Protein AF-0000000066936831 (afdb_homodimer)

Sequence (720 aa):
MPSNGDLEQNYGTGEETRLLATSKDREVDTLSDSGGYATAFAVFGLAWTIMGVQAFIRWFASDDFRPAPLIAGDDELATWRLVYLRLVEALSLAVLIGFFWFCVFSPLRVARLGPDGTRTRRLTLDGKFVIGGMVAWVADGFLNCQQYIFSWNAHNVNLGVWTRFLPFHREGGPHNYAESLLWGPPMYVYFCAGVALVACAAIRPLKRRWPSISNMTLVVVIWLGEFVFDFVVENIIIRTTHGYGYPKTYAPLTLWAGQTEQFPIYESILVASLGSLYTQMRLLALKDPNGLSPVEKGYERWPPALQDAVRTFAVIGFCAFATVAVYHLPLNWLGVIGTSKGHLPSYMIPGSGLDSMYPCMPSNGDLEQNYGTGEETRLLATSKDREVDTLSDSGGYATAFAVFGLAWTIMGVQAFIRWFASDDFRPAPLIAGDDELATWRLVYLRLVEALSLAVLIGFFWFCVFSPLRVARLGPDGTRTRRLTLDGKFVIGGMVAWVADGFLNCQQYIFSWNAHNVNLGVWTRFLPFHREGGPHNYAESLLWGPPMYVYFCAGVALVACAAIRPLKRRWPSISNMTLVVVIWLGEFVFDFVVENIIIRTTHGYGYPKTYAPLTLWAGQTEQFPIYESILVASLGSLYTQMRLLALKDPNGLSPVEKGYERWPPALQDAVRTFAVIGFCAFATVAVYHLPLNWLGVIGTSKGHLPSYMIPGSGLDSMYPC

Solvent-accessible surface area (backbone atoms only — not comparable to full-atom values): 35852 Å² total; per-residue (Å²): 136,83,84,80,80,81,79,78,76,85,66,72,78,62,57,68,60,47,58,60,54,61,50,49,66,61,56,47,67,69,63,62,77,79,72,37,49,8,61,64,25,17,52,48,17,47,53,50,48,52,53,42,51,51,16,47,53,52,28,66,73,36,91,45,53,34,59,27,53,70,45,91,54,88,59,73,78,52,65,69,26,52,52,48,37,52,50,51,30,52,50,33,39,49,50,40,52,47,48,44,43,65,31,38,49,43,35,49,69,42,60,39,70,38,95,84,64,46,64,44,58,47,78,44,70,64,19,36,37,42,54,10,16,53,60,30,41,58,53,60,34,58,45,24,14,54,32,42,27,58,32,30,16,41,82,40,62,36,46,8,51,42,25,71,55,40,88,78,38,37,90,70,24,33,33,28,26,15,43,33,66,42,42,51,44,31,48,39,22,47,52,23,46,42,39,18,54,52,52,61,62,44,45,57,62,50,38,69,75,37,70,82,60,48,71,59,56,48,53,48,50,51,36,49,50,42,24,52,49,46,46,51,52,48,54,52,46,30,69,54,33,47,52,41,41,35,38,24,28,38,43,96,48,30,46,62,62,46,31,52,72,20,41,49,55,62,54,28,53,26,48,21,50,44,15,45,52,42,28,50,43,50,51,48,9,66,63,30,92,83,55,47,30,71,48,34,31,40,31,78,79,43,60,77,88,45,27,63,57,38,33,46,26,4,41,24,14,47,39,34,48,45,45,40,67,51,35,46,46,57,50,34,43,42,23,70,72,27,76,23,55,26,48,69,54,28,43,40,47,39,44,56,37,78,76,11,30,51,83,132,137,86,83,80,78,82,79,78,77,87,69,72,78,65,56,68,61,46,58,62,53,61,49,50,66,63,56,46,66,69,65,62,79,80,70,39,49,8,62,61,26,16,52,49,17,48,52,51,47,53,53,42,51,51,16,48,53,52,27,68,73,35,92,47,53,34,58,26,52,71,46,92,55,86,57,72,79,53,66,69,28,50,53,49,37,52,50,51,30,50,50,32,38,50,51,40,52,48,47,46,43,64,33,39,49,43,35,49,70,43,60,38,70,40,97,82,65,46,63,43,61,48,76,45,71,64,19,37,37,42,55,10,15,52,60,30,42,58,55,60,35,58,46,24,14,55,33,43,27,59,30,31,17,41,84,41,61,37,45,9,50,43,24,72,55,40,88,77,38,37,89,69,24,35,34,27,26,14,42,34,66,42,43,48,46,32,48,38,24,47,52,23,43,43,39,18,52,52,51,60,61,44,45,57,61,48,39,69,75,38,71,81,60,48,70,60,57,48,52,49,51,50,36,48,48,41,25,51,49,46,45,52,52,48,53,51,46,30,70,52,32,48,51,42,40,35,37,23,29,39,45,96,49,31,46,62,62,46,31,52,72,20,41,50,55,62,55,28,52,25,48,20,51,44,16,43,51,44,28,50,42,50,52,48,9,66,62,31,94,83,56,48,31,71,48,34,30,38,32,78,80,44,58,76,90,48,25,63,59,38,33,46,24,4,43,25,13,47,38,33,47,46,43,40,66,49,34,46,48,56,51,35,42,42,24,70,72,28,76,22,56,26,49,70,55,28,44,40,46,40,44,56,39,78,76,12,30,52,82,132

pLDDT: mean 87.48, std 18.37, range [26.66, 98.69]

Foldseek 3Di:
DDDPPDPPPPDDPVPVVVVVVVCVVVVVVPVDDLDAQLQVLLVLLVVLLVLLVQLVVVCVVDPLQAQFDQFDDDDDDDPQLLVLLVVLLVVLLVVLVVLCVPQPVVLQVWFDQFPVRGRDNAHALLNLQSVLLQSLLSCVLVLFQAFAFKWFFSSAPARWHSNPSHPSRDDLAFTSGGDHPSHSSSCSNCLASVLLVVLVVVQVVVCVVPVPDDPVNSLVVSLVVQLVVCVVVLLVSCVRRVRMATQFFAPVQWDPFAASHIGRSVQSNLSSVLNSVSNVQQVCLVVDPRSAGRLLRSLVVDPPVCSSVSSSSSSSSVSNCSCCVRHRVVRSVRRLVTDGGYDDGSSGAGSSDDCNRHDD/DDDPDPPPPPDDPVPVVVVVVVCVVVVVVPVDDLDAQLQVLLVLLVVLLVLLVQLVVVCVVDPLQAQFDQFDDDDDDDPQLLVLLVVLLVVLLVVLVVLCVPQPVVLQVWFDQFPVRGRDNAHALLNLQSVLLQSLLSCVLVLFQAFAFKWFFSSAPARWHSNCSHPSRDDLAFTSGGDHPSNSSSCSNCLASVLLVVLVVVQVVVCVVPVPDDPVNSLVVSLVVQLVVCVVVLLVSCVRRVRMATQFFAPVQWDPFQASHIGRSVQSNLSSVLNSVSNVQQVCLVVDPRSAGRQLRSLVVDPPVCSSVSSSSSSSSVSNCSCCVRHRVVRSVRRLVTDGGYDDGSSGAGSSDDCNRHDD

Secondary structure (DSSP, 8-state):
-----------THHHHHHHHHHHHHHHHHTS-S----HHHHHHHHHHHHHHHHHHHHHHHHSTT-SPPP--S-SPPPPHHHHHHHHHHHHHHHHHHHHHIIIIIIHHHHSPEE-TTS-EE----HHHHHHHHHHHHGGGGGGGGSSS---EE-TTSSB----GGGSTTPPTT-S-S---BTTTHHHHHHIIIIIHHHHHHHHHHHHHHH-TT--HHHHHHHHHHHHHHHHHHHHHHHHHHH--EE-SEE-GGGEETTTSTT-EEHHHHHHHHHHHHHHHHHHHHHHHSTT---GGGTTGGGS-HHHHHHHHHHHHHHHHHHHIIIIIIHHHHHHHHT--EE----GGGS-TT-GGGTS--/-----------THHHHHHHHHHHHHHHHHTS-S----HHHHHHHHHHHHHHHHHHHHHHHHSTT-SPPP--S-SPPPPHHHHHHHHHHHHHHHHHHHHHIIIIIIHHHHS-EE-TTS-EE----HHHHHHHHHHHHGGGGGGGGSSS---EE-TTSSB----GGGSTTPPTT---S---BTTTHHHHHHIIIIIHHHHHHHHHHHHHHH-TT--HHHHHHHHHHHHHHHHHHHHHHHHHHH--EE-SEE-GGGEETTTSTT-EEHHHHHHHHHHHHHHHHHHHHHHHSTT---GGGTTGGGS-HHHHHHHHHHHHHHHHHHHIIIIIIHHHHHHHHT--EE----GGGS-TT-GGGTS--

Radius of gyration: 28.47 Å; Cα contacts (8 Å, |Δi|>4): 1253; chains: 2; bounding box: 133×75×56 Å

Nearest PDB structures (foldseek):
  5a1s-assembly2_B  TM=1.481E-01  e=7.865E+00  Salmonella enterica
  7lub-assembly1_A-2  TM=1.779E-01  e=7.658E+00  Homo sapiens
  5a1s-assembly2_B  TM=1.455E-01  e=6.261E+00  Salmonella enterica

Structure (mmCIF, N/CA/C/O backbone):
data_AF-0000000066936831-model_v1
#
loop_
_entity.id
_entity.type
_entity.pdbx_description
1 polymer 'EXPERA domain-containing protein'
#
loop_
_atom_site.group_PDB
_atom_site.id
_atom_site.type_symbol
_atom_site.label_atom_id
_atom_site.label_alt_id
_atom_site.label_comp_id
_atom_site.label_asym_id
_atom_site.label_entity_id
_atom_site.label_seq_id
_atom_site.pdbx_PDB_ins_code
_atom_site.Cartn_x
_atom_site.Cartn_y
_atom_site.Cartn_z
_atom_site.occupancy
_atom_site.B_iso_or_equiv
_atom_site.auth_seq_id
_atom_site.auth_comp_id
_atom_site.auth_asym_id
_atom_site.auth_atom_id
_atom_site.pdbx_PDB_model_num
ATOM 1 N N . MET A 1 1 ? -68.812 34.781 19.812 1 27.08 1 MET A N 1
ATOM 2 C CA . MET A 1 1 ? -68.188 33.469 19.625 1 27.08 1 MET A CA 1
ATOM 3 C C . MET A 1 1 ? -66.688 33.656 19.297 1 27.08 1 MET A C 1
ATOM 5 O O . MET A 1 1 ? -66.312 34.281 18.281 1 27.08 1 MET A O 1
ATOM 9 N N . PRO A 1 2 ? -65.688 33.812 20.234 1 33.69 2 PRO A N 1
ATOM 10 C CA . PRO A 1 2 ? -64.312 34.219 20.156 1 33.69 2 PRO A CA 1
ATOM 11 C C . PRO A 1 2 ? -63.406 33.188 19.438 1 33.69 2 PRO A C 1
ATOM 13 O O . PRO A 1 2 ? -63.656 31.984 19.562 1 33.69 2 PRO A O 1
ATOM 16 N N . SER A 1 3 ? -62.969 33.469 18.172 1 30.86 3 SER A N 1
ATOM 17 C CA . SER A 1 3 ? -62.094 32.719 17.266 1 30.86 3 SER A CA 1
ATOM 18 C C . SER A 1 3 ? -60.75 32.375 17.906 1 30.86 3 SER A C 1
ATOM 20 O O . SER A 1 3 ? -60.031 33.25 18.375 1 30.86 3 SER A O 1
ATOM 22 N N . ASN A 1 4 ? -60.594 31.188 18.562 1 30.66 4 ASN A N 1
ATOM 23 C CA . ASN A 1 4 ? -59.469 30.562 19.219 1 30.66 4 ASN A CA 1
ATOM 24 C C . ASN A 1 4 ? -58.281 30.344 18.25 1 30.66 4 ASN A C 1
ATOM 26 O O . ASN A 1 4 ? -58.406 29.562 17.297 1 30.66 4 ASN A O 1
ATOM 30 N N . GLY A 1 5 ? -57.469 31.312 17.875 1 29.48 5 GLY A N 1
ATOM 31 C CA . GLY A 1 5 ? -56.25 31.297 17.094 1 29.48 5 GLY A CA 1
ATOM 32 C C . GLY A 1 5 ? -55.25 30.25 17.547 1 29.48 5 GLY A C 1
ATOM 33 O O . GLY A 1 5 ? -54.875 30.203 18.719 1 29.48 5 GLY A O 1
ATOM 34 N N . ASP A 1 6 ? -55.156 29.016 16.906 1 27.91 6 ASP A N 1
ATOM 35 C CA . ASP A 1 6 ? -54.344 27.828 17.078 1 27.91 6 ASP A CA 1
ATOM 36 C C . ASP A 1 6 ? -52.844 28.188 17 1 27.91 6 ASP A C 1
ATOM 38 O O . ASP A 1 6 ? -52.375 28.688 15.984 1 27.91 6 ASP A O 1
ATOM 42 N N . LEU A 1 7 ? -52.094 28.469 18.094 1 30.73 7 LEU A N 1
ATOM 43 C CA . LEU A 1 7 ? -50.656 28.594 18.328 1 30.73 7 LEU A CA 1
ATOM 44 C C . LEU A 1 7 ? -49.938 27.312 17.922 1 30.73 7 LEU A C 1
ATOM 46 O O . LEU A 1 7 ? -50 26.297 18.625 1 30.73 7 LEU A O 1
ATOM 50 N N . GLU A 1 8 ? -49.906 26.922 16.625 1 27.41 8 GLU A N 1
ATOM 51 C CA . GLU A 1 8 ? -49.094 25.797 16.219 1 27.41 8 GLU A CA 1
ATOM 52 C C . GLU A 1 8 ? -47.625 26 16.641 1 27.41 8 GLU A C 1
ATOM 54 O O . GLU A 1 8 ? -47 26.953 16.219 1 27.41 8 GLU A O 1
ATOM 59 N N . GLN A 1 9 ? -47.188 25.516 17.844 1 27.05 9 GLN A N 1
ATOM 60 C CA . GLN A 1 9 ? -45.844 25.422 18.422 1 27.05 9 GLN A CA 1
ATOM 61 C C . GLN A 1 9 ? -44.906 24.656 17.5 1 27.05 9 GLN A C 1
ATOM 63 O O . GLN A 1 9 ? -45.125 23.484 17.188 1 27.05 9 GLN A O 1
ATOM 68 N N . ASN A 1 10 ? -44.281 25.359 16.562 1 28.44 10 ASN A N 1
ATOM 69 C CA . ASN A 1 10 ? -43.125 24.922 15.781 1 28.44 10 ASN A CA 1
ATOM 70 C C . ASN A 1 10 ? -42.031 24.312 16.672 1 28.44 10 ASN A C 1
ATOM 72 O O . ASN A 1 10 ? -41.188 25.031 17.203 1 28.44 10 ASN A O 1
ATOM 76 N N . TYR A 1 11 ? -42.344 23.266 17.516 1 28.45 11 TYR A N 1
ATOM 77 C CA . TYR A 1 11 ? -41.406 22.688 18.469 1 28.45 11 TYR A CA 1
ATOM 78 C C . TYR A 1 11 ? -40.125 22.234 17.766 1 28.45 11 TYR A C 1
ATOM 80 O O . TYR A 1 11 ? -39.031 22.562 18.188 1 28.45 11 TYR A O 1
ATOM 88 N N . GLY A 1 12 ? -40.125 20.906 17.266 1 28.34 12 GLY A N 1
ATOM 89 C CA . GLY A 1 12 ? -39.188 19.828 17.578 1 28.34 12 GLY A CA 1
ATOM 90 C C . GLY A 1 12 ? -37.938 19.844 16.719 1 28.34 12 GLY A C 1
ATOM 91 O O . GLY A 1 12 ? -37.062 19 16.891 1 28.34 12 GLY A O 1
ATOM 92 N N . THR A 1 13 ? -38.031 20.344 15.492 1 34.47 13 THR A N 1
ATOM 93 C CA . THR A 1 13 ? -36.969 19.859 14.609 1 34.47 13 THR A CA 1
ATOM 94 C C . THR A 1 13 ? -35.656 20.562 14.898 1 34.47 13 THR A C 1
ATOM 96 O O . THR A 1 13 ? -34.625 20.234 14.312 1 34.47 13 THR A O 1
ATOM 99 N N . GLY A 1 14 ? -35.656 21.625 15.766 1 32.97 14 GLY A N 1
ATOM 100 C CA . GLY A 1 14 ? -34.469 22.406 16.062 1 32.97 14 GLY A CA 1
ATOM 101 C C . GLY A 1 14 ? -33.438 21.641 16.891 1 32.97 14 GLY A C 1
ATOM 102 O O . GLY A 1 14 ? -32.312 22.094 17.047 1 32.97 14 GLY A O 1
ATOM 103 N N . GLU A 1 15 ? -33.938 20.719 17.75 1 32.19 15 GLU A N 1
ATOM 104 C CA . GLU A 1 15 ? -33.062 20.156 18.781 1 32.19 15 GLU A CA 1
ATOM 105 C C . GLU A 1 15 ? -32.031 19.219 18.188 1 32.19 15 GLU A C 1
ATOM 107 O O . GLU A 1 15 ? -30.891 19.156 18.656 1 32.19 15 GLU A O 1
ATOM 112 N N . GLU A 1 16 ? -32.438 18.453 17.172 1 34.41 16 GLU A N 1
ATOM 113 C CA . GLU A 1 16 ? -31.516 17.406 16.734 1 34.41 16 GLU A CA 1
ATOM 114 C C . GLU A 1 16 ? -30.312 18.016 16.031 1 34.41 16 GLU A C 1
ATOM 116 O O . GLU A 1 16 ? -29.188 17.516 16.156 1 34.41 16 GLU A O 1
ATOM 121 N N . THR A 1 17 ? -30.438 19.156 15.328 1 35.44 17 THR A N 1
ATOM 122 C CA . THR A 1 17 ? -29.344 19.812 14.641 1 35.44 17 THR A CA 1
ATOM 123 C C . THR A 1 17 ? -28.406 20.484 15.633 1 35.44 17 THR A C 1
ATOM 125 O O . THR A 1 17 ? -27.188 20.578 15.391 1 35.44 17 THR A O 1
ATOM 128 N N . ARG A 1 18 ? -28.844 21.016 16.781 1 38.53 18 ARG A N 1
ATOM 129 C CA . ARG A 1 18 ? -28.047 21.641 17.828 1 38.53 18 ARG A CA 1
ATOM 130 C C . ARG A 1 18 ? -27.156 20.609 18.531 1 38.53 18 ARG A C 1
ATOM 132 O O . ARG A 1 18 ? -26.094 20.953 19.047 1 38.53 18 ARG A O 1
ATOM 139 N N . LEU A 1 19 ? -27.641 19.391 18.75 1 35.91 19 LEU A N 1
ATOM 140 C CA . LEU A 1 19 ? -26.844 18.391 19.453 1 35.91 19 LEU A CA 1
ATOM 141 C C . LEU A 1 19 ? -25.594 18.047 18.656 1 35.91 19 LEU A C 1
ATOM 143 O O . LEU A 1 19 ? -24.516 17.859 19.219 1 35.91 19 LEU A O 1
ATOM 147 N N . LEU A 1 20 ? -25.672 18.016 17.312 1 39.28 20 LEU A N 1
ATOM 148 C CA . LEU A 1 20 ? -24.5 17.734 16.516 1 39.28 20 LEU A CA 1
ATOM 149 C C . LEU A 1 20 ? -23.609 18.969 16.406 1 39.28 20 LEU A C 1
ATOM 151 O O . LEU A 1 20 ? -22.375 18.859 16.359 1 39.28 20 LEU A O 1
ATOM 155 N N . ALA A 1 21 ? -24.094 20.203 16.422 1 41.03 21 ALA A N 1
ATOM 156 C CA . ALA A 1 21 ? -23.328 21.453 16.359 1 41.03 21 ALA A CA 1
ATOM 157 C C . ALA A 1 21 ? -22.594 21.703 17.672 1 41.03 21 ALA A C 1
ATOM 159 O O . ALA A 1 21 ? -21.422 22.109 17.656 1 41.03 21 ALA A O 1
ATOM 160 N N . THR A 1 22 ? -23.25 21.719 18.797 1 41.66 22 THR A N 1
ATOM 161 C CA . THR A 1 22 ? -22.625 21.938 20.109 1 41.66 22 THR A CA 1
ATOM 162 C C . THR A 1 22 ? -21.578 20.875 20.391 1 41.66 22 THR A C 1
ATOM 164 O O . THR A 1 22 ? -20.594 21.141 21.109 1 41.66 22 THR A O 1
ATOM 167 N N . SER A 1 23 ? -21.75 19.641 19.891 1 41.12 23 SER A N 1
ATOM 168 C CA . SER A 1 23 ? -20.781 18.594 20.188 1 41.12 23 SER A CA 1
ATOM 169 C C . SER A 1 23 ? -19.531 18.734 19.328 1 41.12 23 SER A C 1
ATOM 171 O O . SER A 1 23 ? -18.484 18.141 19.641 1 41.12 23 SER A O 1
ATOM 173 N N . LYS A 1 24 ? -19.578 19.422 18.266 1 46.22 24 LYS A N 1
ATOM 174 C CA . LYS A 1 24 ? -18.422 19.75 17.438 1 46.22 24 LYS A CA 1
ATOM 175 C C . LYS A 1 24 ? -17.453 20.641 18.188 1 46.22 24 LYS A C 1
ATOM 177 O O . LYS A 1 24 ? -16.234 20.422 18.141 1 46.22 24 LYS A O 1
ATOM 182 N N . ASP A 1 25 ? -17.969 21.828 18.672 1 42.72 25 ASP A N 1
ATOM 183 C CA . ASP A 1 25 ? -17.109 22.797 19.359 1 42.72 25 ASP A CA 1
ATOM 184 C C . ASP A 1 25 ? -16.312 22.125 20.469 1 42.72 25 ASP A C 1
ATOM 186 O O . ASP A 1 25 ? -15.133 22.438 20.672 1 42.72 25 ASP A O 1
ATOM 190 N N . ARG A 1 26 ? -16.891 21.359 21.328 1 46.62 26 ARG A N 1
ATOM 191 C CA . ARG A 1 26 ? -16.328 20.75 22.516 1 46.62 26 ARG A CA 1
ATOM 192 C C . ARG A 1 26 ? -15.43 19.562 22.156 1 46.62 26 ARG A C 1
ATOM 194 O O . ARG A 1 26 ? -14.523 19.203 22.906 1 46.62 26 ARG A O 1
ATOM 201 N N . GLU A 1 27 ? -15.656 18.922 21.156 1 45.97 27 GLU A N 1
ATOM 202 C CA . GLU A 1 27 ? -14.922 17.703 20.781 1 45.97 27 GLU A CA 1
ATOM 203 C C . GLU A 1 27 ? -13.5 18.031 20.344 1 45.97 27 GLU A C 1
ATOM 205 O O . GLU A 1 27 ? -12.562 17.312 20.672 1 45.97 27 GLU A O 1
ATOM 210 N N . VAL A 1 28 ? -13.336 19.109 19.594 1 45.38 28 VAL A N 1
ATOM 211 C CA . VAL A 1 28 ? -12.062 19.547 19.031 1 45.38 28 VAL A CA 1
ATOM 212 C C . VAL A 1 28 ? -11.164 20.094 20.125 1 45.38 28 VAL A C 1
ATOM 214 O O . VAL A 1 28 ? -9.945 19.953 20.078 1 45.38 28 VAL A O 1
ATOM 217 N N . ASP A 1 29 ? -11.727 20.828 21.062 1 44.19 29 ASP A N 1
ATOM 218 C CA . ASP A 1 29 ? -10.875 21.5 22.047 1 44.19 29 ASP A CA 1
ATOM 219 C C . ASP A 1 29 ? -9.969 20.5 22.75 1 44.19 29 ASP A C 1
ATOM 221 O O . ASP A 1 29 ? -8.875 20.844 23.203 1 44.19 29 ASP A O 1
ATOM 225 N N . THR A 1 30 ? -10.398 19.297 23.062 1 45.41 30 THR A N 1
ATOM 226 C CA . THR A 1 30 ? -9.656 18.422 23.969 1 45.41 30 THR A CA 1
ATOM 227 C C . THR A 1 30 ? -8.562 17.672 23.203 1 45.41 30 THR A C 1
ATOM 229 O O . THR A 1 30 ? -7.789 16.938 23.812 1 45.41 30 THR A O 1
ATOM 232 N N . LEU A 1 31 ? -8.648 17.5 22 1 48.03 31 LEU A N 1
ATOM 233 C CA . LEU A 1 31 ? -7.52 16.812 21.375 1 48.03 31 LEU A CA 1
ATOM 234 C C . LEU A 1 31 ? -6.309 17.734 21.266 1 48.03 31 LEU A C 1
ATOM 236 O O . LEU A 1 31 ? -6.27 18.609 20.406 1 48.03 31 LEU A O 1
ATOM 240 N N . SER A 1 32 ? -5.84 18.234 22.391 1 43.44 32 SER A N 1
ATOM 241 C CA . SER A 1 32 ? -4.609 19.016 22.438 1 43.44 32 SER A CA 1
ATOM 242 C C . SER A 1 32 ? -3.619 18.547 21.375 1 43.44 32 SER A C 1
ATOM 244 O O . SER A 1 32 ? -3.656 17.391 20.953 1 43.44 32 SER A O 1
ATOM 246 N N . ASP A 1 33 ? -2.803 19.484 20.797 1 47.94 33 ASP A N 1
ATOM 247 C CA . ASP A 1 33 ? -1.857 19.719 19.719 1 47.94 33 ASP A CA 1
ATOM 248 C C . ASP A 1 33 ? -0.8 18.609 19.672 1 47.94 33 ASP A C 1
ATOM 250 O O . ASP A 1 33 ? 0.099 18.641 18.828 1 47.94 33 ASP A O 1
ATOM 254 N N . SER A 1 34 ? -0.457 18.062 20.828 1 49.84 34 SER A N 1
ATOM 255 C CA . SER A 1 34 ? 0.767 17.266 20.703 1 49.84 34 SER A CA 1
ATOM 256 C C . SER A 1 34 ? 0.574 16.078 19.766 1 49.84 34 SER A C 1
ATOM 258 O O . SER A 1 34 ? 0.643 14.93 20.203 1 49.84 34 SER A O 1
ATOM 260 N N . GLY A 1 35 ? -0.159 16.156 18.688 1 60.19 35 GLY A N 1
ATOM 261 C CA . GLY A 1 35 ? -0.673 15.32 17.609 1 60.19 35 GLY A CA 1
ATOM 262 C C . GLY A 1 35 ? 0.403 14.859 16.641 1 60.19 35 GLY A C 1
ATOM 263 O O . GLY A 1 35 ? 1.246 15.656 16.234 1 60.19 35 GLY A O 1
ATOM 264 N N . GLY A 1 36 ? 1.229 13.609 17.109 1 73.81 36 GLY A N 1
ATOM 265 C CA . GLY A 1 36 ? 2.184 13.055 16.156 1 73.81 36 GLY A CA 1
ATOM 266 C C . GLY A 1 36 ? 2.232 11.539 16.188 1 73.81 36 GLY A C 1
ATOM 267 O O . GLY A 1 36 ? 1.72 10.914 17.125 1 73.81 36 GLY A O 1
ATOM 268 N N . TYR A 1 37 ? 2.686 11.117 15.141 1 80.12 37 TYR A N 1
ATOM 269 C CA . TYR A 1 37 ? 2.703 9.672 14.938 1 80.12 37 TYR A CA 1
ATOM 270 C C . TYR A 1 37 ? 4.109 9.109 15.117 1 80.12 37 TYR A C 1
ATOM 272 O O . TYR A 1 37 ? 4.422 8.031 14.609 1 80.12 37 TYR A O 1
ATOM 280 N N . ALA A 1 38 ? 4.914 9.805 15.883 1 91 38 ALA A N 1
ATOM 281 C CA . ALA A 1 38 ? 6.312 9.406 16.031 1 91 38 ALA A CA 1
ATOM 282 C C . ALA A 1 38 ? 6.43 8.039 16.703 1 91 38 ALA A C 1
ATOM 284 O O . ALA A 1 38 ? 7.25 7.215 16.297 1 91 38 ALA A O 1
ATOM 285 N N . THR A 1 39 ? 5.609 7.801 17.656 1 89.62 39 THR A N 1
ATOM 286 C CA . THR A 1 39 ? 5.691 6.555 18.406 1 89.62 39 THR A CA 1
ATOM 287 C C . THR A 1 39 ? 5.348 5.363 17.516 1 89.62 39 THR A C 1
ATOM 289 O O . THR A 1 39 ? 6.043 4.348 17.531 1 89.62 39 THR A O 1
ATOM 292 N N . ALA A 1 40 ? 4.312 5.492 16.766 1 88.12 40 ALA A N 1
ATOM 293 C CA . ALA A 1 40 ? 3.898 4.398 15.891 1 88.12 40 ALA A CA 1
ATOM 294 C C . ALA A 1 40 ? 4.988 4.066 14.883 1 88.12 40 ALA A C 1
ATOM 296 O O . ALA A 1 40 ? 5.316 2.895 14.672 1 88.12 40 ALA A O 1
ATOM 297 N N . PHE A 1 41 ? 5.516 5.055 14.312 1 94.31 41 PHE A N 1
ATOM 298 C CA . PHE A 1 41 ? 6.57 4.836 13.328 1 94.31 41 PHE A CA 1
ATOM 299 C C . PHE A 1 41 ? 7.832 4.305 13.992 1 94.31 41 PHE A C 1
ATOM 301 O O . PHE A 1 41 ? 8.555 3.49 13.414 1 94.31 41 PHE A O 1
ATOM 308 N N . ALA A 1 42 ? 8.086 4.789 15.156 1 96.94 42 ALA A N 1
ATOM 309 C CA . ALA A 1 42 ? 9.266 4.309 15.875 1 96.94 42 ALA A CA 1
ATOM 310 C C . ALA A 1 42 ? 9.133 2.826 16.203 1 96.94 42 ALA A C 1
ATOM 312 O O . ALA A 1 42 ? 10.102 2.068 16.078 1 96.94 42 ALA A O 1
ATOM 313 N N . VAL A 1 43 ? 7.98 2.457 16.625 1 93.88 43 VAL A N 1
ATOM 314 C CA . VAL A 1 43 ? 7.742 1.054 16.953 1 93.88 43 VAL A CA 1
ATOM 315 C C . VAL A 1 43 ? 7.902 0.201 15.695 1 93.88 43 VAL A C 1
ATOM 317 O O . VAL A 1 43 ? 8.531 -0.86 15.734 1 93.88 43 VAL A O 1
ATOM 320 N N . PHE A 1 44 ? 7.371 0.631 14.648 1 96 44 PHE A N 1
ATOM 321 C CA . PHE A 1 44 ? 7.516 -0.09 13.391 1 96 44 PHE A CA 1
ATOM 322 C C . PHE A 1 44 ? 8.977 -0.168 12.977 1 96 44 PHE A C 1
ATOM 324 O O . PHE A 1 44 ? 9.445 -1.218 12.531 1 96 44 PHE A O 1
ATOM 331 N N . GLY A 1 45 ? 9.656 0.963 13.094 1 98.19 45 GLY A N 1
ATOM 332 C CA . GLY A 1 45 ? 11.078 0.993 12.766 1 98.19 45 GLY A CA 1
ATOM 333 C C . GLY A 1 45 ? 11.906 0.033 13.602 1 98.19 45 GLY A C 1
ATOM 334 O O . GLY A 1 45 ? 12.781 -0.656 13.078 1 98.19 45 GLY A O 1
ATOM 335 N N . LEU A 1 46 ? 11.555 0.012 14.812 1 98.38 46 LEU A N 1
ATOM 336 C CA . LEU A 1 46 ? 12.266 -0.9 15.703 1 98.38 46 LEU A CA 1
ATOM 337 C C . LEU A 1 46 ? 11.969 -2.352 15.344 1 98.38 46 LEU A C 1
ATOM 339 O O . LEU A 1 46 ? 12.883 -3.178 15.273 1 98.38 46 LEU A O 1
ATOM 343 N N . ALA A 1 47 ? 10.758 -2.672 15.141 1 97.94 47 ALA A N 1
ATOM 344 C CA . ALA A 1 47 ? 10.367 -4.031 14.766 1 97.94 47 ALA A CA 1
ATOM 345 C C . ALA A 1 47 ? 11.039 -4.453 13.469 1 97.94 47 ALA A C 1
ATOM 347 O O . ALA A 1 47 ? 11.523 -5.582 13.344 1 97.94 47 ALA A O 1
ATOM 348 N N . TRP A 1 48 ? 11.07 -3.578 12.547 1 98.38 48 TRP A N 1
ATOM 349 C CA . TRP A 1 48 ? 11.703 -3.844 11.258 1 98.38 48 TRP A CA 1
ATOM 350 C C . TRP A 1 48 ? 13.195 -4.105 11.43 1 98.38 48 TRP A C 1
ATOM 352 O O . TRP A 1 48 ? 13.75 -5.012 10.797 1 98.38 48 TRP A O 1
ATOM 362 N N . THR A 1 49 ? 13.742 -3.305 12.242 1 98.62 49 THR A N 1
ATOM 363 C CA . THR A 1 49 ? 15.18 -3.447 12.492 1 98.62 49 THR A CA 1
ATOM 364 C C . THR A 1 49 ? 15.477 -4.785 13.164 1 98.62 49 THR A C 1
ATOM 366 O O . THR A 1 49 ? 16.438 -5.473 12.781 1 98.62 49 THR A O 1
ATOM 369 N N . ILE A 1 50 ? 14.688 -5.137 14.078 1 98.5 50 ILE A N 1
ATOM 370 C CA . ILE A 1 50 ? 14.875 -6.41 14.766 1 98.5 50 ILE A CA 1
ATOM 371 C C . ILE A 1 50 ? 14.719 -7.562 13.773 1 98.5 50 ILE A C 1
ATOM 373 O O . ILE A 1 50 ? 15.516 -8.5 13.773 1 98.5 50 ILE A O 1
ATOM 377 N N . MET A 1 51 ? 13.773 -7.469 12.938 1 97.81 51 MET A N 1
ATOM 378 C CA . MET A 1 51 ? 13.555 -8.484 11.914 1 97.81 51 MET A CA 1
ATOM 379 C C . MET A 1 51 ? 14.75 -8.57 10.969 1 97.81 51 MET A C 1
ATOM 381 O O . MET A 1 51 ? 15.203 -9.672 10.641 1 97.81 51 MET A O 1
ATOM 385 N N . GLY A 1 52 ? 15.234 -7.453 10.617 1 98.06 52 GLY A N 1
ATOM 386 C CA . GLY A 1 52 ? 16.391 -7.422 9.727 1 98.06 52 GLY A CA 1
ATOM 387 C C . GLY A 1 52 ? 17.641 -7.984 10.367 1 98.06 52 GLY A C 1
ATOM 388 O O . GLY A 1 52 ? 18.344 -8.797 9.758 1 98.06 52 GLY A O 1
ATOM 389 N N . VAL A 1 53 ? 17.875 -7.574 11.547 1 98.12 53 VAL A N 1
ATOM 390 C CA . VAL A 1 53 ? 19.062 -8.031 12.258 1 98.12 53 VAL A CA 1
ATOM 391 C C . VAL A 1 53 ? 18.984 -9.547 12.461 1 98.12 53 VAL A C 1
ATOM 393 O O . VAL A 1 53 ? 19.984 -10.25 12.273 1 98.12 53 VAL A O 1
ATOM 396 N N . GLN A 1 54 ? 17.891 -9.992 12.797 1 97.94 54 GLN A N 1
ATOM 397 C CA . GLN A 1 54 ? 17.703 -11.43 12.969 1 97.94 54 GLN A CA 1
ATOM 398 C C . GLN A 1 54 ? 17.969 -12.18 11.664 1 97.94 54 GLN A C 1
ATOM 400 O O . GLN A 1 54 ? 18.625 -13.219 11.656 1 97.94 54 GLN A O 1
ATOM 405 N N . ALA A 1 55 ? 17.438 -11.727 10.617 1 97.94 55 ALA A N 1
ATOM 406 C CA . ALA A 1 55 ? 17.641 -12.359 9.312 1 97.94 55 ALA A CA 1
ATOM 407 C C . ALA A 1 55 ? 19.125 -12.367 8.938 1 97.94 55 ALA A C 1
ATOM 409 O O . ALA A 1 55 ? 19.641 -13.367 8.43 1 97.94 55 ALA A O 1
ATOM 410 N N . PHE A 1 56 ? 19.797 -11.297 9.25 1 97.94 56 PHE A N 1
ATOM 411 C CA . PHE A 1 56 ? 21.203 -11.195 8.922 1 97.94 56 PHE A CA 1
ATOM 412 C C . PHE A 1 56 ? 22.031 -12.148 9.773 1 97.94 56 PHE A C 1
ATOM 414 O O . PHE A 1 56 ? 22.953 -12.805 9.273 1 97.94 56 PHE A O 1
ATOM 421 N N . ILE A 1 57 ? 21.672 -12.195 11.008 1 98.12 57 ILE A N 1
ATOM 422 C CA . ILE A 1 57 ? 22.406 -13.094 11.898 1 98.12 57 ILE A CA 1
ATOM 423 C C . ILE A 1 57 ? 22.25 -14.531 11.414 1 98.12 57 ILE A C 1
ATOM 425 O O . ILE A 1 57 ? 23.219 -15.273 11.328 1 98.12 57 ILE A O 1
ATOM 429 N N . ARG A 1 58 ? 21.141 -14.922 11.055 1 97.88 58 ARG A N 1
ATOM 430 C CA . ARG A 1 58 ? 20.875 -16.266 10.578 1 97.88 58 ARG A CA 1
ATOM 431 C C . ARG A 1 58 ? 21.547 -16.516 9.227 1 97.88 58 ARG A C 1
ATOM 433 O O . ARG A 1 58 ? 22.031 -17.609 8.969 1 97.88 58 ARG A O 1
ATOM 440 N N . TRP A 1 59 ? 21.516 -15.516 8.445 1 97.62 59 TRP A N 1
ATOM 441 C CA . TRP A 1 59 ? 22.219 -15.594 7.164 1 97.62 59 TRP A CA 1
ATOM 442 C C . TRP A 1 59 ? 23.703 -15.812 7.367 1 97.62 59 TRP A C 1
ATOM 444 O O . TRP A 1 59 ? 24.297 -16.719 6.777 1 97.62 59 TRP A O 1
ATOM 454 N N . PHE A 1 60 ? 24.344 -15.109 8.25 1 97.56 60 PHE A N 1
ATOM 455 C CA . PHE A 1 60 ? 25.781 -15.219 8.531 1 97.56 60 PHE A CA 1
ATOM 456 C C . PHE A 1 60 ? 26.109 -16.594 9.086 1 97.56 60 PHE A C 1
ATOM 458 O O . PHE A 1 60 ? 27.188 -17.125 8.812 1 97.56 60 PHE A O 1
ATOM 465 N N . ALA A 1 61 ? 25.203 -17.141 9.719 1 97.5 61 ALA A N 1
ATOM 466 C CA . ALA A 1 61 ? 25.453 -18.422 10.391 1 97.5 61 ALA A CA 1
ATOM 467 C C . ALA A 1 61 ? 25.094 -19.594 9.477 1 97.5 61 ALA A C 1
ATOM 469 O O . ALA A 1 61 ? 25.391 -20.734 9.805 1 97.5 61 ALA A O 1
ATOM 470 N N . SER A 1 62 ? 24.562 -19.281 8.383 1 95.69 62 SER A N 1
ATOM 471 C CA . SER A 1 62 ? 24.078 -20.359 7.523 1 95.69 62 SER A CA 1
ATOM 472 C C . SER A 1 62 ? 25.094 -20.719 6.453 1 95.69 62 SER A C 1
ATOM 474 O O . SER A 1 62 ? 26.078 -20 6.25 1 95.69 62 SER A O 1
ATOM 476 N N . ASP A 1 63 ? 24.75 -21.812 5.715 1 92.31 63 ASP A N 1
ATOM 477 C CA . ASP A 1 63 ? 25.594 -22.281 4.613 1 92.31 63 ASP A CA 1
ATOM 478 C C . ASP A 1 63 ? 25.391 -21.406 3.373 1 92.31 63 ASP A C 1
ATOM 480 O O . ASP A 1 63 ? 26.188 -21.469 2.434 1 92.31 63 ASP A O 1
ATOM 484 N N . ASP A 1 64 ? 24.438 -20.531 3.455 1 91.62 64 ASP A N 1
ATOM 485 C CA . ASP A 1 64 ? 24.125 -19.672 2.314 1 91.62 64 ASP A CA 1
ATOM 486 C C . ASP A 1 64 ? 25.047 -18.453 2.281 1 91.62 64 ASP A C 1
ATOM 488 O O . ASP A 1 64 ? 25.125 -17.766 1.269 1 91.62 64 ASP A O 1
ATOM 492 N N . PHE A 1 65 ? 25.781 -18.297 3.391 1 96 65 PHE A N 1
ATOM 493 C CA . PHE A 1 65 ? 26.656 -17.141 3.449 1 96 65 PHE A CA 1
ATOM 494 C C . PHE A 1 65 ? 27.953 -17.406 2.682 1 96 65 PHE A C 1
ATOM 496 O O . PHE A 1 65 ? 29.016 -17.594 3.281 1 96 65 PHE A O 1
ATOM 503 N N . ARG A 1 66 ? 27.844 -17.375 1.435 1 95.44 66 ARG A N 1
ATOM 504 C CA . ARG A 1 66 ? 28.906 -17.578 0.451 1 95.44 66 ARG A CA 1
ATOM 505 C C . ARG A 1 66 ? 28.516 -17 -0.907 1 95.44 66 ARG A C 1
ATOM 507 O O . ARG A 1 66 ? 27.328 -16.766 -1.163 1 95.44 66 ARG A O 1
ATOM 514 N N . PRO A 1 67 ? 29.484 -16.734 -1.7 1 95.06 67 PRO A N 1
ATOM 515 C CA . PRO A 1 67 ? 29.109 -16.266 -3.035 1 95.06 67 PRO A CA 1
ATOM 516 C C . PRO A 1 67 ? 28.172 -17.234 -3.766 1 95.06 67 PRO A C 1
ATOM 518 O O . PRO A 1 67 ? 28.344 -18.453 -3.664 1 95.06 67 PRO A O 1
ATOM 521 N N . ALA A 1 68 ? 27.188 -16.641 -4.383 1 93.94 68 ALA A N 1
ATOM 522 C CA . ALA A 1 68 ? 26.25 -17.469 -5.141 1 93.94 68 ALA A CA 1
ATOM 523 C C . ALA A 1 68 ? 26.984 -18.297 -6.199 1 93.94 68 ALA A C 1
ATOM 525 O O . ALA A 1 68 ? 27.875 -17.781 -6.887 1 93.94 68 ALA A O 1
ATOM 526 N N . PRO A 1 69 ? 26.609 -19.516 -6.234 1 89.19 69 PRO A N 1
ATOM 527 C CA . PRO A 1 69 ? 27.25 -20.359 -7.25 1 89.19 69 PRO A CA 1
ATOM 528 C C . PRO A 1 69 ? 26.844 -19.969 -8.672 1 89.19 69 PRO A C 1
ATOM 530 O O . PRO A 1 69 ? 25.703 -19.562 -8.898 1 89.19 69 PRO A O 1
ATOM 533 N N . LEU A 1 70 ? 27.859 -20.062 -9.523 1 84.38 70 LEU A N 1
ATOM 534 C CA . LEU A 1 70 ? 27.531 -19.938 -10.938 1 84.38 70 LEU A CA 1
ATOM 535 C C . LEU A 1 70 ? 26.938 -21.234 -11.461 1 84.38 70 LEU A C 1
ATOM 537 O O . LEU A 1 70 ? 27.578 -22.2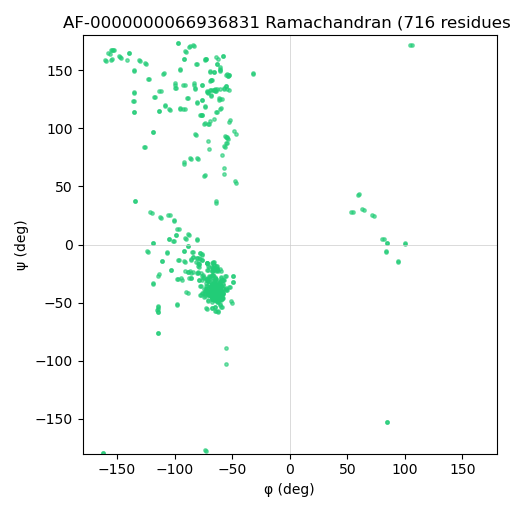81 -11.422 1 84.38 70 LEU A O 1
ATOM 541 N N . ILE A 1 71 ? 25.75 -21.141 -11.75 1 77.5 71 ILE A N 1
ATOM 542 C CA . ILE A 1 71 ? 25.094 -22.328 -12.266 1 77.5 71 ILE A CA 1
ATOM 543 C C . ILE A 1 71 ? 25.703 -22.719 -13.609 1 77.5 71 ILE A C 1
ATOM 545 O O . ILE A 1 71 ? 26.047 -21.859 -14.422 1 77.5 71 ILE A O 1
ATOM 549 N N . ALA A 1 72 ? 25.938 -24 -13.594 1 69.12 72 ALA A N 1
ATOM 550 C CA . ALA A 1 72 ? 26.578 -24.547 -14.789 1 69.12 72 ALA A CA 1
ATOM 551 C C . ALA A 1 72 ? 25.812 -24.141 -16.047 1 69.12 72 ALA A C 1
ATOM 553 O O . ALA A 1 72 ? 24.594 -24.203 -16.094 1 69.12 72 ALA A O 1
ATOM 554 N N . GLY A 1 73 ? 26.344 -23.281 -16.766 1 71.81 73 GLY A N 1
ATOM 555 C CA . GLY A 1 73 ? 25.797 -22.891 -18.047 1 71.81 73 GLY A CA 1
ATOM 556 C C . GLY A 1 73 ? 26.828 -22.328 -19 1 71.81 73 GLY A C 1
ATOM 557 O O . GLY A 1 73 ? 27.984 -22.141 -18.625 1 71.81 73 GLY A O 1
ATOM 558 N N . ASP A 1 74 ? 26.469 -22.219 -20.141 1 71.56 74 ASP A N 1
ATOM 559 C CA . ASP A 1 74 ? 27.359 -21.875 -21.25 1 71.56 74 ASP A CA 1
ATOM 560 C C . ASP A 1 74 ? 27.406 -20.359 -21.453 1 71.56 74 ASP A C 1
ATOM 562 O O . ASP A 1 74 ? 28.141 -19.875 -22.312 1 71.56 74 ASP A O 1
ATOM 566 N N . ASP A 1 75 ? 26.75 -19.719 -20.547 1 88.06 75 ASP A N 1
ATOM 567 C CA . ASP A 1 75 ? 26.734 -18.281 -20.859 1 88.06 75 ASP A CA 1
ATOM 568 C C . ASP A 1 75 ? 27.891 -17.562 -20.172 1 88.06 75 ASP A C 1
ATOM 570 O O . ASP A 1 75 ? 28.031 -17.625 -18.953 1 88.06 75 ASP A O 1
ATOM 574 N N . GLU A 1 76 ? 28.703 -17.047 -21.094 1 89.81 76 GLU A N 1
ATOM 575 C CA . GLU A 1 76 ? 29.812 -16.25 -20.562 1 89.81 76 GLU A CA 1
ATOM 576 C C . GLU A 1 76 ? 29.5 -14.758 -20.656 1 89.81 76 GLU A C 1
ATOM 578 O O . GLU A 1 76 ? 28.938 -14.289 -21.641 1 89.81 76 GLU A O 1
ATOM 583 N N . LEU A 1 77 ? 29.875 -14.133 -19.594 1 92.44 77 LEU A N 1
ATOM 584 C CA . LEU A 1 77 ? 29.719 -12.688 -19.594 1 92.44 77 LEU A CA 1
ATOM 585 C C . LEU A 1 77 ? 30.859 -12.008 -20.344 1 92.44 77 LEU A C 1
ATOM 587 O O . LEU A 1 77 ? 32.031 -12.219 -20.031 1 92.44 77 LEU A O 1
ATOM 591 N N . ALA A 1 78 ? 30.484 -11.273 -21.328 1 93.81 78 ALA A N 1
ATOM 592 C CA . ALA A 1 78 ? 31.5 -10.547 -22.094 1 93.81 78 ALA A CA 1
ATOM 593 C C . ALA A 1 78 ? 32.375 -9.68 -21.188 1 93.81 78 ALA A C 1
ATOM 595 O O . ALA A 1 78 ? 31.859 -9.086 -20.234 1 93.81 78 ALA A O 1
ATOM 596 N N . THR A 1 79 ? 33.562 -9.562 -21.547 1 95.62 79 THR A N 1
ATOM 597 C CA . THR A 1 79 ? 34.531 -8.828 -20.734 1 95.62 79 THR A CA 1
ATOM 598 C C . THR A 1 79 ? 34.094 -7.367 -20.594 1 95.62 79 THR A C 1
ATOM 600 O O . THR A 1 79 ? 34.219 -6.781 -19.516 1 95.62 79 THR A O 1
ATOM 603 N N . TRP A 1 80 ? 33.688 -6.793 -21.625 1 96.56 80 TRP A N 1
ATOM 604 C CA . TRP A 1 80 ? 33.312 -5.387 -21.562 1 96.56 80 TRP A CA 1
ATOM 605 C C . TRP A 1 80 ? 32.125 -5.184 -20.609 1 96.56 80 TRP A C 1
ATOM 607 O O . TRP A 1 80 ? 32.062 -4.164 -19.906 1 96.56 80 TRP A O 1
ATOM 617 N N . ARG A 1 81 ? 31.281 -6.078 -20.578 1 96.38 81 ARG A N 1
ATOM 618 C CA . ARG A 1 81 ? 30.156 -6.004 -19.641 1 96.38 81 ARG A CA 1
ATOM 619 C C . ARG A 1 81 ? 30.625 -6.117 -18.203 1 96.38 81 ARG A C 1
ATOM 621 O O . ARG A 1 81 ? 30.109 -5.441 -17.312 1 96.38 81 ARG A O 1
ATOM 628 N N . LEU A 1 82 ? 31.562 -6.969 -18.031 1 96.81 82 LEU A N 1
ATOM 629 C CA . LEU A 1 82 ? 32.125 -7.145 -16.688 1 96.81 82 LEU A CA 1
ATOM 630 C C . LEU A 1 82 ? 32.812 -5.867 -16.219 1 96.81 82 LEU A C 1
ATOM 632 O O . LEU A 1 82 ? 32.719 -5.496 -15.047 1 96.81 82 LEU A O 1
ATOM 636 N N . VAL A 1 83 ? 33.531 -5.258 -17.078 1 97.56 83 VAL A N 1
ATOM 637 C CA . VAL A 1 83 ? 34.219 -4.004 -16.734 1 97.56 83 VAL A CA 1
ATOM 638 C C . VAL A 1 83 ? 33.156 -2.949 -16.359 1 97.56 83 VAL A C 1
ATOM 640 O O . VAL A 1 83 ? 33.344 -2.246 -15.352 1 97.56 83 VAL A O 1
ATOM 643 N N . TYR A 1 84 ? 32.125 -2.832 -17.109 1 97.56 84 TYR A N 1
ATOM 644 C CA . TYR A 1 84 ? 31.078 -1.873 -16.812 1 97.56 84 TYR A CA 1
ATOM 645 C C . TYR A 1 84 ? 30.422 -2.201 -15.484 1 97.56 84 TYR A C 1
ATOM 647 O O . TYR A 1 84 ? 30.047 -1.299 -14.727 1 97.56 84 TYR A O 1
ATOM 655 N N . LEU A 1 85 ? 30.234 -3.445 -15.273 1 97.75 85 LEU A N 1
ATOM 656 C CA . LEU A 1 85 ? 29.656 -3.887 -14.016 1 97.75 85 LEU A CA 1
ATOM 657 C C . LEU A 1 85 ? 30.5 -3.441 -12.828 1 97.75 85 LEU A C 1
ATOM 659 O O . LEU A 1 85 ? 29.984 -2.891 -11.859 1 97.75 85 LEU A O 1
ATOM 663 N N . ARG A 1 86 ? 31.781 -3.592 -12.914 1 98 86 ARG A N 1
ATOM 664 C CA . ARG A 1 86 ? 32.688 -3.189 -11.852 1 98 86 ARG A CA 1
ATOM 665 C C . ARG A 1 86 ? 32.688 -1.676 -11.664 1 98 86 ARG A C 1
ATOM 667 O O . ARG A 1 86 ? 32.75 -1.183 -10.539 1 98 86 ARG A O 1
ATOM 674 N N . LEU A 1 87 ? 32.625 -1 -12.719 1 97.81 87 LEU A N 1
ATOM 675 C CA . LEU A 1 87 ? 32.594 0.458 -12.656 1 97.81 87 LEU A CA 1
ATOM 676 C C . LEU A 1 87 ? 31.328 0.948 -11.945 1 97.81 87 LEU A C 1
ATOM 678 O O . LEU A 1 87 ? 31.406 1.847 -11.102 1 97.81 87 LEU A O 1
ATOM 682 N N . VAL A 1 88 ? 30.25 0.357 -12.281 1 97.31 88 VAL A N 1
ATOM 683 C CA . VAL A 1 88 ? 28.984 0.767 -11.68 1 97.31 88 VAL A CA 1
ATOM 684 C C . VAL A 1 88 ? 28.984 0.417 -10.188 1 97.31 88 VAL A C 1
ATOM 686 O O . VAL A 1 88 ? 28.516 1.2 -9.359 1 97.31 88 VAL A O 1
ATOM 689 N N . GLU A 1 89 ? 29.516 -0.704 -9.836 1 98.06 89 GLU A N 1
ATOM 690 C CA . GLU A 1 89 ? 29.625 -1.096 -8.438 1 98.06 89 GLU A CA 1
ATOM 691 C C . GLU A 1 89 ? 30.5 -0.114 -7.66 1 98.06 89 GLU A C 1
ATOM 693 O O . GLU A 1 89 ? 30.141 0.309 -6.559 1 98.06 89 GLU A O 1
ATOM 698 N N . ALA A 1 90 ? 31.594 0.22 -8.266 1 98.19 90 ALA A N 1
ATOM 699 C CA . ALA A 1 90 ? 32.531 1.152 -7.629 1 98.19 90 ALA A CA 1
ATOM 700 C C . ALA A 1 90 ? 31.875 2.527 -7.457 1 98.19 90 ALA A C 1
ATOM 702 O O . ALA A 1 90 ? 32 3.154 -6.402 1 98.19 90 ALA A O 1
ATOM 703 N N . LEU A 1 91 ? 31.266 2.938 -8.492 1 97.44 91 LEU A N 1
ATOM 704 C CA . LEU A 1 91 ? 30.594 4.238 -8.438 1 97.44 91 LEU A CA 1
ATOM 705 C C . LEU A 1 91 ? 29.5 4.242 -7.387 1 97.44 91 LEU A C 1
ATOM 707 O O . LEU A 1 91 ? 29.344 5.211 -6.637 1 97.44 91 LEU A O 1
ATOM 711 N N . SER A 1 92 ? 28.719 3.236 -7.383 1 97.5 92 SER A N 1
ATOM 712 C CA . SER A 1 92 ? 27.625 3.127 -6.414 1 97.5 92 SER A CA 1
ATOM 713 C C . SER A 1 92 ? 28.156 3.135 -4.984 1 97.5 92 SER A C 1
ATOM 715 O O . SER A 1 92 ? 27.594 3.793 -4.109 1 97.5 92 SER A O 1
ATOM 717 N N . LEU A 1 93 ? 29.188 2.436 -4.762 1 97.88 93 LEU A N 1
ATOM 718 C CA . LEU A 1 93 ? 29.797 2.406 -3.438 1 97.88 93 LEU A CA 1
ATOM 719 C C . LEU A 1 93 ? 30.328 3.783 -3.059 1 97.88 93 LEU A C 1
ATOM 721 O O . LEU A 1 93 ? 30.188 4.219 -1.914 1 97.88 93 LEU A O 1
ATOM 725 N N . ALA A 1 94 ? 30.938 4.43 -4 1 98.25 94 ALA A N 1
ATOM 726 C CA . ALA A 1 94 ? 31.469 5.766 -3.76 1 98.25 94 ALA A CA 1
ATOM 727 C C . ALA A 1 94 ? 30.359 6.734 -3.357 1 98.25 94 ALA A C 1
ATOM 729 O O . ALA A 1 94 ? 30.547 7.551 -2.451 1 98.25 94 ALA A O 1
ATOM 730 N N . VAL A 1 95 ? 29.281 6.609 -4.043 1 97.12 95 VAL A N 1
ATOM 731 C CA . VAL A 1 95 ? 28.141 7.469 -3.738 1 97.12 95 VAL A CA 1
ATOM 732 C C . VAL A 1 95 ? 27.641 7.188 -2.324 1 97.12 95 VAL A C 1
ATOM 734 O O . VAL A 1 95 ? 27.328 8.117 -1.572 1 97.12 95 VAL A O 1
ATOM 737 N N . LEU A 1 96 ? 27.578 5.957 -1.98 1 98.12 96 LEU A N 1
ATOM 738 C CA . LEU A 1 96 ? 27.156 5.598 -0.635 1 98.12 96 LEU A CA 1
ATOM 739 C C . LEU A 1 96 ? 28.094 6.184 0.415 1 98.12 96 LEU A C 1
ATOM 741 O O . LEU A 1 96 ? 27.641 6.75 1.411 1 98.12 96 LEU A O 1
ATOM 745 N N . ILE A 1 97 ? 29.344 6.035 0.188 1 98.06 97 ILE A N 1
ATOM 746 C CA . ILE A 1 97 ? 30.344 6.574 1.109 1 98.06 97 ILE A CA 1
ATOM 747 C C . ILE A 1 97 ? 30.172 8.086 1.233 1 98.06 97 ILE A C 1
ATOM 749 O O . ILE A 1 97 ? 30.25 8.641 2.334 1 98.06 97 ILE A O 1
ATOM 753 N N . GLY A 1 98 ? 29.938 8.711 0.123 1 97.94 98 GLY A N 1
ATOM 754 C CA . GLY A 1 98 ? 29.656 10.133 0.145 1 97.94 98 GLY A CA 1
ATOM 755 C C . GLY A 1 98 ? 28.453 10.5 0.993 1 97.94 98 GLY A C 1
ATOM 756 O O . GLY A 1 98 ? 28.516 11.438 1.786 1 97.94 98 GLY A O 1
ATOM 757 N N . PHE A 1 99 ? 27.406 9.797 0.854 1 97.62 99 PHE A N 1
ATOM 758 C CA . PHE A 1 99 ? 26.203 10.062 1.63 1 97.62 99 PHE A CA 1
ATOM 759 C C . PHE A 1 99 ? 26.469 9.867 3.119 1 97.62 99 PHE A C 1
ATOM 761 O O . PHE A 1 99 ? 26.031 10.68 3.939 1 97.62 99 PHE A O 1
ATOM 768 N N . PHE A 1 100 ? 27.156 8.812 3.465 1 97.44 100 PHE A N 1
ATOM 769 C CA . PHE A 1 100 ? 27.469 8.594 4.871 1 97.44 100 PHE A CA 1
ATOM 770 C C . PHE A 1 100 ? 28.359 9.711 5.41 1 97.44 100 PHE A C 1
ATOM 772 O O . PHE A 1 100 ? 28.156 10.188 6.527 1 97.44 100 PHE A O 1
ATOM 779 N N . TRP A 1 101 ? 29.25 10.102 4.637 1 95.94 101 TRP A N 1
ATOM 780 C CA . TRP A 1 101 ? 30.188 11.133 5.078 1 95.94 101 TRP A CA 1
ATOM 781 C C . TRP A 1 101 ? 29.469 12.461 5.281 1 95.94 101 TRP A C 1
ATOM 783 O O . TRP A 1 101 ? 29.562 13.078 6.344 1 95.94 101 TRP A O 1
ATOM 793 N N . PHE A 1 102 ? 28.656 12.898 4.34 1 93.62 102 PHE A N 1
ATOM 794 C CA . PHE A 1 102 ? 28.109 14.25 4.34 1 93.62 102 PHE A CA 1
ATOM 795 C C . PHE A 1 102 ? 26.812 14.297 5.156 1 93.62 102 PHE A C 1
ATOM 797 O O . PHE A 1 102 ? 26.516 15.32 5.777 1 93.62 102 PHE A O 1
ATOM 804 N N . CYS A 1 103 ? 26.125 13.203 5.195 1 93.94 103 CYS A N 1
ATOM 805 C CA . CYS A 1 103 ? 24.812 13.273 5.82 1 93.94 103 CYS A CA 1
ATOM 806 C C . CYS A 1 103 ? 24.828 12.68 7.223 1 93.94 103 CYS A C 1
ATOM 808 O O . CYS A 1 103 ? 23.984 13 8.055 1 93.94 103 CYS A O 1
ATOM 810 N N . VAL A 1 104 ? 25.75 11.875 7.484 1 94.38 104 VAL A N 1
ATOM 811 C CA . VAL A 1 104 ? 25.719 11.188 8.773 1 94.38 104 VAL A CA 1
ATOM 812 C C . VAL A 1 104 ? 26.922 11.633 9.609 1 94.38 104 VAL A C 1
ATOM 814 O O . VAL A 1 104 ? 26.766 12.25 10.664 1 94.38 104 VAL A O 1
ATOM 817 N N . PHE A 1 105 ? 28.141 11.484 9.125 1 93.69 105 PHE A N 1
ATOM 818 C CA . PHE A 1 105 ? 29.344 11.688 9.922 1 93.69 105 PHE A CA 1
ATOM 819 C C . PHE A 1 105 ? 29.625 13.172 10.109 1 93.69 105 PHE A C 1
ATOM 821 O O . PHE A 1 105 ? 29.938 13.617 11.219 1 93.69 105 PHE A O 1
ATOM 828 N N . SER A 1 106 ? 29.5 13.938 9.109 1 89.5 106 SER A N 1
ATOM 829 C CA . SER A 1 106 ? 29.828 15.352 9.18 1 89.5 106 SER A CA 1
ATOM 830 C C . SER A 1 106 ? 28.938 16.078 10.18 1 89.5 106 SER A C 1
ATOM 832 O O . SER A 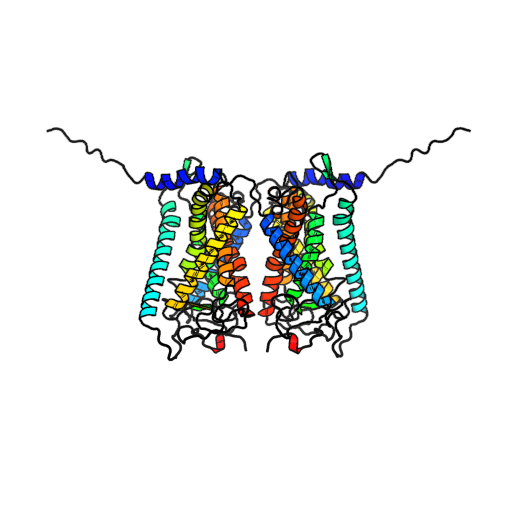1 106 ? 29.422 16.812 11.039 1 89.5 106 SER A O 1
ATOM 834 N N . PRO A 1 107 ? 27.672 15.898 10.125 1 85.56 107 PRO A N 1
ATOM 835 C CA . PRO A 1 107 ? 26.812 16.594 11.102 1 85.56 107 PRO A CA 1
ATOM 836 C C . PRO A 1 107 ? 27.062 16.125 12.531 1 85.56 107 PRO A C 1
ATOM 838 O O . PRO A 1 107 ? 26.828 16.891 13.477 1 85.56 107 PRO A O 1
ATOM 841 N N . LEU A 1 108 ? 27.469 14.914 12.688 1 86.31 108 LEU A N 1
ATOM 842 C CA . LEU A 1 108 ? 27.766 14.398 14.016 1 86.31 108 LEU A CA 1
ATOM 843 C C . LEU A 1 108 ? 29.094 14.938 14.539 1 86.31 108 LEU A C 1
ATOM 845 O O . LEU A 1 108 ? 29.297 15.023 15.75 1 86.31 108 LEU A O 1
ATOM 849 N N . ARG A 1 109 ? 29.938 15.281 13.703 1 83.69 109 ARG A N 1
ATOM 850 C CA . ARG A 1 109 ? 31.266 15.75 14.094 1 83.69 109 ARG A CA 1
ATOM 851 C C . ARG A 1 109 ? 31.266 17.266 14.328 1 83.69 109 ARG A C 1
ATOM 853 O O . ARG A 1 109 ? 31.891 17.75 15.273 1 83.69 109 ARG A O 1
ATOM 860 N N . VAL A 1 110 ? 30.562 17.969 13.43 1 73.5 110 VAL A N 1
ATOM 861 C CA . VAL A 1 110 ? 30.562 19.438 13.5 1 73.5 110 VAL A CA 1
ATOM 862 C C . VAL A 1 110 ? 29.25 19.922 14.094 1 73.5 110 VAL A C 1
ATOM 864 O O . VAL A 1 110 ? 28.172 19.578 13.594 1 73.5 110 VAL A O 1
ATOM 867 N N . ALA A 1 111 ? 29.375 20.531 15.219 1 67.06 111 ALA A N 1
ATOM 868 C CA . ALA A 1 111 ? 28.172 21.062 15.867 1 67.06 111 ALA A CA 1
ATOM 869 C C . ALA A 1 111 ? 27.469 22.078 14.977 1 67.06 111 ALA A C 1
ATOM 871 O O . ALA A 1 111 ? 28.109 22.922 14.352 1 67.06 111 ALA A O 1
ATOM 872 N N . ARG A 1 112 ? 26.312 21.797 14.594 1 62.22 112 ARG A N 1
ATOM 873 C CA . ARG A 1 112 ? 25.516 22.719 13.797 1 62.22 112 ARG A CA 1
ATOM 874 C C . ARG A 1 112 ? 24.672 23.609 14.688 1 62.22 112 ARG A C 1
ATOM 876 O O . ARG A 1 112 ? 24.266 23.203 15.781 1 62.22 112 ARG A O 1
ATOM 883 N N . LEU A 1 113 ? 24.672 24.891 14.281 1 56.25 113 LEU A N 1
ATOM 884 C CA . LEU A 1 113 ? 23.891 25.859 15.023 1 56.25 113 LEU A CA 1
ATOM 885 C C . LEU A 1 113 ? 22.406 25.641 14.812 1 56.25 113 LEU A C 1
ATOM 887 O O . LEU A 1 113 ? 21.922 25.609 13.672 1 56.25 113 LEU A O 1
ATOM 891 N N . GLY A 1 114 ? 21.766 25.078 15.766 1 54.59 114 GLY A N 1
ATOM 892 C CA . GLY A 1 114 ? 20.312 24.953 15.719 1 54.59 114 GLY A CA 1
ATOM 893 C C . GLY A 1 114 ? 19.594 26.281 15.688 1 54.59 114 GLY A C 1
ATOM 894 O O . GLY A 1 114 ? 20.234 27.328 15.836 1 54.59 114 GLY A O 1
ATOM 895 N N . PRO A 1 115 ? 18.391 26.297 15.258 1 51.75 115 PRO A N 1
ATOM 896 C CA . PRO A 1 115 ? 17.656 27.562 15.273 1 51.75 115 PRO A CA 1
ATOM 897 C C . PRO A 1 115 ? 17.734 28.281 16.609 1 51.75 115 PRO A C 1
ATOM 899 O O . PRO A 1 115 ? 17.609 29.5 16.672 1 51.75 115 PRO A O 1
ATOM 902 N N . ASP A 1 116 ? 17.906 27.5 17.594 1 49.59 116 ASP A N 1
ATOM 903 C CA . ASP A 1 116 ? 17.953 28.094 18.922 1 49.59 116 ASP A CA 1
ATOM 904 C C . ASP A 1 116 ? 19.375 28.531 19.281 1 49.59 116 ASP A C 1
ATOM 906 O O . ASP A 1 116 ? 19.625 28.969 20.406 1 49.59 116 ASP A O 1
ATOM 910 N N . GLY A 1 117 ? 20.234 28.484 18.375 1 55.06 117 GLY A N 1
ATOM 911 C CA . GLY A 1 117 ? 21.594 28.953 18.609 1 55.06 117 GLY A CA 1
ATOM 912 C C . GLY A 1 117 ? 22.469 27.906 19.266 1 55.06 117 GLY A C 1
ATOM 913 O O . GLY A 1 117 ? 23.656 28.141 19.5 1 55.06 117 GLY A O 1
ATOM 914 N N . THR A 1 118 ? 21.781 26.891 19.562 1 56.28 118 THR A N 1
ATOM 915 C CA . THR A 1 118 ? 22.562 25.859 20.219 1 56.28 118 THR A CA 1
ATOM 916 C C . THR A 1 118 ? 23.188 24.906 19.203 1 56.28 118 THR A C 1
ATOM 918 O O . THR A 1 118 ? 22.562 24.547 18.219 1 56.28 118 THR A O 1
ATOM 921 N N . ARG A 1 119 ? 24.484 24.797 19.359 1 59.44 119 ARG A N 1
ATOM 922 C CA . ARG A 1 119 ? 25.234 23.891 18.5 1 59.44 119 ARG A CA 1
ATOM 923 C C . ARG A 1 119 ? 25 22.438 18.891 1 59.44 119 ARG A C 1
ATOM 925 O O . ARG A 1 119 ? 25.188 22.062 20.047 1 59.44 119 ARG A O 1
ATOM 932 N N . THR A 1 120 ? 24.172 21.766 18.062 1 68.25 120 THR A N 1
ATOM 933 C CA . THR A 1 120 ? 23.906 20.391 18.438 1 68.25 120 THR A CA 1
ATOM 934 C C . THR A 1 120 ? 24.531 19.422 17.422 1 68.25 120 THR A C 1
ATOM 936 O O . THR A 1 120 ? 24.703 19.766 16.25 1 68.25 120 THR A O 1
ATOM 939 N N . ARG A 1 121 ? 25.25 18.406 17.953 1 80.12 121 ARG A N 1
ATOM 940 C CA . ARG A 1 121 ? 25.75 17.281 17.188 1 80.12 121 ARG A CA 1
ATOM 941 C C . ARG A 1 121 ? 24.703 16.172 17.078 1 80.12 121 ARG A C 1
ATOM 943 O O . ARG A 1 121 ? 24.734 15.211 17.844 1 80.12 121 ARG A O 1
ATOM 950 N N . ARG A 1 122 ? 23.75 16.547 16.234 1 83 122 ARG A N 1
ATOM 951 C CA . ARG A 1 122 ? 22.656 15.57 16.109 1 83 122 ARG A CA 1
ATOM 952 C C . ARG A 1 122 ? 22.453 15.18 14.641 1 83 122 ARG A C 1
ATOM 954 O O . ARG A 1 122 ? 22.859 15.906 13.734 1 83 122 ARG A O 1
ATOM 961 N N . LEU A 1 123 ? 21.922 14.062 14.484 1 90.12 123 LEU A N 1
ATOM 962 C CA . LEU A 1 123 ? 21.578 13.609 13.141 1 90.12 123 LEU A CA 1
ATOM 963 C C . LEU A 1 123 ? 20.484 14.461 12.531 1 90.12 123 LEU A C 1
ATOM 965 O O . LEU A 1 123 ? 19.5 14.781 13.203 1 90.12 123 LEU A O 1
ATOM 969 N N . THR A 1 124 ? 20.688 14.859 11.312 1 91.06 124 THR A N 1
ATOM 970 C CA . THR A 1 124 ? 19.656 15.57 10.555 1 91.06 124 THR A CA 1
ATOM 971 C C . THR A 1 124 ? 18.688 14.586 9.906 1 91.06 124 THR A C 1
ATOM 973 O O . THR A 1 124 ? 18.906 13.367 9.953 1 91.06 124 THR A O 1
ATOM 976 N N . LEU A 1 125 ? 17.656 15.102 9.367 1 94.5 125 LEU A N 1
ATOM 977 C CA . LEU A 1 125 ? 16.719 14.242 8.664 1 94.5 125 LEU A CA 1
ATOM 978 C C . LEU A 1 125 ? 17.406 13.508 7.516 1 94.5 125 LEU A C 1
ATOM 980 O O . LEU A 1 125 ? 17.125 12.328 7.281 1 94.5 125 LEU A O 1
ATOM 984 N N . ASP A 1 126 ? 18.266 14.188 6.812 1 95.69 126 ASP A N 1
ATOM 985 C CA . ASP A 1 126 ? 19 13.562 5.715 1 95.69 126 ASP A CA 1
ATOM 986 C C . ASP A 1 126 ? 19.812 12.375 6.207 1 95.69 126 ASP A C 1
ATOM 988 O O . ASP A 1 126 ? 19.859 11.328 5.555 1 95.69 126 ASP A O 1
ATOM 992 N N . GLY A 1 127 ? 20.484 12.609 7.27 1 96.81 127 GLY A N 1
ATOM 993 C CA . GLY A 1 127 ? 21.234 11.508 7.855 1 96.81 127 GLY A CA 1
ATOM 994 C C . GLY A 1 127 ? 20.344 10.336 8.266 1 96.81 127 GLY A C 1
ATOM 995 O O . GLY A 1 127 ? 20.703 9.18 8.047 1 96.81 127 GLY A O 1
ATOM 996 N N . LYS A 1 128 ? 19.234 10.641 8.828 1 97.69 128 LYS A N 1
ATOM 997 C CA . LYS A 1 128 ? 18.297 9.594 9.211 1 97.69 128 LYS A CA 1
ATOM 998 C C . LYS A 1 128 ? 17.75 8.867 7.988 1 97.69 128 LYS A C 1
ATOM 1000 O O . LYS A 1 128 ? 17.484 7.66 8.039 1 97.69 128 LYS A O 1
ATOM 1005 N N . PHE A 1 129 ? 17.578 9.555 6.879 1 98.38 129 PHE A N 1
ATOM 1006 C CA . PHE A 1 129 ? 17.156 8.938 5.625 1 98.38 129 PHE A CA 1
ATOM 1007 C C . PHE A 1 129 ? 18.203 7.941 5.133 1 98.38 129 PHE A C 1
ATOM 1009 O O . PHE A 1 129 ? 17.859 6.871 4.629 1 98.38 129 PHE A O 1
ATOM 1016 N N . VAL A 1 130 ? 19.406 8.328 5.277 1 98.44 130 VAL A N 1
ATOM 1017 C CA . VAL A 1 130 ? 20.484 7.457 4.828 1 98.44 130 VAL A CA 1
ATOM 1018 C C . VAL A 1 130 ? 20.5 6.176 5.656 1 98.44 130 VAL A C 1
ATOM 1020 O O . VAL A 1 130 ? 20.516 5.074 5.105 1 98.44 130 VAL A O 1
ATOM 1023 N N . ILE A 1 131 ? 20.422 6.312 6.945 1 98.06 131 ILE A N 1
ATOM 1024 C CA . ILE A 1 131 ? 20.391 5.152 7.828 1 98.06 131 ILE A CA 1
ATOM 1025 C C . ILE A 1 131 ? 19.109 4.355 7.574 1 98.06 131 ILE A C 1
ATOM 1027 O O . ILE A 1 131 ? 19.141 3.125 7.504 1 98.06 131 ILE A O 1
ATOM 1031 N N . GLY A 1 132 ? 18.047 5.105 7.434 1 98.38 132 GLY A N 1
ATOM 1032 C CA . GLY A 1 132 ? 16.781 4.457 7.137 1 98.38 132 GLY A CA 1
ATOM 1033 C C . GLY A 1 132 ? 16.797 3.686 5.832 1 98.38 132 GLY A C 1
ATOM 1034 O O . GLY A 1 132 ? 16.219 2.604 5.738 1 98.38 132 GLY A O 1
ATOM 1035 N N . GLY A 1 133 ? 17.422 4.246 4.832 1 98.06 133 GLY A N 1
ATOM 1036 C CA . GLY A 1 133 ? 17.578 3.549 3.562 1 98.06 133 GLY A CA 1
ATOM 1037 C C . GLY A 1 133 ? 18.344 2.25 3.682 1 98.06 133 GLY A C 1
ATOM 1038 O O . GLY A 1 133 ? 17.969 1.24 3.086 1 98.06 133 GLY A O 1
ATOM 1039 N N . MET A 1 134 ? 19.344 2.283 4.477 1 97.62 134 MET A N 1
ATOM 1040 C CA . MET A 1 134 ? 20.141 1.085 4.699 1 97.62 134 MET A CA 1
ATOM 1041 C C . MET A 1 134 ? 19.328 0 5.387 1 97.62 134 MET A C 1
ATOM 1043 O O . MET A 1 134 ? 19.406 -1.175 5.027 1 97.62 134 MET A O 1
ATOM 1047 N N . VAL A 1 135 ? 18.547 0.427 6.301 1 98 135 VAL A N 1
ATOM 1048 C CA . VAL A 1 135 ? 17.734 -0.529 7.035 1 98 135 VAL A CA 1
ATOM 1049 C C . VAL A 1 135 ? 16.609 -1.039 6.141 1 98 135 VAL A C 1
ATOM 1051 O O . VAL A 1 135 ? 16.266 -2.223 6.184 1 98 135 VAL A O 1
ATOM 1054 N N . ALA A 1 136 ? 16.109 -0.181 5.32 1 98.06 136 ALA A N 1
ATOM 1055 C CA . ALA A 1 136 ? 15.031 -0.556 4.406 1 98.06 136 ALA A CA 1
ATOM 1056 C C . ALA A 1 136 ? 15.523 -1.554 3.361 1 98.06 136 ALA A C 1
ATOM 1058 O O . ALA A 1 136 ? 14.734 -2.332 2.818 1 98.06 136 ALA A O 1
ATOM 1059 N N . TRP A 1 137 ? 16.797 -1.574 3.119 1 97.88 137 TRP A N 1
ATOM 1060 C CA . TRP A 1 137 ? 17.406 -2.465 2.133 1 97.88 137 TRP A CA 1
ATOM 1061 C C . TRP A 1 137 ? 17.141 -3.924 2.482 1 97.88 137 TRP A C 1
ATOM 1063 O O . TRP A 1 137 ? 17.156 -4.793 1.606 1 97.88 137 TRP A O 1
ATOM 1073 N N . VAL A 1 138 ? 16.859 -4.23 3.734 1 97.06 138 VAL A N 1
ATOM 1074 C CA . VAL A 1 138 ? 16.5 -5.582 4.152 1 97.06 138 VAL A CA 1
ATOM 1075 C C . VAL A 1 138 ? 15.312 -6.082 3.334 1 97.06 138 VAL A C 1
ATOM 1077 O O . VAL A 1 138 ? 15.211 -7.273 3.033 1 97.06 138 VAL A O 1
ATOM 1080 N N . ALA A 1 139 ? 14.547 -5.16 2.893 1 96.88 139 ALA A N 1
ATOM 1081 C CA . ALA A 1 139 ? 13.312 -5.488 2.189 1 96.88 139 ALA A CA 1
ATOM 1082 C C . ALA A 1 139 ? 13.602 -6.055 0.803 1 96.88 139 ALA A C 1
ATOM 1084 O O . ALA A 1 139 ? 12.727 -6.66 0.176 1 96.88 139 ALA A O 1
ATOM 1085 N N . ASP A 1 140 ? 14.766 -5.875 0.346 1 97.19 140 ASP A N 1
ATOM 1086 C CA . ASP A 1 140 ? 15.102 -6.352 -0.992 1 97.19 140 ASP A CA 1
ATOM 1087 C C . ASP A 1 140 ? 14.867 -7.855 -1.111 1 97.19 140 ASP A C 1
ATOM 1089 O O . ASP A 1 140 ? 14.484 -8.352 -2.174 1 97.19 140 ASP A O 1
ATOM 1093 N N . GLY A 1 141 ? 15.109 -8.531 -0.087 1 95.88 141 GLY A N 1
ATOM 1094 C CA . GLY A 1 141 ? 14.906 -9.969 -0.07 1 95.88 141 GLY A CA 1
ATOM 1095 C C . GLY A 1 141 ? 13.461 -10.367 -0.278 1 95.88 141 GLY A C 1
ATOM 1096 O O . GLY A 1 141 ? 13.172 -11.484 -0.71 1 95.88 141 GLY A O 1
ATOM 1097 N N . PHE A 1 142 ? 12.578 -9.477 -0.027 1 95.56 142 PHE A N 1
ATOM 1098 C CA . PHE A 1 142 ? 11.156 -9.773 -0.16 1 95.56 142 PHE A CA 1
ATOM 1099 C C . PHE A 1 142 ? 10.766 -9.906 -1.628 1 95.56 142 PHE A C 1
ATOM 1101 O O . PHE A 1 142 ? 9.773 -10.562 -1.953 1 95.56 142 PHE A O 1
ATOM 1108 N N . LEU A 1 143 ? 11.5 -9.359 -2.473 1 96.88 143 LEU A N 1
ATOM 1109 C CA . LEU A 1 143 ? 11.172 -9.422 -3.893 1 96.88 143 LEU A CA 1
ATOM 1110 C C . LEU A 1 143 ? 11.141 -10.867 -4.383 1 96.88 143 LEU A C 1
ATOM 1112 O O . LEU A 1 143 ? 10.312 -11.227 -5.219 1 96.88 143 LEU A O 1
ATOM 1116 N N . ASN A 1 144 ? 12.023 -11.672 -3.795 1 97.69 144 ASN A N 1
ATOM 1117 C CA . ASN A 1 144 ? 12.141 -13.055 -4.246 1 97.69 144 ASN A CA 1
ATOM 1118 C C . ASN A 1 144 ? 11.648 -14.039 -3.186 1 97.69 144 ASN A C 1
ATOM 1120 O O . ASN A 1 144 ? 12.047 -15.203 -3.184 1 97.69 144 ASN A O 1
ATOM 1124 N N . CYS A 1 145 ? 10.812 -13.578 -2.297 1 95.75 145 CYS A N 1
ATOM 1125 C CA . CYS A 1 145 ? 10.391 -14.43 -1.19 1 95.75 145 CYS A CA 1
ATOM 1126 C C . CYS A 1 145 ? 9.484 -15.555 -1.683 1 95.75 145 CYS A C 1
ATOM 1128 O O . CYS A 1 145 ? 9.438 -16.625 -1.084 1 95.75 145 CYS A O 1
ATOM 1130 N N . GLN A 1 146 ? 8.805 -15.312 -2.76 1 95.62 146 GLN A N 1
ATOM 1131 C CA . GLN A 1 146 ? 7.875 -16.328 -3.26 1 95.62 146 GLN A CA 1
ATOM 1132 C C . GLN A 1 146 ? 8.328 -16.859 -4.609 1 95.62 146 GLN A C 1
ATOM 1134 O O . GLN A 1 146 ? 8.445 -18.078 -4.793 1 95.62 146 GLN A O 1
ATOM 1139 N N . GLN A 1 147 ? 8.547 -16.016 -5.504 1 97 147 GLN A N 1
ATOM 1140 C CA . GLN A 1 147 ? 8.992 -16.312 -6.859 1 97 147 GLN A CA 1
ATOM 1141 C C . GLN A 1 147 ? 10.195 -15.469 -7.25 1 97 147 GLN A C 1
ATOM 1143 O O . GLN A 1 147 ? 10.492 -14.461 -6.602 1 97 147 GLN A O 1
ATOM 1148 N N . TYR A 1 148 ? 10.898 -15.945 -8.203 1 97.69 148 TYR A N 1
ATOM 1149 C CA . TYR A 1 148 ? 12.078 -15.219 -8.648 1 97.69 148 TYR A CA 1
ATOM 1150 C C . TYR A 1 148 ? 11.695 -14.094 -9.602 1 97.69 148 TYR A C 1
ATOM 1152 O O . TYR A 1 148 ? 11.68 -14.281 -10.82 1 97.69 148 TYR A O 1
ATOM 1160 N N . ILE A 1 149 ? 11.523 -12.883 -9.07 1 97.69 149 ILE A N 1
ATOM 1161 C CA . ILE A 1 149 ? 11.008 -11.789 -9.891 1 97.69 149 ILE A CA 1
ATOM 1162 C C . ILE A 1 149 ? 12.109 -10.758 -10.117 1 97.69 149 ILE A C 1
ATOM 1164 O O . ILE A 1 149 ? 11.977 -9.883 -10.977 1 97.69 149 ILE A O 1
ATOM 1168 N N . PHE A 1 150 ? 13.156 -10.867 -9.352 1 97.88 150 PHE A N 1
ATOM 1169 C CA . PHE A 1 150 ? 14.297 -9.969 -9.453 1 97.88 150 PHE A CA 1
ATOM 1170 C C . PHE A 1 150 ? 15.609 -10.742 -9.414 1 97.88 150 PHE A C 1
ATOM 1172 O O . PHE A 1 150 ? 15.812 -11.586 -8.539 1 97.88 150 PHE A O 1
ATOM 1179 N N . SER A 1 151 ? 16.453 -10.461 -10.328 1 97.12 151 SER A N 1
ATOM 1180 C CA . SER A 1 151 ? 17.703 -11.211 -10.438 1 97.12 151 SER A CA 1
ATOM 1181 C C . SER A 1 151 ? 18.922 -10.297 -10.344 1 97.12 151 SER A C 1
ATOM 1183 O O . SER A 1 151 ? 18.891 -9.172 -10.852 1 97.12 151 SER A O 1
ATOM 1185 N N . TRP A 1 152 ? 19.906 -10.797 -9.711 1 97 152 TRP A N 1
ATOM 1186 C CA . TRP A 1 152 ? 21.234 -10.195 -9.727 1 97 152 TRP A CA 1
ATOM 1187 C C . TRP A 1 152 ? 22.203 -11.055 -10.523 1 97 152 TRP A C 1
ATOM 1189 O O . TRP A 1 152 ? 22.078 -12.281 -10.555 1 97 152 TRP A O 1
ATOM 1199 N N . ASN A 1 153 ? 23.125 -10.367 -11.141 1 96.5 153 ASN A N 1
ATOM 1200 C CA . ASN A 1 153 ? 24.219 -11.047 -11.812 1 96.5 153 ASN A CA 1
ATOM 1201 C C . ASN A 1 153 ? 25.188 -11.672 -10.82 1 96.5 153 ASN A C 1
ATOM 1203 O O . ASN A 1 153 ? 25.688 -10.992 -9.922 1 96.5 153 ASN A O 1
ATOM 1207 N N . ALA A 1 154 ? 25.516 -12.922 -11.031 1 95.56 154 ALA A N 1
ATOM 1208 C CA . ALA A 1 154 ? 26.359 -13.664 -10.094 1 95.56 154 ALA A CA 1
ATOM 1209 C C . ALA A 1 154 ? 27.781 -13.109 -10.07 1 95.56 154 ALA A C 1
ATOM 1211 O O . ALA A 1 154 ? 28.547 -13.406 -9.156 1 95.56 154 ALA A O 1
ATOM 1212 N N . HIS A 1 155 ? 28.109 -12.344 -11.031 1 95.56 155 HIS A N 1
ATOM 1213 C CA . HIS A 1 155 ? 29.438 -11.727 -11.078 1 95.56 155 HIS A CA 1
ATOM 1214 C C . HIS A 1 155 ? 29.5 -10.492 -10.18 1 95.56 155 HIS A C 1
ATOM 1216 O O . HIS A 1 155 ? 30.594 -9.977 -9.922 1 95.56 155 HIS A O 1
ATOM 1222 N N . ASN A 1 156 ? 28.375 -10.039 -9.719 1 97.12 156 ASN A N 1
ATOM 1223 C CA . ASN A 1 156 ? 28.422 -8.992 -8.703 1 97.12 156 ASN A CA 1
ATOM 1224 C C . ASN A 1 156 ? 29.156 -9.453 -7.445 1 97.12 156 ASN A C 1
ATOM 1226 O O . ASN A 1 156 ? 29.172 -10.648 -7.137 1 97.12 156 ASN A O 1
ATOM 1230 N N . VAL A 1 157 ? 29.781 -8.547 -6.797 1 97.19 157 VAL A N 1
ATOM 1231 C CA . VAL A 1 157 ? 30.328 -8.891 -5.484 1 97.19 157 VAL A CA 1
ATOM 1232 C C . VAL A 1 157 ? 29.188 -9.25 -4.531 1 97.19 157 VAL A C 1
ATOM 1234 O O . VAL A 1 157 ? 28.344 -8.398 -4.215 1 97.19 157 VAL A O 1
ATOM 1237 N N . ASN A 1 158 ? 29.188 -10.562 -4.137 1 97.38 158 ASN A N 1
ATOM 1238 C CA . ASN A 1 158 ? 28.062 -11.023 -3.332 1 97.38 158 ASN A CA 1
ATOM 1239 C C . ASN A 1 158 ? 28.484 -12.117 -2.352 1 97.38 158 ASN A C 1
ATOM 1241 O O . ASN A 1 158 ? 29.562 -12.672 -2.469 1 97.38 158 ASN A O 1
ATOM 1245 N N . LEU A 1 159 ? 27.672 -12.312 -1.386 1 97.44 159 LEU A N 1
ATOM 1246 C CA . LEU A 1 159 ? 27.812 -13.398 -0.423 1 97.44 159 LEU A CA 1
ATOM 1247 C C . LEU A 1 159 ? 26.484 -14.094 -0.178 1 97.44 159 LEU A C 1
ATOM 1249 O O . LEU A 1 159 ? 26.141 -14.414 0.963 1 97.44 159 LEU A O 1
ATOM 1253 N N . GLY A 1 160 ? 25.766 -14.195 -1.3 1 96.62 160 GLY A N 1
ATOM 1254 C CA . GLY A 1 160 ? 24.438 -14.75 -1.149 1 96.62 160 GLY A CA 1
ATOM 1255 C C . GLY A 1 160 ? 23.391 -13.719 -0.74 1 96.62 160 GLY A C 1
ATOM 1256 O O . GLY A 1 160 ? 23.453 -12.57 -1.178 1 96.62 160 GLY A O 1
ATOM 1257 N N . VAL A 1 161 ? 22.344 -14.266 -0.05 1 97.19 161 VAL A N 1
ATOM 1258 C CA . VAL A 1 161 ? 21.25 -13.367 0.297 1 97.19 161 VAL A CA 1
ATOM 1259 C C . VAL A 1 161 ? 20.531 -13.891 1.532 1 97.19 161 VAL A C 1
ATOM 1261 O O . VAL A 1 161 ? 20.609 -15.078 1.845 1 97.19 161 VAL A O 1
ATOM 1264 N N . TRP A 1 162 ? 19.828 -13.086 2.217 1 97.62 162 TRP A N 1
ATOM 1265 C CA . TRP A 1 162 ? 19.172 -13.414 3.482 1 97.62 162 TRP A CA 1
ATOM 1266 C C . TRP A 1 162 ? 17.703 -13.734 3.268 1 97.62 162 TRP A C 1
ATOM 1268 O O . TRP A 1 162 ? 16.938 -13.875 4.23 1 97.62 162 TRP A O 1
ATOM 1278 N N . THR A 1 163 ? 17.25 -13.852 2.074 1 97 163 THR A N 1
ATOM 1279 C CA . THR A 1 163 ? 15.852 -13.961 1.712 1 97 163 THR A CA 1
ATOM 1280 C C . THR A 1 163 ? 15.195 -15.125 2.453 1 97 163 THR A C 1
ATOM 1282 O O . THR A 1 163 ? 14.047 -15.016 2.896 1 97 163 THR A O 1
ATOM 1285 N N . ARG A 1 164 ? 15.844 -16.203 2.607 1 95.69 164 ARG A N 1
ATOM 1286 C CA . ARG A 1 164 ? 15.273 -17.406 3.213 1 95.69 164 ARG A CA 1
ATOM 1287 C C . ARG A 1 164 ? 14.945 -17.172 4.684 1 95.69 164 ARG A C 1
ATOM 1289 O O . ARG A 1 164 ? 14.125 -17.891 5.262 1 95.69 164 ARG A O 1
ATOM 1296 N N . PHE A 1 165 ? 15.484 -16.172 5.27 1 96.94 165 PHE A N 1
ATOM 1297 C CA . PHE A 1 165 ? 15.336 -15.953 6.703 1 96.94 165 PHE A CA 1
ATOM 1298 C C . PHE A 1 165 ? 14.344 -14.82 6.973 1 96.94 165 PHE A C 1
ATOM 1300 O O . PHE A 1 165 ? 14.172 -14.406 8.117 1 96.94 165 PHE A O 1
ATOM 1307 N N . LEU A 1 166 ? 13.766 -14.352 5.977 1 96.5 166 LEU A N 1
ATOM 1308 C CA . LEU A 1 166 ? 12.711 -13.352 6.102 1 96.5 166 LEU A CA 1
ATOM 1309 C C . LEU A 1 166 ? 11.336 -14.016 6.191 1 96.5 166 LEU A C 1
ATOM 1311 O O . LEU A 1 166 ? 11.156 -15.141 5.723 1 96.5 166 LEU A O 1
ATOM 1315 N N . PRO A 1 167 ? 10.438 -13.195 6.73 1 93.25 167 PRO A N 1
ATOM 1316 C CA . PRO A 1 167 ? 9.07 -13.727 6.719 1 93.25 167 PRO A CA 1
ATOM 1317 C C . PRO A 1 167 ? 8.508 -13.875 5.305 1 93.25 167 PRO A C 1
ATOM 1319 O O . PRO A 1 167 ? 8.93 -13.156 4.391 1 93.25 167 PRO A O 1
ATOM 1322 N N . PHE A 1 168 ? 7.637 -14.859 5.059 1 94 168 PHE A N 1
ATOM 1323 C CA . PHE A 1 168 ? 6.848 -15.078 3.852 1 94 168 PHE A CA 1
ATOM 1324 C C . PHE A 1 168 ? 7.652 -15.836 2.803 1 94 168 PHE A C 1
ATOM 1326 O O . PHE A 1 168 ? 7.195 -16.016 1.676 1 94 168 PHE A O 1
ATOM 1333 N N . HIS A 1 169 ? 8.891 -16.188 3.156 1 96 169 HIS A N 1
ATOM 1334 C CA . HIS A 1 169 ? 9.664 -16.969 2.197 1 96 169 HIS A CA 1
ATOM 1335 C C . HIS A 1 169 ? 9.023 -18.328 1.956 1 96 169 HIS A C 1
ATOM 1337 O O . HIS A 1 169 ? 8.664 -19.031 2.906 1 96 169 HIS A O 1
ATOM 1343 N N . ARG A 1 170 ? 8.898 -18.641 0.731 1 94.69 170 ARG A N 1
ATOM 1344 C CA . ARG A 1 170 ? 8.32 -19.922 0.347 1 94.69 170 ARG A CA 1
ATOM 1345 C C . ARG A 1 170 ? 9.328 -21.062 0.553 1 94.69 170 ARG A C 1
ATOM 1347 O O . ARG A 1 170 ? 10.492 -20.938 0.166 1 94.69 170 ARG A O 1
ATOM 1354 N N . GLU A 1 171 ? 8.789 -22.094 1.08 1 91.31 171 GLU A N 1
ATOM 1355 C CA . GLU A 1 171 ? 9.648 -23.281 1.185 1 91.31 171 GLU A CA 1
ATOM 1356 C C . GLU A 1 171 ? 10.102 -23.75 -0.193 1 91.31 171 GLU A C 1
ATOM 1358 O O . GLU A 1 171 ? 9.273 -23.953 -1.085 1 91.31 171 GLU A O 1
ATOM 1363 N N . GLY A 1 172 ? 11.414 -23.875 -0.342 1 92.25 172 GLY A N 1
ATOM 1364 C CA . GLY A 1 172 ? 11.961 -24.281 -1.628 1 92.25 172 GLY A CA 1
ATOM 1365 C C . GLY A 1 172 ? 12.047 -23.141 -2.627 1 92.25 172 GLY A C 1
ATOM 1366 O O . GLY A 1 172 ? 12.391 -23.344 -3.791 1 92.25 172 GLY A O 1
ATOM 1367 N N . GLY A 1 173 ? 11.727 -22 -2.16 1 94.81 173 GLY A N 1
ATOM 1368 C CA . GLY A 1 173 ? 11.781 -20.828 -3.029 1 94.81 173 GLY A CA 1
ATOM 1369 C C . GLY A 1 173 ? 13.195 -20.375 -3.336 1 94.81 173 GLY A C 1
ATOM 1370 O O . GLY A 1 173 ? 14.164 -21.016 -2.916 1 94.81 173 GLY A O 1
ATOM 1371 N N . PRO A 1 174 ? 13.297 -19.281 -4.082 1 95.94 174 PRO A N 1
ATOM 1372 C CA . PRO A 1 174 ? 14.625 -18.781 -4.469 1 95.94 174 PRO A CA 1
ATOM 1373 C C . PRO A 1 174 ? 15.484 -18.406 -3.268 1 95.94 174 PRO A C 1
ATOM 1375 O O . PRO A 1 174 ? 15 -17.766 -2.334 1 95.94 174 PRO A O 1
ATOM 1378 N N . HIS A 1 175 ? 16.688 -18.828 -3.271 1 94.75 175 HIS A N 1
ATOM 1379 C CA . HIS A 1 175 ? 17.688 -18.453 -2.275 1 94.75 175 HIS A CA 1
ATOM 1380 C C . HIS A 1 175 ? 19.109 -18.641 -2.816 1 94.75 175 HIS A C 1
ATOM 1382 O O . HIS A 1 175 ? 19.281 -19.125 -3.932 1 94.75 175 HIS A O 1
ATOM 1388 N N . ASN A 1 176 ? 20.016 -18.094 -2.201 1 94.31 176 ASN A N 1
ATOM 1389 C CA . ASN A 1 176 ? 21.422 -18.156 -2.572 1 94.31 176 ASN A CA 1
ATOM 1390 C C . ASN A 1 176 ? 21.672 -17.516 -3.932 1 94.31 176 ASN A C 1
ATOM 1392 O O . ASN A 1 176 ? 22.453 -18.016 -4.73 1 94.31 176 ASN A O 1
ATOM 1396 N N . TYR A 1 177 ? 20.875 -16.547 -4.238 1 95.38 177 TYR A N 1
ATOM 1397 C CA . TYR A 1 177 ? 21.188 -15.742 -5.418 1 95.38 177 TYR A CA 1
ATOM 1398 C C . TYR A 1 177 ? 22.125 -14.594 -5.062 1 95.38 177 TYR A C 1
ATOM 1400 O O . TYR A 1 177 ? 22.406 -14.352 -3.885 1 95.38 177 TYR A O 1
ATOM 1408 N N . ALA A 1 178 ? 22.641 -13.914 -6.047 1 96.31 178 ALA A N 1
ATOM 1409 C CA . ALA A 1 178 ? 23.797 -13.031 -5.91 1 96.31 178 ALA A CA 1
ATOM 1410 C C . ALA A 1 178 ? 23.375 -11.602 -5.602 1 96.31 178 ALA A C 1
ATOM 1412 O O . ALA A 1 178 ? 23.609 -10.688 -6.395 1 96.31 178 ALA A O 1
ATOM 1413 N N . GLU A 1 179 ? 22.859 -11.422 -4.387 1 97 179 GLU A N 1
ATOM 1414 C CA . GLU A 1 179 ? 22.594 -10.039 -3.982 1 97 179 GLU A CA 1
ATOM 1415 C C . GLU A 1 179 ? 23.859 -9.195 -4 1 97 179 GLU A C 1
ATOM 1417 O O . GLU A 1 179 ? 24.844 -9.539 -3.346 1 97 179 GLU A O 1
ATOM 1422 N N . SER A 1 180 ? 23.797 -8.133 -4.711 1 97.31 180 SER A N 1
ATOM 1423 C CA . SER A 1 180 ? 24.984 -7.297 -4.836 1 97.31 180 SER A CA 1
ATOM 1424 C C . SER A 1 180 ? 25.203 -6.473 -3.574 1 97.31 180 SER A C 1
ATOM 1426 O O . SER A 1 180 ? 24.391 -5.621 -3.225 1 97.31 180 SER A O 1
ATOM 1428 N N . LEU A 1 181 ? 26.328 -6.609 -3.023 1 96.94 181 LEU A N 1
ATOM 1429 C CA . LEU A 1 181 ? 26.609 -5.922 -1.77 1 96.94 181 LEU A CA 1
ATOM 1430 C C . LEU A 1 181 ? 27.125 -4.512 -2.027 1 96.94 181 LEU A C 1
ATOM 1432 O O . LEU A 1 181 ? 27.016 -3.637 -1.165 1 96.94 181 LEU A O 1
ATOM 1436 N N . LEU A 1 182 ? 27.672 -4.281 -3.199 1 97.44 182 LEU A N 1
ATOM 1437 C CA . LEU A 1 182 ? 28.266 -2.979 -3.486 1 97.44 182 LEU A CA 1
ATOM 1438 C C . LEU A 1 182 ? 27.281 -2.088 -4.238 1 97.44 182 LEU A C 1
ATOM 1440 O O . LEU A 1 182 ? 27.469 -0.873 -4.312 1 97.44 182 LEU A O 1
ATOM 1444 N N . TRP A 1 183 ? 26.234 -2.674 -4.734 1 96.75 183 TRP A N 1
ATOM 1445 C CA . TRP A 1 183 ? 25.297 -1.921 -5.562 1 96.75 183 TRP A CA 1
ATOM 1446 C C . TRP A 1 183 ? 23.906 -1.903 -4.93 1 96.75 183 TRP A C 1
ATOM 1448 O O . TRP A 1 183 ? 23.188 -0.91 -5.035 1 96.75 183 TRP A O 1
ATOM 1458 N N . GLY A 1 184 ? 23.484 -2.885 -4.277 1 95.81 184 GLY A N 1
ATOM 1459 C CA . GLY A 1 184 ? 22.172 -3.025 -3.691 1 95.81 184 GLY A CA 1
ATOM 1460 C C . GLY A 1 184 ? 21.875 -1.979 -2.635 1 95.81 184 GLY A C 1
ATOM 1461 O O . GLY A 1 184 ? 20.984 -1.14 -2.816 1 95.81 184 GLY A O 1
ATOM 1462 N N . PRO A 1 185 ? 22.703 -1.937 -1.636 1 96.81 185 PRO A N 1
ATOM 1463 C CA . PRO A 1 185 ? 22.422 -1.009 -0.537 1 96.81 185 PRO A CA 1
ATOM 1464 C C . PRO A 1 185 ? 22.453 0.453 -0.977 1 96.81 185 PRO A C 1
ATOM 1466 O O . PRO A 1 185 ? 21.562 1.226 -0.627 1 96.81 185 PRO A O 1
ATOM 1469 N N . PRO A 1 186 ? 23.422 0.893 -1.77 1 97.75 186 PRO A N 1
ATOM 1470 C CA . PRO A 1 186 ? 23.438 2.295 -2.193 1 97.75 186 PRO A CA 1
ATOM 1471 C C . PRO A 1 186 ? 22.172 2.711 -2.932 1 97.75 186 PRO A C 1
ATOM 1473 O O . PRO A 1 186 ? 21.75 3.869 -2.846 1 97.75 186 PRO A O 1
ATOM 1476 N N . MET A 1 187 ? 21.562 1.824 -3.617 1 96.69 187 MET A N 1
ATOM 1477 C CA . MET A 1 187 ? 20.359 2.143 -4.387 1 96.69 187 MET A CA 1
ATOM 1478 C C . MET A 1 187 ? 19.234 2.617 -3.469 1 96.69 187 MET A C 1
ATOM 1480 O O . MET A 1 187 ? 18.453 3.5 -3.836 1 96.69 187 MET A O 1
ATOM 1484 N N . TYR A 1 188 ? 19.188 2.117 -2.326 1 97.75 188 TYR A N 1
ATOM 1485 C CA . TYR A 1 188 ? 18.141 2.479 -1.371 1 97.75 188 TYR A CA 1
ATOM 1486 C C . TYR A 1 188 ? 18.438 3.824 -0.722 1 97.75 188 TYR A C 1
ATOM 1488 O O . TYR A 1 188 ? 17.578 4.395 -0.037 1 97.75 188 TYR A O 1
ATOM 1496 N N . VAL A 1 189 ? 19.609 4.25 -0.946 1 97.75 189 VAL A N 1
ATOM 1497 C CA . VAL A 1 189 ? 19.984 5.559 -0.41 1 97.75 189 VAL A CA 1
ATOM 1498 C C . VAL A 1 189 ? 19.844 6.621 -1.499 1 97.75 189 VAL A C 1
ATOM 1500 O O . VAL A 1 189 ? 19.125 7.609 -1.322 1 97.75 189 VAL A O 1
ATOM 1503 N N . TYR A 1 190 ? 20.422 6.398 -2.639 1 95.19 190 TYR A N 1
ATOM 1504 C CA . TYR A 1 190 ? 20.453 7.496 -3.6 1 95.19 190 TYR A CA 1
ATOM 1505 C C . TYR A 1 190 ? 19.109 7.617 -4.324 1 95.19 190 TYR A C 1
ATOM 1507 O O . TYR A 1 190 ? 18.734 8.703 -4.77 1 95.19 190 TYR A O 1
ATOM 1515 N N . PHE A 1 191 ? 18.297 6.527 -4.418 1 94.69 191 PHE A N 1
ATOM 1516 C CA . PHE A 1 191 ? 17 6.656 -5.051 1 94.69 191 PHE A CA 1
ATOM 1517 C C . PHE A 1 191 ? 15.953 7.168 -4.059 1 94.69 191 PHE A C 1
ATOM 1519 O O . PHE A 1 191 ? 14.82 7.453 -4.434 1 94.69 191 PHE A O 1
ATOM 1526 N N . CYS A 1 192 ? 16.328 7.277 -2.855 1 96.25 192 CYS A N 1
ATOM 1527 C CA . CYS A 1 192 ? 15.438 7.809 -1.833 1 96.25 192 CYS A CA 1
ATOM 1528 C C . CYS A 1 192 ? 15.953 9.133 -1.294 1 96.25 192 CYS A C 1
ATOM 1530 O O . CYS A 1 192 ? 15.555 10.203 -1.766 1 96.25 192 CYS A O 1
ATOM 1532 N N . ALA A 1 193 ? 16.969 9.078 -0.455 1 96.38 193 ALA A N 1
ATOM 1533 C CA . ALA A 1 193 ? 17.547 10.289 0.116 1 96.38 193 ALA A CA 1
ATOM 1534 C C . ALA A 1 193 ? 18.172 11.156 -0.97 1 96.38 193 ALA A C 1
ATOM 1536 O O . ALA A 1 193 ? 18.047 12.383 -0.942 1 96.38 193 ALA A O 1
ATOM 1537 N N . GLY A 1 194 ? 18.875 10.531 -1.866 1 96.12 194 GLY A N 1
ATOM 1538 C CA . GLY A 1 194 ? 19.5 11.273 -2.945 1 96.12 194 GLY A CA 1
ATOM 1539 C C . GLY A 1 194 ? 18.5 12.008 -3.824 1 96.12 194 GLY A C 1
ATOM 1540 O O . GLY A 1 194 ? 18.688 13.188 -4.133 1 96.12 194 GLY A O 1
ATOM 1541 N N . VAL A 1 195 ? 17.531 11.336 -4.152 1 93.88 195 VAL A N 1
ATOM 1542 C CA . VAL A 1 195 ? 16.5 11.938 -4.984 1 93.88 195 VAL A CA 1
ATOM 1543 C C . VAL A 1 195 ? 15.82 13.078 -4.223 1 93.88 195 VAL A C 1
ATOM 1545 O O . VAL A 1 195 ? 15.516 14.125 -4.801 1 93.88 195 VAL A O 1
ATOM 1548 N N . ALA A 1 196 ? 15.555 12.875 -2.992 1 95.19 196 ALA A N 1
ATOM 1549 C CA . ALA A 1 196 ? 14.953 13.922 -2.174 1 95.19 196 ALA A CA 1
ATOM 1550 C C . ALA A 1 196 ? 15.828 15.18 -2.152 1 95.19 196 ALA A C 1
ATOM 1552 O O . ALA A 1 196 ? 15.32 16.297 -2.279 1 95.19 196 ALA A O 1
ATOM 1553 N N . LEU A 1 197 ? 17.109 14.984 -2.018 1 94.81 197 LEU A N 1
ATOM 1554 C CA . LEU A 1 197 ? 18.047 16.109 -1.991 1 94.81 197 LEU A CA 1
ATOM 1555 C C . LEU A 1 197 ? 18.031 16.844 -3.324 1 94.81 197 LEU A C 1
ATOM 1557 O O . LEU A 1 197 ? 17.953 18.078 -3.355 1 94.81 197 LEU A O 1
ATOM 1561 N N . VAL A 1 198 ? 18.078 16.109 -4.352 1 93.12 198 VAL A N 1
ATOM 1562 C CA . VAL A 1 198 ? 18.141 16.688 -5.688 1 93.12 198 VAL A CA 1
ATOM 1563 C C . VAL A 1 198 ? 16.812 17.391 -6.004 1 93.12 198 VAL A C 1
ATOM 1565 O O . VAL A 1 198 ? 16.812 18.484 -6.559 1 93.12 198 VAL A O 1
ATOM 1568 N N . ALA A 1 199 ? 15.734 16.703 -5.66 1 93 199 ALA A N 1
ATOM 1569 C CA . ALA A 1 199 ? 14.414 17.266 -5.926 1 93 199 ALA A CA 1
ATOM 1570 C C . ALA A 1 199 ? 14.227 18.578 -5.18 1 93 199 ALA A C 1
ATOM 1572 O O . ALA A 1 199 ? 13.727 19.562 -5.75 1 93 199 ALA A O 1
ATOM 1573 N N . CYS A 1 200 ? 14.57 18.625 -3.938 1 91.31 200 CYS A N 1
ATOM 1574 C CA . CYS A 1 200 ? 14.445 19.844 -3.158 1 91.31 200 CYS A CA 1
ATOM 1575 C C . CYS A 1 200 ? 15.328 20.953 -3.727 1 91.31 200 CYS A C 1
ATOM 1577 O O . CYS A 1 200 ? 14.953 22.125 -3.729 1 91.31 200 CYS A O 1
ATOM 1579 N N . ALA A 1 201 ? 16.516 20.578 -4.184 1 90.62 201 ALA A N 1
ATOM 1580 C CA . ALA A 1 201 ? 17.422 21.547 -4.77 1 90.62 201 ALA A CA 1
ATOM 1581 C C . ALA A 1 201 ? 16.891 22.094 -6.086 1 90.62 201 ALA A C 1
ATOM 1583 O O . ALA A 1 201 ? 17.203 23.219 -6.473 1 90.62 201 ALA A O 1
ATOM 1584 N N . ALA A 1 202 ? 16.109 21.328 -6.715 1 91.56 202 ALA A N 1
ATOM 1585 C CA . ALA A 1 202 ? 15.586 21.719 -8.023 1 91.56 202 ALA A CA 1
ATOM 1586 C C . ALA A 1 202 ? 14.398 22.672 -7.887 1 91.56 202 ALA A C 1
ATOM 1588 O O . ALA A 1 202 ? 14.016 23.328 -8.852 1 91.56 202 ALA A O 1
ATOM 1589 N N . ILE A 1 203 ? 13.867 22.75 -6.742 1 87.31 203 ILE A N 1
ATOM 1590 C CA . ILE A 1 203 ? 12.656 23.531 -6.539 1 87.31 203 ILE A CA 1
ATOM 1591 C C . ILE A 1 203 ? 12.945 25.016 -6.812 1 87.31 203 ILE A C 1
ATOM 1593 O O . ILE A 1 203 ? 12.203 25.672 -7.543 1 87.31 203 ILE A O 1
ATOM 1597 N N . ARG A 1 204 ? 14.008 25.516 -6.336 1 84.56 204 ARG A N 1
ATOM 1598 C CA . ARG A 1 204 ? 14.32 26.922 -6.465 1 84.56 204 ARG A CA 1
ATOM 1599 C C . ARG A 1 204 ? 14.539 27.312 -7.926 1 84.56 204 ARG A C 1
ATOM 1601 O O . ARG A 1 204 ? 13.922 28.25 -8.422 1 84.56 204 ARG A O 1
ATOM 1608 N N . PRO A 1 205 ? 15.422 26.609 -8.594 1 90.38 205 PRO A N 1
ATOM 1609 C CA . PRO A 1 205 ? 15.586 26.953 -10.008 1 90.38 205 PRO A CA 1
ATOM 1610 C C . PRO A 1 205 ? 14.289 26.828 -10.797 1 90.38 205 PRO A C 1
ATOM 1612 O O . PRO A 1 205 ? 14.047 27.609 -11.727 1 90.38 205 PRO A O 1
ATOM 1615 N N . LEU A 1 206 ? 13.453 25.891 -10.562 1 89.44 206 LEU A N 1
ATOM 1616 C CA . LEU A 1 206 ? 12.195 25.703 -11.266 1 89.44 206 LEU A CA 1
ATOM 1617 C C . LEU A 1 206 ? 11.234 26.859 -10.984 1 89.44 206 LEU A C 1
ATOM 1619 O O . LEU A 1 206 ? 10.562 27.359 -11.891 1 89.44 206 LEU A O 1
ATOM 1623 N N . LYS A 1 207 ? 11.219 27.25 -9.781 1 86.19 207 LYS A N 1
ATOM 1624 C CA . LYS A 1 207 ? 10.344 28.344 -9.406 1 86.19 207 LYS A CA 1
ATOM 1625 C C . LYS A 1 207 ? 10.867 29.672 -9.953 1 86.19 207 LYS A C 1
ATOM 1627 O O . LYS A 1 207 ? 10.094 30.594 -10.211 1 86.19 207 LYS A O 1
ATOM 1632 N N . ARG A 1 208 ? 12.125 29.812 -10.078 1 88.62 208 ARG A N 1
ATOM 1633 C CA . ARG A 1 208 ? 12.719 31 -10.68 1 88.62 208 ARG A CA 1
ATOM 1634 C C . ARG A 1 208 ? 12.367 31.094 -12.164 1 88.62 208 ARG A C 1
ATOM 1636 O O . ARG A 1 208 ? 12.078 32.188 -12.672 1 88.62 208 ARG A O 1
ATOM 1643 N N . ARG A 1 209 ? 12.359 30.016 -12.789 1 90.06 209 ARG A N 1
ATOM 1644 C CA . ARG A 1 209 ? 12.047 29.969 -14.211 1 90.06 209 ARG A CA 1
ATOM 1645 C C . ARG A 1 209 ? 10.547 30.141 -14.445 1 90.06 209 ARG A C 1
ATOM 1647 O O . ARG A 1 209 ? 10.133 30.766 -15.422 1 90.06 209 ARG A O 1
ATOM 1654 N N . TRP A 1 210 ? 9.773 29.469 -13.586 1 90.31 210 TRP A N 1
ATOM 1655 C CA . TRP A 1 210 ? 8.32 29.547 -13.664 1 90.31 210 TRP A CA 1
ATOM 1656 C C . TRP A 1 210 ? 7.73 29.969 -12.312 1 90.31 210 TRP A C 1
ATOM 1658 O O . TRP A 1 210 ? 7.188 29.125 -11.586 1 90.31 210 TRP A O 1
ATOM 1668 N N . PRO A 1 211 ? 7.684 31.219 -12.047 1 83.62 211 PRO A N 1
ATOM 1669 C CA . PRO A 1 211 ? 7.266 31.719 -10.734 1 83.62 211 PRO A CA 1
ATOM 1670 C C . PRO A 1 211 ? 5.801 31.406 -10.43 1 83.62 211 PRO A C 1
ATOM 1672 O O . PRO A 1 211 ? 5.418 31.328 -9.258 1 83.62 211 PRO A O 1
ATOM 1675 N N . SER A 1 212 ? 5.121 31.203 -11.422 1 81.5 212 SER A N 1
ATOM 1676 C CA . SER A 1 212 ? 3.691 31 -11.195 1 81.5 212 SER A CA 1
ATOM 1677 C C . SER A 1 212 ? 3.336 29.516 -11.125 1 81.5 212 SER A C 1
ATOM 1679 O O . SER A 1 212 ? 2.158 29.156 -11.109 1 81.5 212 SER A O 1
ATOM 1681 N N . ILE A 1 213 ? 4.367 28.75 -11.008 1 81.44 213 ILE A N 1
ATOM 1682 C CA . ILE A 1 213 ? 4.109 27.312 -11 1 81.44 213 ILE A CA 1
ATOM 1683 C C . ILE A 1 213 ? 3.441 26.906 -9.68 1 81.44 213 ILE A C 1
ATOM 1685 O O . ILE A 1 213 ? 3.826 27.391 -8.617 1 81.44 213 ILE A O 1
ATOM 1689 N N . SER A 1 214 ? 2.377 26.156 -9.836 1 74.12 214 SER A N 1
ATOM 1690 C CA . SER A 1 214 ? 1.694 25.688 -8.641 1 74.12 214 SER A CA 1
ATOM 1691 C C . SER A 1 214 ? 2.5 24.594 -7.949 1 74.12 214 SER A C 1
ATOM 1693 O O . SER A 1 214 ? 3.338 23.938 -8.57 1 74.12 214 SER A O 1
ATOM 1695 N N . ASN A 1 215 ? 2.281 24.344 -6.742 1 73.5 215 ASN A N 1
ATOM 1696 C CA . ASN A 1 215 ? 2.967 23.281 -5.992 1 73.5 215 ASN A CA 1
ATOM 1697 C C . ASN A 1 215 ? 2.676 21.906 -6.566 1 73.5 215 ASN A C 1
ATOM 1699 O O . ASN A 1 215 ? 3.566 21.062 -6.629 1 73.5 215 ASN A O 1
ATOM 1703 N N . MET A 1 216 ? 1.494 21.781 -6.977 1 75.88 216 MET A N 1
ATOM 1704 C CA . MET A 1 216 ? 1.118 20.484 -7.547 1 75.88 216 MET A CA 1
ATOM 1705 C C . MET A 1 216 ? 1.859 20.234 -8.852 1 75.88 216 MET A C 1
ATOM 1707 O O . MET A 1 216 ? 2.357 19.125 -9.086 1 75.88 216 MET A O 1
ATOM 1711 N N . THR A 1 217 ? 1.849 21.25 -9.633 1 81.81 217 THR A N 1
ATOM 1712 C CA . THR A 1 217 ? 2.578 21.094 -10.891 1 81.81 217 THR A CA 1
ATOM 1713 C C . THR A 1 217 ? 4.055 20.812 -10.625 1 81.81 217 THR A C 1
ATOM 1715 O O . THR A 1 217 ? 4.676 20.016 -11.328 1 81.81 217 THR A O 1
ATOM 1718 N N . LEU A 1 218 ? 4.508 21.469 -9.688 1 83.44 218 LEU A N 1
ATOM 1719 C CA . LEU A 1 218 ? 5.906 21.266 -9.32 1 83.44 218 LEU A CA 1
ATOM 1720 C C . LEU A 1 218 ? 6.148 19.828 -8.883 1 83.44 218 LEU A C 1
ATOM 1722 O O . LEU A 1 218 ? 7.137 19.203 -9.289 1 83.44 218 LEU A O 1
ATOM 1726 N N . VAL A 1 219 ? 5.316 19.297 -8.078 1 82.75 219 VAL A N 1
ATOM 1727 C CA . VAL A 1 219 ? 5.43 17.922 -7.594 1 82.75 219 VAL A CA 1
ATOM 1728 C C . VAL A 1 219 ? 5.359 16.953 -8.773 1 82.75 219 VAL A C 1
ATOM 1730 O O . VAL A 1 219 ? 6.121 15.984 -8.836 1 82.75 219 VAL A O 1
ATOM 1733 N N . VAL A 1 220 ? 4.523 17.219 -9.656 1 87.81 220 VAL A N 1
ATOM 1734 C CA . VAL A 1 220 ? 4.344 16.344 -10.82 1 87.81 220 VAL A CA 1
ATOM 1735 C C . VAL A 1 220 ? 5.59 16.406 -11.703 1 87.81 220 VAL A C 1
ATOM 1737 O O . VAL A 1 220 ? 6.055 15.375 -12.195 1 87.81 220 VAL A O 1
ATOM 1740 N N . VAL A 1 221 ? 6.051 17.578 -11.883 1 90.44 221 VAL A N 1
ATOM 1741 C CA . VAL A 1 221 ? 7.234 17.75 -12.719 1 90.44 221 VAL A CA 1
ATOM 1742 C C . VAL A 1 221 ? 8.422 17.016 -12.086 1 90.44 221 VAL A C 1
ATOM 1744 O O . VAL A 1 221 ? 9.18 16.344 -12.789 1 90.44 221 VAL A O 1
ATOM 1747 N N . ILE A 1 222 ? 8.516 17.188 -10.867 1 90.31 222 ILE A N 1
ATOM 1748 C CA . ILE A 1 222 ? 9.602 16.516 -10.156 1 90.31 222 ILE A CA 1
ATOM 1749 C C . ILE A 1 222 ? 9.414 15 -10.242 1 90.31 222 ILE A C 1
ATOM 1751 O O . ILE A 1 222 ? 10.375 14.266 -10.508 1 90.31 222 ILE A O 1
ATOM 1755 N N . TRP A 1 223 ? 8.242 14.523 -10.07 1 94.5 223 TRP A N 1
ATOM 1756 C CA . TRP A 1 223 ? 7.941 13.102 -10.18 1 94.5 223 TRP A CA 1
ATOM 1757 C C . TRP A 1 223 ? 8.266 12.57 -11.57 1 94.5 223 TRP A C 1
ATOM 1759 O O . TRP A 1 223 ? 8.875 11.516 -11.719 1 94.5 223 TRP A O 1
ATOM 1769 N N . LEU A 1 224 ? 7.859 13.336 -12.578 1 96.25 224 LEU A N 1
ATOM 1770 C CA . LEU A 1 224 ? 8.125 12.945 -13.961 1 96.25 224 LEU A CA 1
ATOM 1771 C C . LEU A 1 224 ? 9.625 12.891 -14.234 1 96.25 224 LEU A C 1
ATOM 1773 O O . LEU A 1 224 ? 10.102 12.023 -14.969 1 96.25 224 LEU A O 1
ATOM 1777 N N . GLY A 1 225 ? 10.258 13.852 -13.711 1 95.25 225 GLY A N 1
ATOM 1778 C CA . GLY A 1 225 ? 11.711 13.836 -13.844 1 95.25 225 GLY A CA 1
ATOM 1779 C C . GLY A 1 225 ? 12.344 12.602 -13.227 1 95.25 225 GLY A C 1
ATOM 1780 O O . GLY A 1 225 ? 13.242 12 -13.828 1 95.25 225 GLY A O 1
ATOM 1781 N N . GLU A 1 226 ? 11.883 12.305 -12.078 1 95.38 226 GLU A N 1
ATOM 1782 C CA . GLU A 1 226 ? 12.391 11.109 -11.414 1 95.38 226 GLU A CA 1
ATOM 1783 C C . GLU A 1 226 ? 12.062 9.852 -12.211 1 95.38 226 GLU A C 1
ATOM 1785 O O . GLU A 1 226 ? 12.883 8.938 -12.312 1 95.38 226 GLU A O 1
ATOM 1790 N N . PHE A 1 227 ? 10.914 9.773 -12.742 1 97.75 227 PHE A N 1
ATOM 1791 C CA . PHE A 1 227 ? 10.469 8.641 -13.547 1 97.75 227 PHE A CA 1
ATOM 1792 C C . PHE A 1 227 ? 11.359 8.461 -14.773 1 97.75 227 PHE A C 1
ATOM 1794 O O . PHE A 1 227 ? 11.859 7.367 -15.031 1 97.75 227 PHE A O 1
ATOM 1801 N N . VAL A 1 228 ? 11.5 9.516 -15.445 1 97.44 228 VAL A N 1
ATOM 1802 C CA . VAL A 1 228 ? 12.281 9.469 -16.672 1 97.44 228 VAL A CA 1
ATOM 1803 C C . VAL A 1 228 ? 13.734 9.125 -16.359 1 97.44 228 VAL A C 1
ATOM 1805 O O . VAL A 1 228 ? 14.359 8.32 -17.062 1 97.44 228 VAL A O 1
ATOM 1808 N N . PHE A 1 229 ? 14.219 9.719 -15.359 1 95.06 229 PHE A N 1
ATOM 1809 C CA . PHE A 1 229 ? 15.586 9.445 -14.945 1 95.06 229 PHE A CA 1
ATOM 1810 C C . PHE A 1 229 ? 15.781 7.973 -14.625 1 95.06 229 PHE A C 1
ATOM 1812 O O . PHE A 1 229 ? 16.703 7.336 -15.133 1 95.06 229 PHE A O 1
ATOM 1819 N N . ASP A 1 230 ? 14.977 7.461 -13.781 1 96.62 230 ASP A N 1
ATOM 1820 C CA . ASP A 1 230 ? 15.086 6.055 -13.406 1 96.62 230 ASP A CA 1
ATOM 1821 C C . ASP A 1 230 ? 14.93 5.148 -14.625 1 96.62 230 ASP A C 1
ATOM 1823 O O . ASP A 1 230 ? 15.711 4.219 -14.82 1 96.62 230 ASP A O 1
ATOM 1827 N N . PHE A 1 231 ? 13.977 5.445 -15.438 1 97.69 231 PHE A N 1
ATOM 1828 C CA . PHE A 1 231 ? 13.68 4.637 -16.609 1 97.69 231 PHE A CA 1
ATO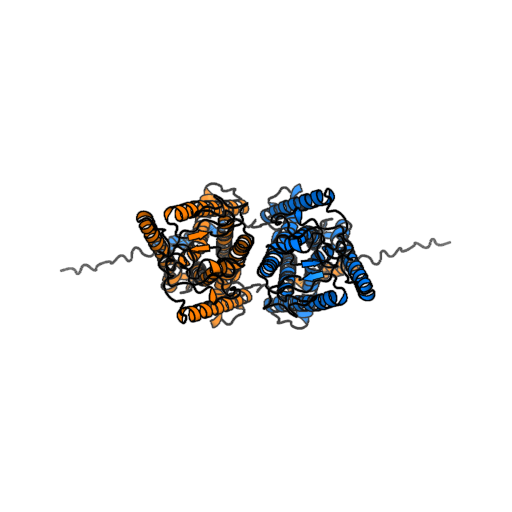M 1829 C C . PHE A 1 231 ? 14.891 4.586 -17.547 1 97.69 231 PHE A C 1
ATOM 1831 O O . PHE A 1 231 ? 15.312 3.506 -17.969 1 97.69 231 PHE A O 1
ATOM 1838 N N . VAL A 1 232 ? 15.422 5.68 -17.781 1 97 232 VAL A N 1
ATOM 1839 C CA . VAL A 1 232 ? 16.516 5.773 -18.734 1 97 232 VAL A CA 1
ATOM 1840 C C . VAL A 1 232 ? 17.781 5.133 -18.156 1 97 232 VAL A C 1
ATOM 1842 O O . VAL A 1 232 ? 18.406 4.293 -18.797 1 97 232 VAL A O 1
ATOM 1845 N N . VAL A 1 233 ? 18.078 5.477 -16.969 1 94.44 233 VAL A N 1
ATOM 1846 C CA . VAL A 1 233 ? 19.312 5.004 -16.344 1 94.44 233 VAL A CA 1
ATOM 1847 C C . VAL A 1 233 ? 19.234 3.492 -16.141 1 94.44 233 VAL A C 1
ATOM 1849 O O . VAL A 1 233 ? 20.188 2.773 -16.422 1 94.44 233 VAL A O 1
ATOM 1852 N N . GLU A 1 234 ? 18.125 3.018 -15.742 1 95.5 234 GLU A N 1
ATOM 1853 C CA . GLU A 1 234 ? 17.984 1.587 -15.492 1 95.5 234 GLU A CA 1
ATOM 1854 C C . GLU A 1 234 ? 18.078 0.786 -16.781 1 95.5 234 GLU A C 1
ATOM 1856 O O . GLU A 1 234 ? 18.719 -0.271 -16.828 1 95.5 234 GLU A O 1
ATOM 1861 N N . ASN A 1 235 ? 17.453 1.279 -17.75 1 97.31 235 ASN A N 1
ATOM 1862 C CA . ASN A 1 235 ? 17.484 0.555 -19.016 1 97.31 235 ASN A CA 1
ATOM 1863 C C . ASN A 1 235 ? 18.906 0.52 -19.594 1 97.31 235 ASN A C 1
ATOM 1865 O O . ASN A 1 235 ? 19.344 -0.505 -20.125 1 97.31 235 ASN A O 1
ATOM 1869 N N . ILE A 1 236 ? 19.609 1.583 -19.438 1 96.56 236 ILE A N 1
ATOM 1870 C CA . ILE A 1 236 ? 20.984 1.621 -19.906 1 96.56 236 ILE A CA 1
ATOM 1871 C C . ILE A 1 236 ? 21.844 0.652 -19.078 1 96.56 236 ILE A C 1
ATOM 1873 O O . ILE A 1 236 ? 22.594 -0.152 -19.641 1 96.56 236 ILE A O 1
ATOM 1877 N N . ILE A 1 237 ? 21.672 0.659 -17.828 1 95.62 237 ILE A N 1
ATOM 1878 C CA . ILE A 1 237 ? 22.5 -0.135 -16.938 1 95.62 237 ILE A CA 1
ATOM 1879 C C . ILE A 1 237 ? 22.188 -1.618 -17.125 1 95.62 237 ILE A C 1
ATOM 1881 O O . ILE A 1 237 ? 23.109 -2.449 -17.156 1 95.62 237 ILE A O 1
ATOM 1885 N N . ILE A 1 238 ? 20.953 -1.966 -17.25 1 96.25 238 ILE A N 1
ATOM 1886 C CA . ILE A 1 238 ? 20.562 -3.361 -17.406 1 96.25 238 ILE A CA 1
ATOM 1887 C C . ILE A 1 238 ? 21.109 -3.896 -18.734 1 96.25 238 ILE A C 1
ATOM 1889 O O . ILE A 1 238 ? 21.672 -4.992 -18.781 1 96.25 238 ILE A O 1
ATOM 1893 N N . ARG A 1 239 ? 21.047 -3.123 -19.719 1 96.06 239 ARG A N 1
ATOM 1894 C CA . ARG A 1 239 ? 21.453 -3.572 -21.047 1 96.06 239 ARG A CA 1
ATOM 1895 C C . ARG A 1 239 ? 22.969 -3.629 -21.172 1 96.06 239 ARG A C 1
ATOM 1897 O O . ARG A 1 239 ? 23.5 -4.441 -21.922 1 96.06 239 ARG A O 1
ATOM 1904 N N . THR A 1 240 ? 23.594 -2.826 -20.406 1 96.5 240 THR A N 1
ATOM 1905 C CA . THR A 1 240 ? 25.031 -2.758 -20.578 1 96.5 240 THR A CA 1
ATOM 1906 C C . THR A 1 240 ? 25.734 -3.701 -19.594 1 96.5 240 THR A C 1
ATOM 1908 O O . THR A 1 240 ? 26.797 -4.25 -19.891 1 96.5 240 THR A O 1
ATOM 1911 N N . THR A 1 241 ? 25.156 -3.939 -18.484 1 96.31 241 THR A N 1
ATOM 1912 C CA . THR A 1 241 ? 25.906 -4.672 -17.453 1 96.31 241 THR A CA 1
ATOM 1913 C C . THR A 1 241 ? 25.266 -6.031 -17.203 1 96.31 241 THR A C 1
ATOM 1915 O O . THR A 1 241 ? 25.922 -6.938 -16.672 1 96.31 241 THR A O 1
ATOM 1918 N N . HIS A 1 242 ? 24 -6.152 -17.438 1 96.31 242 HIS A N 1
ATOM 1919 C CA . HIS A 1 242 ? 23.234 -7.293 -16.938 1 96.31 242 HIS A CA 1
ATOM 1920 C C . HIS A 1 242 ? 23.391 -7.438 -15.43 1 96.31 242 HIS A C 1
ATOM 1922 O O . HIS A 1 242 ? 23.453 -8.555 -14.914 1 96.31 242 HIS A O 1
ATOM 1928 N N . GLY A 1 243 ? 23.625 -6.328 -14.805 1 96.56 24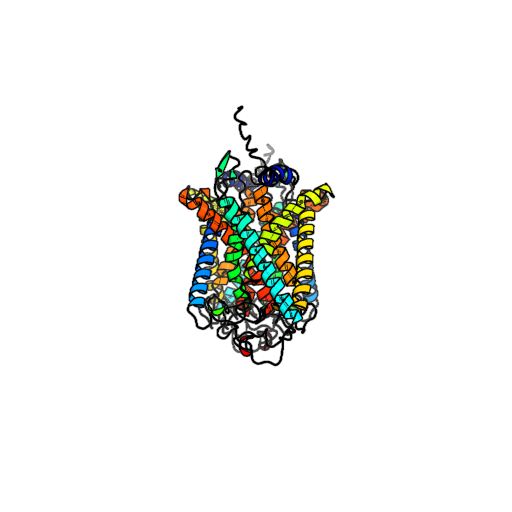3 GLY A N 1
ATOM 1929 C CA . GLY A 1 243 ? 23.859 -6.363 -13.367 1 96.56 243 GLY A CA 1
ATOM 1930 C C . GLY A 1 243 ? 22.672 -6.898 -12.586 1 96.56 243 GLY A C 1
ATOM 1931 O O . GLY A 1 243 ? 22.844 -7.488 -11.516 1 96.56 243 GLY A O 1
ATOM 1932 N N . TYR A 1 244 ? 21.547 -6.609 -13.039 1 97.19 244 TYR A N 1
ATOM 1933 C CA . TYR A 1 244 ? 20.297 -7.148 -12.516 1 97.19 244 TYR A CA 1
ATOM 1934 C C . TYR A 1 244 ? 19.219 -7.172 -13.586 1 97.19 244 TYR A C 1
ATOM 1936 O O . TYR A 1 244 ? 19.453 -6.73 -14.719 1 97.19 244 TYR A O 1
ATOM 1944 N N . GLY A 1 245 ? 18.172 -7.836 -13.32 1 97.38 245 GLY A N 1
ATOM 1945 C CA . GLY A 1 245 ? 17.062 -7.93 -14.25 1 97.38 245 GLY A CA 1
ATOM 1946 C C . GLY A 1 245 ? 15.766 -8.383 -13.594 1 97.38 245 GLY A C 1
ATOM 1947 O O . GLY A 1 245 ? 15.719 -8.594 -12.383 1 97.38 245 GLY A O 1
ATOM 1948 N N . TYR A 1 246 ? 14.805 -8.461 -14.477 1 98.12 246 TYR A N 1
ATOM 1949 C CA . TYR A 1 246 ? 13.469 -8.844 -14.039 1 98.12 246 TYR A CA 1
ATOM 1950 C C . TYR A 1 246 ? 13.016 -10.133 -14.727 1 98.12 246 TYR A C 1
ATOM 1952 O O . TYR A 1 246 ? 12.453 -10.094 -15.82 1 98.12 246 TYR A O 1
ATOM 1960 N N . PRO A 1 247 ? 13.188 -11.258 -14.031 1 97.94 247 PRO A N 1
ATOM 1961 C CA . PRO A 1 247 ? 12.914 -12.562 -14.641 1 97.94 247 PRO A CA 1
ATOM 1962 C C . PRO A 1 247 ? 11.43 -12.781 -14.93 1 97.94 247 PRO A C 1
ATOM 1964 O O . PRO A 1 247 ? 11.078 -13.477 -15.883 1 97.94 247 PRO A O 1
ATOM 1967 N N . LYS A 1 248 ? 10.586 -12.25 -14.086 1 98 248 LYS A N 1
ATOM 1968 C CA . LYS A 1 248 ? 9.148 -12.422 -14.242 1 98 248 LYS A CA 1
ATOM 1969 C C . LYS A 1 248 ? 8.406 -11.102 -14.016 1 98 248 LYS A C 1
ATOM 1971 O O . LYS A 1 248 ? 8.57 -10.461 -12.977 1 98 248 LYS A O 1
ATOM 1976 N N . THR A 1 249 ? 7.648 -10.703 -14.992 1 97.88 249 THR A N 1
ATOM 1977 C CA . THR A 1 249 ? 6.973 -9.414 -14.953 1 97.88 249 THR A CA 1
ATOM 1978 C C . THR A 1 249 ? 5.551 -9.531 -15.5 1 97.88 249 THR A C 1
ATOM 1980 O O . THR A 1 249 ? 5.184 -10.562 -16.062 1 97.88 249 THR A O 1
ATOM 1983 N N . TYR A 1 250 ? 4.734 -8.523 -15.242 1 97.06 250 TYR A N 1
ATOM 1984 C CA . TYR A 1 250 ? 3.4 -8.414 -15.82 1 97.06 250 TYR A CA 1
ATOM 1985 C C . TYR A 1 250 ? 3.473 -7.961 -17.281 1 97.06 250 TYR A C 1
ATOM 1987 O O . TYR A 1 250 ? 3.729 -6.785 -17.547 1 97.06 250 TYR A O 1
ATOM 1995 N N . ALA A 1 251 ? 3.15 -8.766 -18.219 1 96.62 251 ALA A N 1
ATOM 1996 C CA . ALA A 1 251 ? 3.469 -8.641 -19.625 1 96.62 251 ALA A CA 1
ATOM 1997 C C . ALA A 1 251 ? 2.875 -7.363 -20.219 1 96.62 251 ALA A C 1
ATOM 1999 O O . ALA A 1 251 ? 3.559 -6.625 -20.922 1 96.62 251 ALA A O 1
ATOM 2000 N N . PRO A 1 252 ? 1.635 -6.969 -19.906 1 94.81 252 PRO A N 1
ATOM 2001 C CA . PRO A 1 252 ? 1.023 -5.805 -20.562 1 94.81 252 PRO A CA 1
ATOM 2002 C C . PRO A 1 252 ? 1.765 -4.504 -20.25 1 94.81 252 PRO A C 1
ATOM 2004 O O . PRO A 1 252 ? 1.662 -3.539 -21.016 1 94.81 252 PRO A O 1
ATOM 2007 N N . LEU A 1 253 ? 2.543 -4.52 -19.219 1 97.25 253 LEU A N 1
ATOM 2008 C CA . LEU A 1 253 ? 3.248 -3.301 -18.828 1 97.25 253 LEU A CA 1
ATOM 2009 C C . LEU A 1 253 ? 4.758 -3.518 -18.859 1 97.25 253 LEU A C 1
ATOM 2011 O O . LEU A 1 253 ? 5.492 -2.863 -18.109 1 97.25 253 LEU A O 1
ATOM 2015 N N . THR A 1 254 ? 5.133 -4.422 -19.688 1 98.12 254 THR A N 1
ATOM 2016 C CA . THR A 1 254 ? 6.551 -4.758 -19.766 1 98.12 254 THR A CA 1
ATOM 2017 C C . THR A 1 254 ? 7.094 -4.457 -21.156 1 98.12 254 THR A C 1
ATOM 2019 O O . THR A 1 254 ? 6.508 -4.871 -22.156 1 98.12 254 THR A O 1
ATOM 2022 N N . LEU A 1 255 ? 8.125 -3.721 -21.141 1 98.19 255 LEU A N 1
ATOM 2023 C CA . LEU A 1 255 ? 8.844 -3.482 -22.391 1 98.19 255 LEU A CA 1
ATOM 2024 C C . LEU A 1 255 ? 9.797 -4.629 -22.688 1 98.19 255 LEU A C 1
ATOM 2026 O O . LEU A 1 255 ? 10.445 -5.16 -21.797 1 98.19 255 LEU A O 1
ATOM 2030 N N . TRP A 1 256 ? 9.859 -5.078 -23.984 1 98 256 TRP A N 1
ATOM 2031 C CA . TRP A 1 256 ? 10.727 -6.141 -24.469 1 98 256 TRP A CA 1
ATOM 2032 C C . TRP A 1 256 ? 10.445 -7.453 -23.75 1 98 256 TRP A C 1
ATOM 2034 O O . TRP A 1 256 ? 11.367 -8.141 -23.312 1 98 256 TRP A O 1
ATOM 2044 N N . ALA A 1 257 ? 9.219 -7.77 -23.578 1 97.62 257 ALA A N 1
ATOM 2045 C CA . ALA A 1 257 ? 8.758 -8.961 -22.859 1 97.62 257 ALA A CA 1
ATOM 2046 C C . ALA A 1 257 ? 9.398 -10.219 -23.438 1 97.62 257 ALA A C 1
ATOM 2048 O O . ALA A 1 257 ? 9.492 -10.375 -24.656 1 97.62 257 ALA A O 1
ATOM 2049 N N . GLY A 1 258 ? 9.859 -11.008 -22.516 1 97.38 258 GLY A N 1
ATOM 2050 C CA . GLY A 1 258 ? 10.438 -12.281 -22.922 1 97.38 258 GLY A CA 1
ATOM 2051 C C . GLY A 1 258 ? 11.938 -12.227 -23.094 1 97.38 258 GLY A C 1
ATOM 2052 O O . GLY A 1 258 ? 12.602 -13.258 -23.141 1 97.38 258 GLY A O 1
ATOM 2053 N N . GLN A 1 259 ? 12.461 -11.07 -23.156 1 96.94 259 GLN A N 1
ATOM 2054 C CA . GLN A 1 259 ? 13.898 -10.914 -23.344 1 96.94 259 GLN A CA 1
ATOM 2055 C C . GLN A 1 259 ? 14.625 -10.852 -22 1 96.94 259 GLN A C 1
ATOM 2057 O O . GLN A 1 259 ? 13.992 -10.648 -20.953 1 96.94 259 GLN A O 1
ATOM 2062 N N . THR A 1 260 ? 15.891 -11.008 -22.094 1 95.38 260 THR A N 1
ATOM 2063 C CA . THR A 1 260 ? 16.719 -10.93 -20.906 1 95.38 260 THR A CA 1
ATOM 2064 C C . THR A 1 260 ? 16.594 -9.562 -20.234 1 95.38 260 THR A C 1
ATOM 2066 O O . THR A 1 260 ? 16.547 -9.469 -19 1 95.38 260 THR A O 1
ATOM 2069 N N . GLU A 1 261 ? 16.453 -8.547 -21.078 1 96.81 261 GLU A N 1
ATOM 2070 C CA . GLU A 1 261 ? 16.453 -7.168 -20.578 1 96.81 261 GLU A CA 1
ATOM 2071 C C . GLU A 1 261 ? 15.047 -6.613 -20.469 1 96.81 261 GLU A C 1
ATOM 2073 O O . GLU A 1 261 ? 14.844 -5.398 -20.531 1 96.81 261 GLU A O 1
ATOM 2078 N N . GLN A 1 262 ? 14.062 -7.527 -20.406 1 98.19 262 GLN A N 1
ATOM 2079 C CA . GLN A 1 262 ? 12.703 -7.012 -20.281 1 98.19 262 GLN A CA 1
ATOM 2080 C C . GLN A 1 262 ? 12.594 -6.047 -19.094 1 98.19 262 GLN A C 1
ATOM 2082 O O . GLN A 1 262 ? 13.258 -6.234 -18.078 1 98.19 262 GLN A O 1
ATOM 2087 N N . PHE A 1 263 ? 11.742 -5.02 -19.281 1 98.44 263 PHE A N 1
ATOM 2088 C CA . PHE A 1 263 ? 11.672 -3.971 -18.266 1 98.44 263 PHE A CA 1
ATOM 2089 C C . PHE A 1 263 ? 10.219 -3.613 -17.969 1 98.44 263 PHE A C 1
ATOM 2091 O O . PHE A 1 263 ? 9.5 -3.129 -18.844 1 98.44 263 PHE A O 1
ATOM 2098 N N . PRO A 1 264 ? 9.82 -3.922 -16.75 1 98.31 264 PRO A N 1
ATOM 2099 C CA . PRO A 1 264 ? 8.484 -3.479 -16.344 1 98.31 264 PRO A CA 1
ATOM 2100 C C . PRO A 1 264 ? 8.414 -1.976 -16.078 1 98.31 264 PRO A C 1
ATOM 2102 O O . PRO A 1 264 ? 9.047 -1.472 -15.148 1 98.31 264 PRO A O 1
ATOM 2105 N N . ILE A 1 265 ? 7.656 -1.312 -16.766 1 98.19 265 ILE A N 1
ATOM 2106 C CA . ILE A 1 265 ? 7.574 0.142 -16.672 1 98.19 265 ILE A CA 1
ATOM 2107 C C . ILE A 1 265 ? 7.055 0.539 -15.281 1 98.19 265 ILE A C 1
ATOM 2109 O O . ILE A 1 265 ? 7.402 1.602 -14.766 1 98.19 265 ILE A O 1
ATOM 2113 N N . TYR A 1 266 ? 6.223 -0.303 -14.703 1 97.88 266 TYR A N 1
ATOM 2114 C CA . TYR A 1 266 ? 5.688 0.002 -13.375 1 97.88 266 TYR A CA 1
ATOM 2115 C C . TYR A 1 266 ? 6.805 0.059 -12.336 1 97.88 266 TYR A C 1
ATOM 2117 O O . TYR A 1 266 ? 6.629 0.631 -11.258 1 97.88 266 TYR A O 1
ATOM 2125 N N . GLU A 1 267 ? 7.906 -0.541 -12.578 1 98.38 267 GLU A N 1
ATOM 2126 C CA . GLU A 1 267 ? 9.047 -0.413 -11.672 1 98.38 267 GLU A CA 1
ATOM 2127 C C . GLU A 1 267 ? 9.492 1.041 -11.547 1 98.38 267 GLU A C 1
ATOM 2129 O O . GLU A 1 267 ? 9.664 1.552 -10.438 1 98.38 267 GLU A O 1
ATOM 2134 N N . SER A 1 268 ? 9.609 1.713 -12.625 1 98.31 268 SER A N 1
ATOM 2135 C CA . SER A 1 268 ? 10.016 3.115 -12.609 1 98.31 268 SER A CA 1
ATOM 2136 C C . SER A 1 268 ? 8.945 3.992 -11.969 1 98.31 268 SER A C 1
ATOM 2138 O O . SER A 1 268 ? 9.266 4.988 -11.312 1 98.31 268 SER A O 1
ATOM 2140 N N . ILE A 1 269 ? 7.746 3.65 -12.148 1 97.75 269 ILE A N 1
ATOM 2141 C CA . ILE A 1 269 ? 6.648 4.375 -11.523 1 97.75 269 ILE A CA 1
ATOM 2142 C C . ILE A 1 269 ? 6.742 4.25 -10.008 1 97.75 269 ILE A C 1
ATOM 2144 O O . ILE A 1 269 ? 6.621 5.242 -9.289 1 97.75 269 ILE A O 1
ATOM 2148 N N . LEU A 1 270 ? 7.012 3.094 -9.602 1 98.12 270 LEU A N 1
ATOM 2149 C CA . LEU A 1 270 ? 7.078 2.818 -8.172 1 98.12 270 LEU A CA 1
ATOM 2150 C C . LEU A 1 270 ? 8.305 3.479 -7.551 1 98.12 270 LEU A C 1
ATOM 2152 O O . LEU A 1 270 ? 8.227 4.031 -6.449 1 98.12 270 LEU A O 1
ATOM 2156 N N . VAL A 1 271 ? 9.422 3.453 -8.227 1 97.81 271 VAL A N 1
ATOM 2157 C CA . VAL A 1 271 ? 10.648 4.086 -7.738 1 97.81 271 VAL A CA 1
ATOM 2158 C C . VAL A 1 271 ? 10.438 5.594 -7.633 1 97.81 271 VAL A C 1
ATOM 2160 O O . VAL A 1 271 ? 10.789 6.207 -6.617 1 97.81 271 VAL A O 1
ATOM 2163 N N . ALA A 1 272 ? 9.875 6.148 -8.617 1 97.69 272 ALA A N 1
ATOM 2164 C CA . ALA A 1 272 ? 9.609 7.586 -8.609 1 97.69 272 ALA A CA 1
ATOM 2165 C C . ALA A 1 272 ? 8.648 7.957 -7.477 1 97.69 272 ALA A C 1
ATOM 2167 O O . ALA A 1 272 ? 8.812 9 -6.836 1 97.69 272 ALA A O 1
ATOM 2168 N N . SER A 1 273 ? 7.727 7.133 -7.27 1 96.75 273 SER A N 1
ATOM 2169 C CA . SER A 1 273 ? 6.754 7.387 -6.211 1 96.75 273 SER A CA 1
ATOM 2170 C C . SER A 1 273 ? 7.398 7.289 -4.832 1 96.75 273 SER A C 1
ATOM 2172 O O . SER A 1 273 ? 7.125 8.109 -3.955 1 96.75 273 SER A O 1
ATOM 2174 N N . LEU A 1 274 ? 8.219 6.328 -4.691 1 97.44 274 LEU A N 1
ATOM 2175 C CA . LEU A 1 274 ? 8.938 6.188 -3.432 1 97.44 274 LEU A CA 1
ATOM 2176 C C . LEU A 1 274 ? 9.836 7.395 -3.186 1 97.44 274 LEU A C 1
ATOM 2178 O O . LEU A 1 274 ? 9.82 7.977 -2.098 1 97.44 274 LEU A O 1
ATOM 2182 N N . GLY A 1 275 ? 10.562 7.758 -4.188 1 96.44 275 GLY A N 1
ATOM 2183 C CA . GLY A 1 275 ? 11.398 8.938 -4.074 1 96.44 275 GLY A CA 1
ATOM 2184 C C . GLY A 1 275 ? 10.617 10.203 -3.768 1 96.44 275 GLY A C 1
ATOM 2185 O O . GLY A 1 275 ? 11.07 11.039 -2.986 1 96.44 275 GLY A O 1
ATOM 2186 N N . SER A 1 276 ? 9.523 10.273 -4.293 1 93.69 276 SER A N 1
ATOM 2187 C CA . SER A 1 276 ? 8.68 11.445 -4.082 1 93.69 276 SER A CA 1
ATOM 2188 C C . SER A 1 276 ? 8.195 11.523 -2.641 1 93.69 276 SER A C 1
ATOM 2190 O O . SER A 1 276 ? 8.023 12.617 -2.098 1 93.69 276 SER A O 1
ATOM 2192 N N . LEU A 1 277 ? 7.941 10.422 -2.082 1 94.12 277 LEU A N 1
ATOM 2193 C CA . LEU A 1 277 ? 7.535 10.422 -0.681 1 94.12 277 LEU A CA 1
ATOM 2194 C C . LEU A 1 277 ? 8.648 10.977 0.207 1 94.12 277 LEU A C 1
ATOM 2196 O O . LEU A 1 277 ? 8.383 11.734 1.139 1 94.12 277 LEU A O 1
ATOM 2200 N N . TYR A 1 278 ? 9.883 10.539 -0.092 1 96.69 278 TYR A N 1
ATOM 2201 C CA . TYR A 1 278 ? 11.023 11.094 0.636 1 96.69 278 TYR A CA 1
ATOM 2202 C C . TYR A 1 278 ? 11.125 12.602 0.427 1 96.69 278 TYR A C 1
ATOM 2204 O O . TYR A 1 278 ? 11.391 13.344 1.372 1 96.69 278 TYR A O 1
ATOM 2212 N N . THR A 1 279 ? 10.891 12.992 -0.771 1 94.19 279 THR A N 1
ATOM 2213 C CA . THR A 1 279 ? 10.953 14.406 -1.119 1 94.19 279 THR A CA 1
ATOM 2214 C C . THR A 1 279 ? 9.906 15.195 -0.346 1 94.19 279 THR A C 1
ATOM 2216 O O . THR A 1 279 ? 10.203 16.266 0.196 1 94.19 279 THR A O 1
ATOM 2219 N N . GLN A 1 280 ? 8.758 14.672 -0.271 1 90.19 280 GLN A N 1
ATOM 2220 C CA . GLN A 1 280 ? 7.684 15.344 0.451 1 90.19 280 GLN A CA 1
ATOM 2221 C C . GLN A 1 280 ? 8.016 15.469 1.937 1 90.19 280 GLN A C 1
ATOM 2223 O O . GLN A 1 280 ? 7.777 16.516 2.545 1 90.19 280 GLN A O 1
ATOM 2228 N N . MET A 1 281 ? 8.5 14.414 2.455 1 93.69 281 MET A N 1
ATOM 2229 C CA . MET A 1 281 ? 8.867 14.438 3.865 1 93.69 281 MET A CA 1
ATOM 2230 C C . MET A 1 281 ? 9.945 15.484 4.125 1 93.69 281 MET A C 1
ATOM 2232 O O . MET A 1 281 ? 9.891 16.203 5.129 1 93.69 281 MET A O 1
ATOM 2236 N N . ARG A 1 282 ? 10.859 15.555 3.258 1 94.06 282 ARG A N 1
ATOM 2237 C CA . ARG A 1 282 ? 11.938 16.516 3.41 1 94.06 282 ARG A CA 1
ATOM 2238 C C . ARG A 1 282 ? 11.422 17.953 3.258 1 94.06 282 ARG A C 1
ATOM 2240 O O . ARG A 1 282 ? 11.82 18.844 4.012 1 94.06 282 ARG A O 1
ATOM 2247 N N . LEU A 1 283 ? 10.602 18.156 2.363 1 89.56 283 LEU A N 1
ATOM 2248 C CA . LEU A 1 283 ? 10.023 19.469 2.146 1 89.56 283 LEU A CA 1
ATOM 2249 C C . LEU A 1 283 ? 9.227 19.922 3.363 1 89.56 283 LEU A C 1
ATOM 2251 O O . LEU A 1 283 ? 9.328 21.078 3.785 1 89.56 283 LEU A O 1
ATOM 2255 N N . LEU A 1 284 ? 8.484 19.062 3.881 1 87.44 284 LEU A N 1
ATOM 2256 C CA . LEU A 1 284 ? 7.68 19.391 5.055 1 87.44 284 LEU A CA 1
ATOM 2257 C C . LEU A 1 284 ? 8.57 19.672 6.262 1 87.44 284 LEU A C 1
ATOM 2259 O O . LEU A 1 284 ? 8.234 20.516 7.098 1 87.44 284 LEU A O 1
ATOM 2263 N N . ALA A 1 285 ? 9.633 18.984 6.324 1 91.12 285 ALA A N 1
ATOM 2264 C CA . ALA A 1 285 ? 10.578 19.234 7.398 1 91.12 285 ALA A CA 1
ATOM 2265 C C . ALA A 1 285 ? 11.219 20.625 7.254 1 91.12 285 ALA A C 1
ATOM 2267 O O . ALA A 1 285 ? 11.438 21.312 8.25 1 91.12 285 ALA A O 1
ATOM 2268 N N . LEU A 1 286 ? 11.484 20.969 6.078 1 87.19 286 LEU A N 1
ATOM 2269 C CA . LEU A 1 286 ? 12.094 22.266 5.809 1 87.19 286 LEU A CA 1
ATOM 2270 C C . LEU A 1 286 ? 11.141 23.391 6.152 1 87.19 286 LEU A C 1
ATOM 2272 O O . LEU A 1 286 ? 11.57 24.484 6.551 1 87.19 286 LEU A O 1
ATOM 2276 N N . LYS A 1 287 ? 9.891 23.141 6.113 1 83.56 287 LYS A N 1
ATOM 2277 C CA . LYS A 1 287 ? 8.867 24.156 6.391 1 83.56 287 LYS A CA 1
ATOM 2278 C C . LYS A 1 287 ? 8.547 24.219 7.883 1 83.56 287 LYS A C 1
ATOM 2280 O O . LYS A 1 287 ? 8.031 25.219 8.367 1 83.56 287 LYS A O 1
ATOM 2285 N N . ASP A 1 288 ? 8.805 23.188 8.477 1 86.31 288 ASP A N 1
ATOM 2286 C CA . ASP A 1 288 ? 8.539 23.141 9.914 1 86.31 288 ASP A CA 1
ATOM 2287 C C . ASP A 1 288 ? 9.484 24.047 10.68 1 86.31 288 ASP A C 1
ATOM 2289 O O . ASP A 1 288 ? 10.688 24.078 10.406 1 86.31 288 ASP A O 1
ATOM 2293 N N . PRO A 1 289 ? 8.93 24.828 11.586 1 84 289 PRO A N 1
ATOM 2294 C CA . PRO A 1 289 ? 9.758 25.766 12.359 1 84 289 PRO A CA 1
ATOM 2295 C C . PRO A 1 289 ? 10.875 25.047 13.125 1 84 289 PRO A C 1
ATOM 2297 O O . PRO A 1 289 ? 11.953 25.625 13.32 1 84 289 PRO A O 1
ATOM 2300 N N . ASN A 1 290 ? 10.68 23.859 13.523 1 83.12 290 ASN A N 1
ATOM 2301 C CA . ASN A 1 290 ? 11.68 23.125 14.289 1 83.12 290 ASN A CA 1
ATOM 2302 C C . ASN A 1 290 ? 12.445 22.141 13.406 1 83.12 290 ASN A C 1
ATOM 2304 O O . ASN A 1 290 ? 13.227 21.328 13.906 1 83.12 290 ASN A O 1
ATOM 2308 N N . GLY A 1 291 ? 12.148 22.156 12.133 1 85.25 291 GLY A N 1
ATOM 2309 C CA . GLY A 1 291 ? 12.859 21.297 11.195 1 85.25 291 GLY A CA 1
ATOM 2310 C C . GLY A 1 291 ? 12.477 19.828 11.312 1 85.25 291 GLY A C 1
ATOM 2311 O O . GLY A 1 291 ? 13.273 18.953 10.984 1 85.25 291 GLY A O 1
ATOM 2312 N N . LEU A 1 292 ? 11.297 19.594 11.82 1 90.75 292 LEU A N 1
ATOM 2313 C CA . LEU A 1 292 ? 10.859 18.219 12.062 1 90.75 292 LEU A CA 1
ATOM 2314 C C . LEU A 1 292 ? 9.969 17.734 10.93 1 90.75 292 LEU A C 1
ATOM 2316 O O . LEU A 1 292 ? 9.133 18.484 10.422 1 90.75 292 LEU A O 1
ATOM 2320 N N . SER A 1 293 ? 10.281 16.547 10.531 1 93.31 293 SER A N 1
ATOM 2321 C CA . SER A 1 293 ? 9.336 15.891 9.617 1 93.31 293 SER A CA 1
ATOM 2322 C C . SER A 1 293 ? 8.078 15.461 10.352 1 93.31 293 SER A C 1
ATOM 2324 O O . SER A 1 293 ? 8.094 15.258 11.57 1 93.31 293 SER A O 1
ATOM 2326 N N . PRO A 1 294 ? 6.984 15.25 9.594 1 89 294 PRO A N 1
ATOM 2327 C CA . PRO A 1 294 ? 5.727 14.82 10.211 1 89 294 PRO A CA 1
ATOM 2328 C C . PRO A 1 294 ? 5.855 13.492 10.961 1 89 294 PRO A C 1
ATOM 2330 O O . PRO A 1 294 ? 5.164 13.273 11.961 1 89 294 PRO A O 1
ATOM 2333 N N . VAL A 1 295 ? 6.727 12.688 10.547 1 93.81 295 VAL A N 1
ATOM 2334 C CA . VAL A 1 295 ? 6.828 11.359 11.148 1 93.81 295 VAL A CA 1
ATOM 2335 C C . VAL A 1 295 ? 7.566 11.445 12.477 1 93.81 295 VAL A C 1
ATOM 2337 O O . VAL A 1 295 ? 7.484 10.531 13.305 1 93.81 295 VAL A O 1
ATOM 2340 N N . GLU A 1 296 ? 8.234 12.531 12.648 1 94.88 296 GLU A N 1
ATOM 2341 C CA . GLU A 1 296 ? 9 12.711 13.875 1 94.88 296 GLU A CA 1
ATOM 2342 C C . GLU A 1 296 ? 8.164 13.391 14.953 1 94.88 296 GLU A C 1
ATOM 2344 O O . GLU A 1 296 ? 8.555 13.422 16.125 1 94.88 296 GLU A O 1
ATOM 2349 N N . LYS A 1 297 ? 7.098 13.961 14.594 1 89.62 297 LYS A N 1
ATOM 2350 C CA . LYS A 1 297 ? 6.285 14.727 15.531 1 89.62 297 LYS A CA 1
ATOM 2351 C C . LYS A 1 297 ? 5.633 13.812 16.562 1 89.62 297 LYS A C 1
ATOM 2353 O O . LYS A 1 297 ? 5.195 12.703 16.234 1 89.62 297 LYS A O 1
ATOM 2358 N N . GLY A 1 298 ? 5.598 14.32 17.781 1 86.5 298 GLY A N 1
ATOM 2359 C CA . GLY A 1 298 ? 5.07 13.555 18.906 1 86.5 298 GLY A CA 1
ATOM 2360 C C . GLY A 1 298 ? 6.156 12.922 19.75 1 86.5 298 GLY A C 1
ATOM 2361 O O . GLY A 1 298 ? 5.863 12.289 20.766 1 86.5 298 GLY A O 1
ATOM 2362 N N . TYR A 1 299 ? 7.355 13.188 19.344 1 90.38 299 TYR A N 1
ATOM 2363 C CA . TYR A 1 299 ? 8.477 12.602 20.078 1 90.38 299 TYR A CA 1
ATOM 2364 C C . TYR A 1 299 ? 8.586 13.18 21.484 1 90.38 299 TYR A C 1
ATOM 2366 O O . TYR A 1 299 ? 9.18 12.562 22.359 1 90.38 299 TYR A O 1
ATOM 2374 N N . GLU A 1 300 ? 8 14.289 21.672 1 87.75 300 GLU A N 1
ATOM 2375 C CA . GLU A 1 300 ? 8.109 15.016 22.922 1 87.75 300 GLU A CA 1
ATOM 2376 C C . GLU A 1 300 ? 7.43 14.258 24.062 1 87.75 300 GLU A C 1
ATOM 2378 O O . GLU A 1 300 ? 7.668 14.547 25.234 1 87.75 300 GLU A O 1
ATOM 2383 N N . ARG A 1 301 ? 6.676 13.336 23.734 1 84.12 301 ARG A N 1
ATOM 2384 C CA . ARG A 1 301 ? 5.98 12.547 24.75 1 84.12 301 ARG A CA 1
ATOM 2385 C C . ARG A 1 301 ? 6.941 11.625 25.484 1 84.12 301 ARG A C 1
ATOM 2387 O O . ARG A 1 301 ? 6.625 11.117 26.562 1 84.12 301 ARG A O 1
ATOM 2394 N N . TRP A 1 302 ? 8.008 11.477 24.922 1 90.06 302 TRP A N 1
ATOM 2395 C CA . TRP A 1 302 ? 9 10.562 25.484 1 90.06 302 TRP A CA 1
ATOM 2396 C C . TRP A 1 302 ? 10.008 11.312 26.359 1 90.06 302 TRP A C 1
ATOM 2398 O O . TRP A 1 302 ? 10.188 12.523 26.188 1 90.06 302 TRP A O 1
ATOM 2408 N N . PRO A 1 303 ? 10.547 10.602 27.359 1 92.94 303 PRO A N 1
ATOM 2409 C CA . PRO A 1 303 ? 11.617 11.242 28.141 1 92.94 303 PRO A CA 1
ATOM 2410 C C . PRO A 1 303 ? 12.75 11.766 27.25 1 92.94 303 PRO A C 1
ATOM 2412 O O . PRO A 1 303 ? 13.07 11.164 26.234 1 92.94 303 PRO A O 1
ATOM 2415 N N . PRO A 1 304 ? 13.297 12.852 27.672 1 92.31 304 PRO A N 1
ATOM 2416 C CA . PRO A 1 304 ? 14.32 13.523 26.859 1 92.31 304 PRO A CA 1
ATOM 2417 C C . PRO A 1 304 ? 15.438 12.586 26.438 1 92.31 304 PRO A C 1
ATOM 2419 O O . PRO A 1 304 ? 15.938 12.688 25.312 1 92.31 304 PRO A O 1
ATOM 2422 N N . ALA A 1 305 ? 15.805 11.719 27.219 1 93.5 305 ALA A N 1
ATOM 2423 C CA . ALA A 1 305 ? 16.922 10.828 26.922 1 93.5 305 ALA A CA 1
ATOM 2424 C C . ALA A 1 305 ? 16.594 9.898 25.766 1 93.5 305 ALA A C 1
ATOM 2426 O O . ALA A 1 305 ? 17.484 9.383 25.094 1 93.5 305 ALA A O 1
ATOM 2427 N N . LEU A 1 306 ? 15.305 9.688 25.5 1 95.25 306 LEU A N 1
ATOM 2428 C CA . LEU A 1 306 ? 14.898 8.719 24.484 1 95.25 306 LEU A CA 1
ATOM 2429 C C . LEU A 1 306 ? 14.398 9.422 23.234 1 95.25 306 LEU A C 1
ATOM 2431 O O . LEU A 1 306 ? 14.148 8.781 22.203 1 95.25 306 LEU A O 1
ATOM 2435 N N . GLN A 1 307 ? 14.289 10.68 23.281 1 93.56 307 GLN A N 1
ATOM 2436 C CA . GLN A 1 307 ? 13.633 11.43 22.219 1 93.56 307 GLN A CA 1
ATOM 2437 C C . GLN A 1 307 ? 14.398 11.305 20.906 1 93.56 307 GLN A C 1
ATOM 2439 O O . GLN A 1 307 ? 13.797 11.125 19.844 1 93.56 307 GLN A O 1
ATOM 2444 N N . ASP A 1 308 ? 15.719 11.32 21 1 92.19 308 ASP A N 1
ATOM 2445 C CA . ASP A 1 308 ? 16.516 11.203 19.781 1 92.19 308 ASP A CA 1
ATOM 2446 C C . ASP A 1 308 ? 16.375 9.812 19.156 1 92.19 308 ASP A C 1
ATOM 2448 O O . ASP A 1 308 ? 16.297 9.672 17.938 1 92.19 308 ASP A O 1
ATOM 2452 N N . ALA A 1 309 ? 16.406 8.883 20 1 95.81 309 ALA A N 1
ATOM 2453 C CA . ALA A 1 309 ? 16.25 7.516 19.516 1 95.81 309 ALA A CA 1
ATOM 2454 C C . ALA A 1 309 ? 14.867 7.316 18.891 1 95.81 309 ALA A C 1
ATOM 2456 O O . ALA A 1 309 ? 14.75 6.676 17.844 1 95.81 309 ALA A O 1
ATOM 2457 N N . VAL A 1 310 ? 13.891 7.871 19.516 1 96.12 310 VAL A N 1
ATOM 2458 C CA . VAL A 1 310 ? 12.523 7.738 19.016 1 96.12 310 VAL A CA 1
ATOM 2459 C C . VAL A 1 310 ? 12.398 8.422 17.656 1 96.12 310 VAL A C 1
ATOM 2461 O O . VAL A 1 310 ? 11.797 7.875 16.734 1 96.12 310 VAL A O 1
ATOM 2464 N N . ARG A 1 311 ? 12.961 9.555 17.531 1 95.94 311 ARG A N 1
ATOM 2465 C CA . ARG A 1 311 ? 12.922 10.273 16.266 1 95.94 311 ARG A CA 1
ATOM 2466 C C . ARG A 1 311 ? 13.633 9.492 15.172 1 95.94 311 ARG A C 1
ATOM 2468 O O . ARG A 1 311 ? 13.141 9.406 14.047 1 95.94 311 ARG A O 1
ATOM 2475 N N . THR A 1 312 ? 14.75 8.93 15.516 1 97.25 312 THR A N 1
ATOM 2476 C CA . THR A 1 312 ? 15.531 8.172 14.547 1 97.25 312 THR A CA 1
ATOM 2477 C C . THR A 1 312 ? 14.766 6.922 14.102 1 97.25 312 THR A C 1
ATOM 2479 O O . THR A 1 312 ? 14.648 6.66 12.898 1 97.25 312 THR A O 1
ATOM 2482 N N . PHE A 1 313 ? 14.195 6.242 15.023 1 98.38 313 PHE A N 1
ATOM 2483 C CA . PHE A 1 313 ? 13.469 5.027 14.68 1 98.38 313 PHE A CA 1
ATOM 2484 C C . PHE A 1 313 ? 12.164 5.363 13.961 1 98.38 313 PHE A C 1
ATOM 2486 O O . PHE A 1 313 ? 11.68 4.582 13.141 1 98.38 313 PHE A O 1
ATOM 2493 N N . ALA A 1 314 ? 11.617 6.516 14.297 1 97.88 314 ALA A N 1
ATOM 2494 C CA . ALA A 1 314 ? 10.43 6.941 13.562 1 97.88 314 ALA A CA 1
ATOM 2495 C C . ALA A 1 314 ? 10.75 7.125 12.078 1 97.88 314 ALA A C 1
ATOM 2497 O O . ALA A 1 314 ? 9.992 6.68 11.211 1 97.88 314 ALA A O 1
ATOM 2498 N N . VAL A 1 315 ? 11.906 7.695 11.781 1 98.31 315 VAL A N 1
ATOM 2499 C CA . VAL A 1 315 ? 12.297 7.914 10.391 1 98.31 315 VAL A CA 1
ATOM 2500 C C . VAL A 1 315 ? 12.664 6.582 9.742 1 98.31 315 VAL A C 1
ATOM 2502 O O . VAL A 1 315 ? 12.312 6.332 8.586 1 98.31 315 VAL A O 1
ATOM 2505 N N . ILE A 1 316 ? 13.297 5.723 10.469 1 98.62 316 ILE A N 1
ATOM 2506 C CA . ILE A 1 316 ? 13.586 4.383 9.961 1 98.62 316 ILE A CA 1
ATOM 2507 C C . ILE A 1 316 ? 12.281 3.66 9.641 1 98.62 316 ILE A C 1
ATOM 2509 O O . ILE A 1 316 ? 12.172 3.006 8.602 1 98.62 316 ILE A O 1
ATOM 2513 N N . GLY A 1 317 ? 11.375 3.832 10.539 1 98.44 317 GLY A N 1
ATOM 2514 C CA . GLY A 1 317 ? 10.07 3.221 10.32 1 98.44 317 GLY A CA 1
ATOM 2515 C C . GLY A 1 317 ? 9.375 3.74 9.078 1 98.44 317 GLY A C 1
ATOM 2516 O O . GLY A 1 317 ? 8.797 2.963 8.312 1 98.44 317 GLY A O 1
ATOM 2517 N N . PHE A 1 318 ? 9.438 5.031 8.898 1 97.81 318 PHE A N 1
ATOM 2518 C CA . PHE A 1 318 ? 8.875 5.629 7.691 1 97.81 318 PHE A CA 1
ATOM 2519 C C . PHE A 1 318 ? 9.547 5.062 6.445 1 97.81 318 PHE A C 1
ATOM 2521 O O . PHE A 1 318 ? 8.867 4.707 5.48 1 97.81 318 PHE A O 1
ATOM 2528 N N . CYS A 1 319 ? 10.82 4.977 6.441 1 98.56 319 CYS A N 1
ATOM 2529 C CA . CYS A 1 319 ? 11.578 4.492 5.289 1 98.56 319 CYS A CA 1
ATOM 2530 C C . CYS A 1 319 ? 11.219 3.045 4.969 1 98.56 319 CYS A C 1
ATOM 2532 O O . CYS A 1 319 ? 10.977 2.703 3.811 1 98.56 319 CYS A O 1
ATOM 2534 N N . ALA A 1 320 ? 11.172 2.277 5.988 1 98.38 320 ALA A N 1
ATOM 2535 C CA . ALA A 1 320 ? 10.836 0.866 5.805 1 98.38 320 ALA A CA 1
ATOM 2536 C C . ALA A 1 320 ? 9.406 0.701 5.312 1 98.38 320 ALA A C 1
ATOM 2538 O O . ALA A 1 320 ? 9.148 -0.049 4.367 1 98.38 320 ALA A O 1
ATOM 2539 N N . PHE A 1 321 ? 8.547 1.395 5.926 1 97.06 321 PHE A N 1
ATOM 2540 C CA . PHE A 1 321 ? 7.141 1.298 5.566 1 97.06 321 PHE A CA 1
ATOM 2541 C C . PHE A 1 321 ? 6.914 1.76 4.133 1 97.06 321 PHE A C 1
ATOM 2543 O O . PHE A 1 321 ? 6.215 1.097 3.363 1 97.06 321 PHE A O 1
ATOM 2550 N N . ALA A 1 322 ? 7.438 2.891 3.828 1 97.44 322 ALA A N 1
ATOM 2551 C CA . ALA A 1 322 ? 7.297 3.43 2.477 1 97.44 322 ALA A CA 1
ATOM 2552 C C . ALA A 1 322 ? 7.863 2.465 1.44 1 97.44 322 ALA A C 1
ATOM 2554 O O . ALA A 1 322 ? 7.262 2.256 0.384 1 97.44 322 ALA A O 1
ATOM 2555 N N . THR A 1 323 ? 8.977 1.889 1.754 1 98.19 323 THR A N 1
ATOM 2556 C CA . THR A 1 323 ? 9.617 0.96 0.833 1 98.19 323 THR A CA 1
ATOM 2557 C C . THR A 1 323 ? 8.742 -0.27 0.605 1 98.19 323 THR A C 1
ATOM 2559 O O . THR A 1 323 ? 8.547 -0.695 -0.535 1 98.19 323 THR A O 1
ATOM 2562 N N . VAL A 1 324 ? 8.195 -0.78 1.594 1 96.81 324 VAL A N 1
ATOM 2563 C CA . VAL A 1 324 ? 7.402 -2.002 1.48 1 96.81 324 VAL A CA 1
ATOM 2564 C C . VAL A 1 324 ? 6.059 -1.692 0.824 1 96.81 324 VAL A C 1
ATOM 2566 O O . VAL A 1 324 ? 5.645 -2.385 -0.107 1 96.81 324 VAL A O 1
ATOM 2569 N N . ALA A 1 325 ? 5.453 -0.643 1.265 1 95.69 325 ALA A N 1
ATOM 2570 C CA . ALA A 1 325 ? 4.082 -0.359 0.858 1 95.69 325 ALA A CA 1
ATOM 2571 C C . ALA A 1 325 ? 4.035 0.218 -0.554 1 95.69 325 ALA A C 1
ATOM 2573 O O . ALA A 1 325 ? 3.115 -0.072 -1.321 1 95.69 325 ALA A O 1
ATOM 2574 N N . VAL A 1 326 ? 5.02 1.003 -0.878 1 96.69 326 VAL A N 1
ATOM 2575 C CA . VAL A 1 326 ? 4.949 1.746 -2.133 1 96.69 326 VAL A CA 1
ATOM 2576 C C . VAL A 1 326 ? 5.723 1 -3.219 1 96.69 326 VAL A C 1
ATOM 2578 O O . VAL A 1 326 ? 5.355 1.055 -4.395 1 96.69 326 VAL A O 1
ATOM 2581 N N . TYR A 1 327 ? 6.707 0.293 -2.844 1 97.44 327 TYR A N 1
ATOM 2582 C CA . TYR A 1 327 ? 7.586 -0.28 -3.855 1 97.44 327 TYR A CA 1
ATOM 2583 C C . TYR A 1 327 ? 7.504 -1.802 -3.852 1 97.44 327 TYR A C 1
ATOM 2585 O O . TYR A 1 327 ? 7.027 -2.406 -4.816 1 97.44 327 TYR A O 1
ATOM 2593 N N . HIS A 1 328 ? 7.793 -2.441 -2.75 1 97.62 328 HIS A N 1
ATOM 2594 C C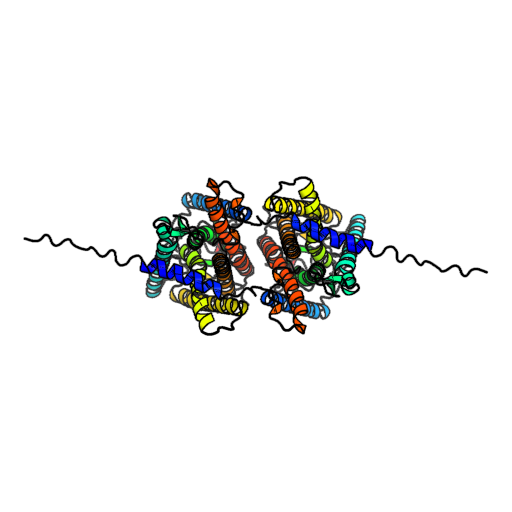A . HIS A 1 328 ? 8 -3.883 -2.738 1 97.62 328 HIS A CA 1
ATOM 2595 C C . HIS A 1 328 ? 6.684 -4.633 -2.893 1 97.62 328 HIS A C 1
ATOM 2597 O O . HIS A 1 328 ? 6.605 -5.613 -3.637 1 97.62 328 HIS A O 1
ATOM 2603 N N . LEU A 1 329 ? 5.695 -4.199 -2.238 1 97.62 329 LEU A N 1
ATOM 2604 C CA . LEU A 1 329 ? 4.445 -4.949 -2.266 1 97.62 329 LEU A CA 1
ATOM 2605 C C . LEU A 1 329 ? 3.812 -4.906 -3.652 1 97.62 329 LEU A C 1
ATOM 2607 O O . LEU A 1 329 ? 3.504 -5.949 -4.234 1 97.62 329 LEU A O 1
ATOM 2611 N N . PRO A 1 330 ? 3.596 -3.729 -4.203 1 97.62 330 PRO A N 1
ATOM 2612 C CA . PRO A 1 330 ? 3.012 -3.719 -5.547 1 97.62 330 PRO A CA 1
ATOM 2613 C C . PRO A 1 330 ? 3.908 -4.391 -6.582 1 97.62 330 PRO A C 1
ATOM 2615 O O . PRO A 1 330 ? 3.412 -5.066 -7.488 1 97.62 330 PRO A O 1
ATOM 2618 N N . LEU A 1 331 ? 5.199 -4.215 -6.461 1 98.12 331 LEU A N 1
ATOM 2619 C CA . LEU A 1 331 ? 6.117 -4.844 -7.402 1 98.12 331 LEU A CA 1
ATOM 2620 C C . LEU A 1 331 ? 6.051 -6.363 -7.297 1 98.12 331 LEU A C 1
ATOM 2622 O O . LEU A 1 331 ? 6.062 -7.062 -8.312 1 98.12 331 LEU A O 1
ATOM 2626 N N . ASN A 1 332 ? 6.031 -6.812 -6.086 1 98 332 ASN A N 1
ATOM 2627 C CA . ASN A 1 332 ? 5.949 -8.25 -5.859 1 98 332 ASN A CA 1
ATOM 2628 C C . ASN A 1 332 ? 4.629 -8.82 -6.371 1 98 332 ASN A C 1
ATOM 2630 O O . ASN A 1 332 ? 4.609 -9.883 -6.996 1 98 332 ASN A O 1
ATOM 2634 N N . TRP A 1 333 ? 3.557 -8.125 -6.121 1 97.62 333 TRP A N 1
ATOM 2635 C CA . TRP A 1 333 ? 2.26 -8.594 -6.59 1 97.62 333 TRP A CA 1
ATOM 2636 C C . TRP A 1 333 ? 2.234 -8.695 -8.109 1 97.62 333 TRP A C 1
ATOM 2638 O O . TRP A 1 333 ? 1.829 -9.719 -8.664 1 97.62 333 TRP A O 1
ATOM 2648 N N . LEU A 1 334 ? 2.729 -7.676 -8.766 1 97.5 334 LEU A N 1
ATOM 2649 C CA . LEU A 1 334 ? 2.748 -7.656 -10.219 1 97.5 334 LEU A CA 1
ATOM 2650 C C . LEU A 1 334 ? 3.695 -8.719 -10.766 1 97.5 334 LEU A C 1
ATOM 2652 O O . LEU A 1 334 ? 3.469 -9.266 -11.852 1 97.5 334 LEU A O 1
ATOM 2656 N N . GLY A 1 335 ? 4.727 -8.992 -9.992 1 96.88 335 GLY A N 1
ATOM 2657 C CA . GLY A 1 335 ? 5.641 -10.055 -10.375 1 96.88 335 GLY A CA 1
ATOM 2658 C C . GLY A 1 335 ? 5.035 -11.438 -10.242 1 96.88 335 GLY A C 1
ATOM 2659 O O . GLY A 1 335 ? 5.18 -12.273 -11.141 1 96.88 335 GLY A O 1
ATOM 2660 N N . VAL A 1 336 ? 4.375 -11.648 -9.195 1 94.75 336 VAL A N 1
ATOM 2661 C CA . VAL A 1 336 ? 3.803 -12.961 -8.898 1 94.75 336 VAL A CA 1
ATOM 2662 C C . VAL A 1 336 ? 2.682 -13.266 -9.891 1 94.75 336 VAL A C 1
ATOM 2664 O O . VAL A 1 336 ? 2.545 -14.406 -10.344 1 94.75 336 VAL A O 1
ATOM 2667 N N . ILE A 1 337 ? 1.916 -12.281 -10.289 1 93.88 337 ILE A N 1
ATOM 2668 C CA . ILE A 1 337 ? 0.825 -12.539 -11.227 1 93.88 337 ILE A CA 1
ATOM 2669 C C . ILE A 1 337 ? 1.335 -12.414 -12.664 1 93.88 337 ILE A C 1
ATOM 2671 O O . ILE A 1 337 ? 0.584 -12.641 -13.609 1 93.88 337 ILE A O 1
ATOM 2675 N N . GLY A 1 338 ? 2.562 -12.094 -12.789 1 94.19 338 GLY A N 1
ATOM 2676 C CA . GLY A 1 338 ? 3.141 -11.836 -14.102 1 94.19 338 GLY A CA 1
ATOM 2677 C C . GLY A 1 338 ? 3.127 -13.055 -15.008 1 94.19 338 GLY A C 1
ATOM 2678 O O . GLY A 1 338 ? 3.186 -14.188 -14.539 1 94.19 338 GLY A O 1
ATOM 2679 N N . THR A 1 339 ? 3.154 -12.727 -16.344 1 93.81 339 THR A N 1
ATOM 2680 C CA . THR A 1 339 ? 3.094 -13.812 -17.328 1 93.81 339 THR A CA 1
ATOM 2681 C C . THR A 1 339 ? 4.297 -13.758 -18.266 1 93.81 339 THR A C 1
ATOM 2683 O O . THR A 1 339 ? 4.473 -14.641 -19.109 1 93.81 339 THR A O 1
ATOM 2686 N N . SER A 1 340 ? 5.07 -12.719 -18.125 1 97 340 SER A N 1
ATOM 2687 C CA . SER A 1 340 ? 6.27 -12.633 -18.953 1 97 340 SER A CA 1
ATOM 2688 C C . SER A 1 340 ? 7.488 -13.172 -18.203 1 97 340 SER A C 1
ATOM 2690 O O . SER A 1 340 ? 7.867 -12.641 -17.156 1 97 340 SER A O 1
ATOM 2692 N N . LYS A 1 341 ? 8.047 -14.203 -18.734 1 97.06 341 LYS A N 1
ATOM 2693 C CA . LYS A 1 341 ? 9.289 -14.75 -18.203 1 97.06 341 LYS A CA 1
ATOM 2694 C C . LYS A 1 341 ? 10.461 -14.469 -19.156 1 97.06 341 LYS A C 1
ATOM 2696 O O . LYS A 1 341 ? 10.445 -14.898 -20.312 1 97.06 341 LYS A O 1
ATOM 2701 N N . GLY A 1 342 ? 11.391 -13.773 -18.641 1 95.69 342 GLY A N 1
ATOM 2702 C CA . GLY A 1 342 ? 12.547 -13.43 -19.469 1 95.69 342 GLY A CA 1
ATOM 2703 C C . GLY A 1 342 ? 13.555 -14.555 -19.578 1 95.69 342 GLY A C 1
ATOM 2704 O O . GLY A 1 342 ? 13.641 -15.406 -18.688 1 95.69 342 GLY A O 1
ATOM 2705 N N . HIS A 1 343 ? 14.297 -14.477 -20.672 1 94.81 343 HIS A N 1
ATOM 2706 C CA . HIS A 1 343 ? 15.438 -15.375 -20.797 1 94.81 343 HIS A CA 1
ATOM 2707 C C . HIS A 1 343 ? 16.531 -15.016 -19.797 1 94.81 343 HIS A C 1
ATOM 2709 O O . HIS A 1 343 ? 16.953 -13.859 -19.703 1 94.81 343 HIS A O 1
ATOM 2715 N N . LEU A 1 344 ? 16.969 -16.016 -19.047 1 94 344 LEU A N 1
ATOM 2716 C CA . LEU A 1 344 ? 18 -15.766 -18.047 1 94 344 LEU A CA 1
ATOM 2717 C C . LEU A 1 344 ? 19.297 -16.469 -18.406 1 94 344 LEU A C 1
ATOM 2719 O O . LEU A 1 344 ? 19.359 -17.703 -18.453 1 94 344 LEU A O 1
ATOM 2723 N N . PRO A 1 345 ? 20.281 -15.688 -18.672 1 94.62 345 PRO A N 1
ATOM 2724 C CA . PRO A 1 345 ? 21.594 -16.344 -18.75 1 94.62 345 PRO A CA 1
ATOM 2725 C C . PRO A 1 345 ? 21.953 -17.062 -17.453 1 94.62 345 PRO A C 1
ATOM 2727 O O . PRO A 1 345 ? 21.422 -16.75 -16.391 1 94.62 345 PRO A O 1
ATOM 2730 N N . SER A 1 346 ? 22.906 -17.969 -17.531 1 93.81 346 SER A N 1
ATOM 2731 C CA . SER A 1 346 ? 23.25 -18.828 -16.406 1 93.81 346 SER A CA 1
ATOM 2732 C C . SER A 1 346 ? 23.719 -18.016 -15.211 1 93.81 346 SER A C 1
ATOM 2734 O O . SER A 1 346 ? 23.469 -18.391 -14.062 1 93.81 346 SER A O 1
ATOM 2736 N N . TYR A 1 347 ? 24.344 -16.875 -15.453 1 94.62 347 TYR A N 1
ATOM 2737 C CA . TYR A 1 347 ? 24.906 -16.062 -14.383 1 94.62 347 TYR A CA 1
ATOM 2738 C C . TYR A 1 347 ? 23.828 -15.227 -13.703 1 94.62 347 TYR A C 1
ATOM 2740 O O . TYR A 1 347 ? 24.125 -14.492 -12.758 1 94.62 347 TYR A O 1
ATOM 2748 N N . MET A 1 348 ? 22.562 -15.422 -14.117 1 95.25 348 MET A N 1
ATOM 2749 C CA . MET A 1 348 ? 21.469 -14.68 -13.5 1 95.25 348 MET A CA 1
ATOM 2750 C C . MET A 1 348 ? 20.484 -15.633 -12.844 1 95.25 348 MET A C 1
ATOM 2752 O O . MET A 1 348 ? 19.453 -15.195 -12.305 1 95.25 348 MET A O 1
ATOM 2756 N N . ILE A 1 349 ? 20.781 -16.891 -12.914 1 95.19 349 ILE A N 1
ATOM 2757 C CA . ILE A 1 349 ? 19.969 -17.906 -12.273 1 95.19 349 ILE A CA 1
ATOM 2758 C C . ILE A 1 349 ? 20.328 -18.016 -10.797 1 95.19 349 ILE A C 1
ATOM 2760 O O . ILE A 1 349 ? 21.5 -17.938 -10.43 1 95.19 349 ILE A O 1
ATOM 2764 N N . PRO A 1 350 ? 19.312 -18.078 -9.977 1 94.81 350 PRO A N 1
ATOM 2765 C CA . PRO A 1 350 ? 19.625 -18.188 -8.547 1 94.81 350 PRO A CA 1
ATOM 2766 C C . PRO A 1 350 ? 20.422 -19.438 -8.211 1 94.81 350 PRO A C 1
ATOM 2768 O O . PRO A 1 350 ? 20.219 -20.484 -8.836 1 94.81 350 PRO A O 1
ATOM 2771 N N . GLY A 1 351 ? 21.172 -19.328 -7.23 1 92.56 351 GLY A N 1
ATOM 2772 C CA . GLY A 1 351 ? 21.984 -20.453 -6.785 1 92.56 351 GLY A CA 1
ATOM 2773 C C . GLY A 1 351 ? 21.156 -21.641 -6.336 1 92.56 351 GLY A C 1
ATOM 2774 O O . GLY A 1 351 ? 21.656 -22.781 -6.316 1 92.56 351 GLY A O 1
ATOM 2775 N N . SER A 1 352 ? 19.969 -21.406 -5.969 1 92.56 352 SER A N 1
ATOM 2776 C CA . SER A 1 352 ? 19.078 -22.469 -5.52 1 92.56 352 SER A CA 1
ATOM 2777 C C . SER A 1 352 ? 18.547 -23.297 -6.695 1 92.56 352 SER A C 1
ATOM 2779 O O . SER A 1 352 ? 17.891 -24.312 -6.5 1 92.56 352 SER A O 1
ATOM 2781 N N . GLY A 1 353 ? 18.75 -22.766 -7.867 1 90.81 353 GLY A N 1
ATOM 2782 C CA . GLY A 1 353 ? 18.422 -23.562 -9.039 1 90.81 353 GLY A CA 1
ATOM 2783 C C . GLY A 1 353 ? 17.141 -23.125 -9.727 1 90.81 353 GLY A C 1
ATOM 2784 O O . GLY A 1 353 ? 16.391 -22.328 -9.18 1 90.81 353 GLY A O 1
ATOM 2785 N N . LEU A 1 354 ? 16.922 -23.703 -10.875 1 90.94 354 LEU A N 1
ATOM 2786 C CA . LEU A 1 354 ? 15.781 -23.375 -11.727 1 90.94 354 LEU A CA 1
ATOM 2787 C C . LEU A 1 354 ? 14.469 -23.781 -11.07 1 90.94 354 LEU A C 1
ATOM 2789 O O . LEU A 1 354 ? 13.461 -23.078 -11.18 1 90.94 354 LEU A O 1
ATOM 2793 N N . ASP A 1 355 ? 14.445 -24.797 -10.367 1 91.12 355 ASP A N 1
ATOM 2794 C CA . ASP A 1 355 ? 13.234 -25.344 -9.773 1 91.12 355 ASP A CA 1
ATOM 2795 C C . ASP A 1 355 ? 12.719 -24.453 -8.648 1 91.12 355 ASP A C 1
ATOM 2797 O O . ASP A 1 355 ? 11.539 -24.516 -8.289 1 91.12 355 ASP A O 1
ATOM 2801 N N . SER A 1 356 ? 13.586 -23.641 -8.18 1 93.25 356 SER A N 1
ATOM 2802 C CA . SER A 1 356 ? 13.219 -22.797 -7.047 1 93.25 356 SER A CA 1
ATOM 2803 C C . SER A 1 356 ? 12.531 -21.516 -7.508 1 93.25 356 SER A C 1
ATOM 2805 O O . SER A 1 356 ? 11.906 -20.812 -6.703 1 93.25 356 SER A O 1
ATOM 2807 N N . MET A 1 357 ? 12.594 -21.219 -8.734 1 94.56 357 MET A N 1
ATOM 2808 C CA . MET A 1 357 ? 12.219 -19.891 -9.234 1 94.56 357 MET A CA 1
ATOM 2809 C C . MET A 1 357 ? 10.711 -19.688 -9.148 1 94.56 357 MET A C 1
ATOM 2811 O O . MET A 1 357 ? 10.25 -18.609 -8.75 1 94.56 357 MET A O 1
ATOM 2815 N N . TYR A 1 358 ? 9.945 -20.688 -9.516 1 91.44 358 TYR A N 1
ATOM 2816 C CA . TYR A 1 358 ? 8.492 -20.578 -9.586 1 91.44 358 TYR A CA 1
ATOM 2817 C C . TYR A 1 358 ? 7.824 -21.797 -8.969 1 91.44 358 TYR A C 1
ATOM 2819 O O . TYR A 1 358 ? 8.391 -22.891 -8.977 1 91.44 358 TYR A O 1
ATOM 2827 N N . PRO A 1 359 ? 6.586 -21.531 -8.414 1 82.75 359 PRO A N 1
ATOM 2828 C CA . PRO A 1 359 ? 5.879 -22.703 -7.863 1 82.75 359 PRO A CA 1
ATOM 2829 C C . PRO A 1 359 ? 5.402 -23.672 -8.945 1 82.75 359 PRO A C 1
ATOM 2831 O O . PRO A 1 359 ? 5.18 -23.25 -10.086 1 82.75 359 PRO A O 1
ATOM 2834 N N . CYS A 1 360 ? 5.363 -25 -8.578 1 66.44 360 CYS A N 1
ATOM 2835 C CA . CYS A 1 360 ? 4.891 -26.047 -9.484 1 66.44 360 CYS A CA 1
ATOM 2836 C C . CYS A 1 360 ? 3.393 -25.922 -9.727 1 66.44 360 CYS A C 1
ATOM 2838 O O . CYS A 1 360 ? 2.658 -25.453 -8.852 1 66.44 360 CYS A O 1
ATOM 2840 N N . MET B 1 1 ? 65.75 43.312 15.422 1 28.3 1 MET B N 1
ATOM 2841 C CA . MET B 1 1 ? 65.125 42.469 14.414 1 28.3 1 MET B CA 1
ATOM 2842 C C . MET B 1 1 ? 63.625 42.25 14.719 1 28.3 1 MET B C 1
ATOM 2844 O O . MET B 1 1 ? 63.281 41.844 15.82 1 28.3 1 MET B O 1
ATOM 2848 N N . PRO B 1 2 ? 62.594 42.938 14.047 1 33.16 2 PRO B N 1
ATOM 2849 C CA . PRO B 1 2 ? 61.156 43.062 14.258 1 33.16 2 PRO B CA 1
ATOM 2850 C C . PRO B 1 2 ? 60.406 41.75 14.062 1 33.16 2 PRO B C 1
ATOM 2852 O O . PRO B 1 2 ? 60.781 40.938 13.219 1 33.16 2 PRO B O 1
ATOM 2855 N N . SER B 1 3 ? 59.906 41.094 15.141 1 30.67 3 SER B N 1
ATOM 2856 C CA . SER B 1 3 ? 59.125 39.875 15.312 1 30.67 3 SER B CA 1
ATOM 2857 C C . SER B 1 3 ? 57.844 39.906 14.477 1 30.67 3 SER B C 1
ATOM 2859 O O . SER B 1 3 ? 57 40.812 14.625 1 30.67 3 SER B O 1
ATOM 2861 N N . ASN B 1 4 ? 57.875 39.469 13.195 1 30.67 4 ASN B N 1
ATOM 2862 C CA . ASN B 1 4 ? 56.812 39.344 12.211 1 30.67 4 ASN B CA 1
ATOM 2863 C C . ASN B 1 4 ? 55.688 38.469 12.719 1 30.67 4 ASN B C 1
ATOM 2865 O O . ASN B 1 4 ? 55.906 37.281 12.984 1 30.67 4 ASN B O 1
ATOM 2869 N N . GLY B 1 5 ? 54.688 38.906 13.484 1 28.98 5 GLY B N 1
ATOM 2870 C CA . GLY B 1 5 ? 53.438 38.375 13.969 1 28.98 5 GLY B CA 1
ATOM 2871 C C . GLY B 1 5 ? 52.625 37.688 12.875 1 28.98 5 GLY B C 1
ATOM 2872 O O . GLY B 1 5 ? 52.312 38.312 11.852 1 28.98 5 GLY B O 1
ATOM 2873 N N . ASP B 1 6 ? 52.688 36.344 12.672 1 27.94 6 ASP B N 1
ATOM 2874 C CA . ASP B 1 6 ? 52.031 35.406 11.758 1 27.94 6 ASP B CA 1
ATOM 2875 C C . ASP B 1 6 ? 50.5 35.562 11.852 1 27.94 6 ASP B C 1
ATOM 2877 O O . ASP B 1 6 ? 49.938 35.312 12.906 1 27.94 6 ASP B O 1
ATOM 2881 N N . LEU B 1 7 ? 49.781 36.406 11.078 1 30.22 7 LEU B N 1
ATOM 2882 C CA . LEU B 1 7 ? 48.375 36.562 10.797 1 30.22 7 LEU B CA 1
ATOM 2883 C C . LEU B 1 7 ? 47.781 35.281 10.242 1 30.22 7 LEU B C 1
ATOM 2885 O O . LEU B 1 7 ? 48 34.938 9.07 1 30.22 7 LEU B O 1
ATOM 2889 N N . GLU B 1 8 ? 47.812 34.156 10.984 1 26.97 8 GLU B N 1
ATOM 2890 C CA . GLU B 1 8 ? 47.125 32.969 10.492 1 26.97 8 GLU B CA 1
ATOM 2891 C C . GLU B 1 8 ? 45.656 33.281 10.18 1 26.97 8 GLU B C 1
ATOM 2893 O O . GLU B 1 8 ? 44.906 33.656 11.07 1 26.97 8 GLU B O 1
ATOM 2898 N N . GLN B 1 9 ? 45.281 33.656 8.906 1 26.66 9 GLN B N 1
ATOM 2899 C CA . GLN B 1 9 ? 44 33.875 8.305 1 26.66 9 GLN B CA 1
ATOM 2900 C C . GLN B 1 9 ? 43.094 32.656 8.43 1 26.66 9 GLN B C 1
ATOM 2902 O O . GLN B 1 9 ? 43.438 31.578 7.914 1 26.66 9 GLN B O 1
ATOM 2907 N N . ASN B 1 10 ? 42.406 32.5 9.547 1 28.06 10 ASN B N 1
ATOM 2908 C CA . ASN B 1 10 ? 41.281 31.594 9.766 1 28.06 10 ASN B CA 1
ATOM 2909 C C . ASN B 1 10 ? 40.281 31.672 8.633 1 28.06 10 ASN B C 1
ATOM 2911 O O . ASN B 1 10 ? 39.344 32.469 8.656 1 28.06 10 ASN B O 1
ATOM 2915 N N . TYR B 1 11 ? 40.719 31.5 7.312 1 27.42 11 TYR B N 1
ATOM 2916 C CA . TYR B 1 11 ? 39.844 31.672 6.152 1 27.42 11 TYR B CA 1
ATOM 2917 C C . TYR B 1 11 ? 38.625 30.797 6.27 1 27.42 11 TYR B C 1
ATOM 2919 O O . TYR B 1 11 ? 37.5 31.281 6.145 1 27.42 11 TYR B O 1
ATOM 2927 N N . GLY B 1 12 ? 38.625 29.578 5.469 1 28.17 12 GLY B N 1
ATOM 2928 C CA . GLY B 1 12 ? 37.75 29.094 4.414 1 28.17 12 GLY B CA 1
ATOM 2929 C C . GLY B 1 12 ? 36.594 28.25 4.934 1 28.17 12 GLY B C 1
ATOM 2930 O O . GLY B 1 12 ? 35.781 27.75 4.148 1 28.17 12 GLY B O 1
ATOM 2931 N N . THR B 1 13 ? 36.75 27.672 6.109 1 33.88 13 THR B N 1
ATOM 2932 C CA . THR B 1 13 ? 35.812 26.562 6.285 1 33.88 13 THR B CA 1
ATOM 2933 C C . THR B 1 13 ? 34.406 27.094 6.59 1 33.88 13 THR B C 1
ATOM 2935 O O . THR B 1 13 ? 33.469 26.312 6.711 1 33.88 13 THR B O 1
ATOM 2938 N N . GLY B 1 14 ? 34.281 28.438 6.832 1 32.41 14 GLY B N 1
ATOM 2939 C CA . GLY B 1 14 ? 33 29.047 7.168 1 32.41 14 GLY B CA 1
ATOM 2940 C C . GLY B 1 14 ? 32.031 29.062 6.004 1 32.41 14 GLY B C 1
ATOM 2941 O O . GLY B 1 14 ? 30.859 29.422 6.176 1 32.41 14 GLY B O 1
ATOM 2942 N N . GLU B 1 15 ? 32.562 29.094 4.758 1 31.62 15 GLU B N 1
ATOM 2943 C CA . GLU B 1 15 ? 31.719 29.422 3.611 1 31.62 15 GLU B CA 1
ATOM 2944 C C . GLU B 1 15 ? 30.781 28.266 3.268 1 31.62 15 GLU B C 1
ATOM 2946 O O . GLU B 1 15 ? 29.641 28.484 2.863 1 31.62 15 GLU B O 1
ATOM 2951 N N . GLU B 1 16 ? 31.297 27.031 3.352 1 33.94 16 GLU B N 1
ATOM 2952 C CA . GLU B 1 16 ? 30.484 25.953 2.811 1 33.94 16 GLU B CA 1
ATOM 2953 C C . GLU B 1 16 ? 29.25 25.703 3.678 1 33.94 16 GLU B C 1
ATOM 2955 O O . GLU B 1 16 ? 28.188 25.375 3.164 1 33.94 16 GLU B O 1
ATOM 2960 N N . THR B 1 17 ? 29.344 25.875 4.996 1 35.28 17 THR B N 1
ATOM 2961 C CA . THR B 1 17 ? 28.203 25.703 5.891 1 35.28 17 THR B CA 1
ATOM 2962 C C . THR B 1 17 ? 27.188 26.828 5.711 1 35.28 17 THR B C 1
ATOM 2964 O O . THR B 1 17 ? 25.984 26.625 5.93 1 35.28 17 THR B O 1
ATOM 2967 N N . ARG B 1 18 ? 27.562 28.047 5.355 1 38.22 18 ARG B N 1
ATOM 2968 C CA . ARG B 1 18 ? 26.703 29.203 5.102 1 38.22 18 ARG B CA 1
ATOM 2969 C C . ARG B 1 18 ? 25.875 29 3.836 1 38.22 18 ARG B C 1
ATOM 2971 O O . ARG B 1 18 ? 24.812 29.594 3.689 1 38.22 18 ARG B O 1
ATOM 2978 N N . LEU B 1 19 ? 26.438 28.375 2.812 1 34.97 19 LEU B N 1
ATOM 2979 C CA . LEU B 1 19 ? 25.688 28.203 1.576 1 34.97 19 LEU B CA 1
ATOM 2980 C C . LEU B 1 19 ? 24.453 27.344 1.814 1 34.97 19 LEU B C 1
ATOM 2982 O O . LEU B 1 19 ? 23.391 27.609 1.259 1 34.97 19 LEU B O 1
ATOM 2986 N N . LEU B 1 20 ? 24.562 26.297 2.682 1 38.69 20 LEU B N 1
ATOM 2987 C CA . LEU B 1 20 ? 23.391 25.469 2.965 1 38.69 20 LEU B CA 1
ATOM 2988 C C . LEU B 1 20 ? 22.469 26.156 3.953 1 38.69 20 LEU B C 1
ATOM 2990 O O . LEU B 1 20 ? 21.234 25.984 3.875 1 38.69 20 LEU B O 1
ATOM 2994 N N . ALA B 1 21 ? 22.891 26.984 4.895 1 40.41 21 ALA B N 1
ATOM 2995 C CA . ALA B 1 21 ? 22.094 27.703 5.875 1 40.41 21 ALA B CA 1
ATOM 2996 C C . ALA B 1 21 ? 21.312 28.828 5.211 1 40.41 21 ALA B C 1
ATOM 2998 O O . ALA B 1 21 ? 20.125 29.047 5.523 1 40.41 21 ALA B O 1
ATOM 2999 N N . THR B 1 22 ? 21.953 29.75 4.488 1 41.22 22 THR B N 1
ATOM 3000 C CA . THR B 1 22 ? 21.297 30.859 3.812 1 41.22 22 THR B CA 1
ATOM 3001 C C . THR B 1 22 ? 20.266 30.359 2.803 1 41.22 22 THR B C 1
ATOM 3003 O O . THR B 1 22 ? 19.297 31.047 2.498 1 41.22 22 THR B O 1
ATOM 3006 N N . SER B 1 23 ? 20.484 29.172 2.197 1 40.62 23 SER B N 1
ATOM 3007 C CA . SER B 1 23 ? 19.562 28.688 1.179 1 40.62 23 SER B CA 1
ATOM 3008 C C . SER B 1 23 ? 18.312 28.078 1.81 1 40.62 23 SER B C 1
ATOM 3010 O O . SER B 1 23 ? 17.312 27.828 1.119 1 40.62 23 SER B O 1
ATOM 3012 N N . LYS B 1 24 ? 18.328 27.719 3.033 1 45.84 24 LYS B N 1
ATOM 3013 C CA . LYS B 1 24 ? 17.172 27.25 3.781 1 45.84 24 LYS B CA 1
ATOM 3014 C C . LYS B 1 24 ? 16.125 28.344 3.91 1 45.84 24 LYS B C 1
ATOM 3016 O O . LYS B 1 24 ? 14.922 28.094 3.729 1 45.84 24 LYS B O 1
ATOM 3021 N N . ASP B 1 25 ? 16.547 29.531 4.508 1 42.72 25 ASP B N 1
ATOM 3022 C CA . ASP B 1 25 ? 15.617 30.625 4.742 1 42.72 25 ASP B CA 1
ATOM 3023 C C . ASP B 1 25 ? 14.836 30.953 3.475 1 42.72 25 ASP B C 1
ATOM 3025 O O . ASP B 1 25 ? 13.641 31.25 3.535 1 42.72 25 ASP B O 1
ATOM 3029 N N . ARG B 1 26 ? 15.469 31.141 2.357 1 46.28 26 ARG B N 1
ATOM 3030 C CA . ARG B 1 26 ? 14.914 31.609 1.091 1 46.28 26 ARG B CA 1
ATOM 3031 C C . ARG B 1 26 ? 14.133 30.5 0.391 1 46.28 26 ARG B C 1
ATOM 3033 O O . ARG B 1 26 ? 13.234 30.781 -0.407 1 46.28 26 ARG B O 1
ATOM 3040 N N . GLU B 1 27 ? 14.445 29.344 0.538 1 45.38 27 GLU B N 1
ATOM 3041 C CA . GLU B 1 27 ? 13.836 28.234 -0.185 1 45.38 27 GLU B CA 1
ATOM 3042 C C . GLU B 1 27 ? 12.398 28 0.282 1 45.38 27 GLU B C 1
ATOM 3044 O O . GLU B 1 27 ? 11.516 27.719 -0.529 1 45.38 27 GLU B O 1
ATOM 3049 N N . VAL B 1 28 ? 12.164 28.094 1.572 1 45.28 28 VAL B N 1
ATOM 3050 C CA . VAL B 1 28 ? 10.875 27.812 2.207 1 45.28 28 VAL B CA 1
ATOM 3051 C C . VAL B 1 28 ? 9.906 28.953 1.918 1 45.28 28 VAL B C 1
ATOM 3053 O O . VAL B 1 28 ? 8.695 28.75 1.848 1 45.28 28 VAL B O 1
ATOM 3056 N N . ASP B 1 29 ? 10.375 30.172 1.919 1 43.72 29 ASP B N 1
ATOM 3057 C CA . ASP B 1 29 ? 9.445 31.297 1.796 1 43.72 29 ASP B CA 1
ATOM 3058 C C . ASP B 1 29 ? 8.562 31.141 0.558 1 43.72 29 ASP B C 1
ATOM 3060 O O . ASP B 1 29 ? 7.441 31.641 0.524 1 43.72 29 ASP B O 1
ATOM 3064 N N . THR B 1 30 ? 9.062 30.672 -0.55 1 45.03 30 THR B N 1
ATOM 3065 C CA . THR B 1 30 ? 8.32 30.75 -1.806 1 45.03 30 THR B CA 1
ATOM 3066 C C . THR B 1 30 ? 7.285 29.625 -1.903 1 45.03 30 THR B C 1
ATOM 3068 O O . THR B 1 30 ? 6.52 29.562 -2.867 1 45.03 30 THR B O 1
ATOM 3071 N N . LEU B 1 31 ? 7.434 28.594 -1.278 1 47.62 31 LEU B N 1
ATOM 3072 C CA . LEU B 1 31 ? 6.359 27.625 -1.429 1 47.62 31 LEU B CA 1
ATOM 3073 C C . LEU B 1 31 ? 5.117 28.062 -0.664 1 47.62 31 LEU B C 1
ATOM 3075 O O . LEU B 1 31 ? 5.074 27.969 0.565 1 47.62 31 LEU B O 1
ATOM 3079 N N . SER B 1 32 ? 4.586 29.234 -1.025 1 43.34 32 SER B N 1
ATOM 3080 C CA . SER B 1 32 ? 3.324 29.703 -0.462 1 43.34 32 SER B CA 1
ATOM 3081 C C . SER B 1 32 ? 2.398 28.547 -0.136 1 43.34 32 SER B C 1
ATOM 3083 O O . SER B 1 32 ? 2.525 27.453 -0.713 1 43.34 32 SER B O 1
ATOM 3085 N N . ASP B 1 33 ? 1.543 28.688 0.938 1 47.94 33 ASP B N 1
ATOM 3086 C CA . ASP B 1 33 ? 0.607 27.969 1.801 1 47.94 33 ASP B CA 1
ATOM 3087 C C . ASP B 1 33 ? -0.389 27.156 0.976 1 47.94 33 ASP B C 1
ATOM 3089 O O . ASP B 1 33 ? -1.256 26.484 1.53 1 47.94 33 ASP B O 1
ATOM 3093 N N . SER B 1 34 ? -0.746 27.656 -0.206 1 49.72 34 SER B N 1
ATOM 3094 C CA . SER B 1 34 ? -1.917 26.984 -0.77 1 49.72 34 SER B CA 1
ATOM 3095 C C . SER B 1 34 ? -1.63 25.531 -1.069 1 49.72 34 SER B C 1
ATOM 3097 O O . SER B 1 34 ? -1.659 25.109 -2.229 1 49.72 34 SER B O 1
ATOM 3099 N N . GLY B 1 35 ? -0.85 24.781 -0.306 1 60.03 35 GLY B N 1
ATOM 3100 C CA . GLY B 1 35 ? -0.265 23.453 -0.247 1 60.03 35 GLY B CA 1
ATOM 3101 C C . GLY B 1 35 ? -1.282 22.359 0.041 1 60.03 35 GLY B C 1
ATOM 3102 O O . GLY B 1 35 ? -2.217 22.578 0.817 1 60.03 35 GLY B O 1
ATOM 3103 N N . GLY B 1 36 ? -1.952 21.766 -1.229 1 73.75 36 GLY B N 1
ATOM 3104 C CA . GLY B 1 36 ? -2.846 20.641 -1.048 1 73.75 36 GLY B CA 1
ATOM 3105 C C . GLY B 1 36 ? -2.816 19.672 -2.213 1 73.75 36 GLY B C 1
ATOM 3106 O O . GLY B 1 36 ? -2.297 19.984 -3.283 1 73.75 36 GLY B O 1
ATOM 3107 N N . TYR B 1 37 ? -3.252 18.594 -1.858 1 80.06 37 TYR B N 1
ATOM 3108 C CA . TYR B 1 37 ? -3.182 17.5 -2.814 1 80.06 37 TYR B CA 1
ATOM 3109 C C . TYR B 1 37 ? -4.559 17.188 -3.389 1 80.06 37 TYR B C 1
ATOM 3111 O O . TYR B 1 37 ? -4.793 16.078 -3.893 1 80.06 37 TYR B O 1
ATOM 3119 N N . ALA B 1 38 ? -5.426 18.172 -3.395 1 91.06 38 ALA B N 1
ATOM 3120 C CA . ALA B 1 38 ? -6.801 17.938 -3.826 1 91.06 38 ALA B CA 1
ATOM 3121 C C . ALA B 1 38 ? -6.855 17.547 -5.301 1 91.06 38 ALA B C 1
ATOM 3123 O O . ALA B 1 38 ? -7.613 16.656 -5.684 1 91.06 38 ALA B O 1
ATOM 3124 N N . THR B 1 39 ? -6.051 18.172 -6.078 1 89.75 39 THR B N 1
ATOM 3125 C CA . THR B 1 39 ? -6.078 17.922 -7.516 1 89.75 39 THR B CA 1
ATOM 3126 C C . THR B 1 39 ? -5.637 16.484 -7.82 1 89.75 39 THR B C 1
ATOM 3128 O O . THR B 1 39 ? -6.273 15.797 -8.617 1 89.75 39 THR B O 1
ATOM 3131 N N . ALA B 1 40 ? -4.598 16.062 -7.199 1 88.12 40 ALA B N 1
ATOM 3132 C CA . ALA B 1 40 ? -4.094 14.719 -7.438 1 88.12 40 ALA B CA 1
ATOM 3133 C C . ALA B 1 40 ? -5.133 13.672 -7.051 1 88.12 40 ALA B C 1
ATOM 3135 O O . ALA B 1 40 ? -5.387 12.727 -7.809 1 88.12 40 ALA B O 1
ATOM 3136 N N . PHE B 1 41 ? -5.703 13.859 -5.949 1 94.38 41 PHE B N 1
ATOM 3137 C CA . PHE B 1 41 ? -6.715 12.906 -5.496 1 94.38 41 PHE B CA 1
ATOM 3138 C C . PHE B 1 41 ? -7.961 12.984 -6.367 1 94.38 41 PHE B C 1
ATOM 3140 O O . PHE B 1 41 ? -8.617 11.969 -6.613 1 94.38 41 PHE B O 1
ATOM 3147 N N . ALA B 1 42 ? -8.273 14.164 -6.785 1 96.94 42 ALA B N 1
ATOM 3148 C CA . ALA B 1 42 ? -9.438 14.32 -7.652 1 96.94 42 ALA B CA 1
ATOM 3149 C C . ALA B 1 42 ? -9.227 13.609 -8.984 1 96.94 42 ALA B C 1
ATOM 3151 O O . ALA B 1 42 ? -10.141 12.961 -9.5 1 96.94 42 ALA B O 1
ATOM 3152 N N . VAL B 1 43 ? -8.055 13.75 -9.508 1 93.88 43 VAL B N 1
ATOM 3153 C CA . VAL B 1 43 ? -7.742 13.086 -10.766 1 93.88 43 VAL B CA 1
ATOM 3154 C C . VAL B 1 43 ? -7.816 11.578 -10.586 1 93.88 43 VAL B C 1
ATOM 3156 O O . VAL B 1 43 ? -8.375 10.867 -11.43 1 93.88 43 VAL B O 1
ATOM 3159 N N . PHE B 1 44 ? -7.285 11.102 -9.555 1 96.06 44 PHE B N 1
ATOM 3160 C CA . PHE B 1 44 ? -7.355 9.672 -9.281 1 96.06 44 PHE B CA 1
ATOM 3161 C C . PHE B 1 44 ? -8.805 9.227 -9.109 1 96.06 44 PHE B C 1
ATOM 3163 O O . PHE B 1 44 ? -9.195 8.18 -9.625 1 96.06 44 PHE B O 1
ATOM 3170 N N . GLY B 1 45 ? -9.555 10.016 -8.352 1 98.25 45 GLY B N 1
ATOM 3171 C CA . GLY B 1 45 ? -10.961 9.703 -8.148 1 98.25 45 GLY B CA 1
ATOM 3172 C C . GLY B 1 45 ? -11.75 9.656 -9.445 1 98.25 45 GLY B C 1
ATOM 3173 O O . GLY B 1 45 ? -12.57 8.758 -9.641 1 98.25 45 GLY B O 1
ATOM 3174 N N . LEU B 1 46 ? -11.422 10.578 -10.258 1 98.38 46 LEU B N 1
ATOM 3175 C CA . LEU B 1 46 ? -12.102 10.609 -11.547 1 98.38 46 LEU B CA 1
ATOM 3176 C C . LEU B 1 46 ? -11.711 9.398 -12.398 1 98.38 46 LEU B C 1
ATOM 3178 O O . LEU B 1 46 ? -12.562 8.758 -13.008 1 98.38 46 LEU B O 1
ATOM 3182 N N . ALA B 1 47 ? -10.477 9.109 -12.477 1 98 47 ALA B N 1
ATOM 3183 C CA . ALA B 1 47 ? -10 7.961 -13.242 1 98 47 ALA B CA 1
ATOM 3184 C C . ALA B 1 47 ? -10.602 6.66 -12.719 1 98 47 ALA B C 1
ATOM 3186 O O . ALA B 1 47 ? -11.016 5.805 -13.508 1 98 47 ALA B O 1
ATOM 3187 N N . TRP B 1 48 ? -10.664 6.539 -11.453 1 98.38 48 TRP B N 1
ATOM 3188 C CA . TRP B 1 48 ? -11.25 5.355 -10.82 1 98.38 48 TRP B CA 1
ATOM 3189 C C . TRP B 1 48 ? -12.727 5.223 -11.172 1 98.38 48 TRP B C 1
ATOM 3191 O O . TRP B 1 48 ? -13.203 4.121 -11.461 1 98.38 48 TRP B O 1
ATOM 3201 N N . THR B 1 49 ? -13.352 6.328 -11.125 1 98.62 49 THR B N 1
ATOM 3202 C CA . THR B 1 49 ? -14.781 6.336 -11.43 1 98.62 49 THR B CA 1
ATOM 3203 C C . THR B 1 49 ? -15.016 5.945 -12.891 1 98.62 49 THR B C 1
ATOM 3205 O O . THR B 1 49 ? -15.914 5.152 -13.18 1 98.62 49 THR B O 1
ATOM 3208 N N . ILE B 1 50 ? -14.234 6.457 -13.734 1 98.5 50 ILE B N 1
ATOM 3209 C CA . ILE B 1 50 ? -14.359 6.129 -15.156 1 98.5 50 ILE B CA 1
ATOM 3210 C C . ILE B 1 50 ? -14.109 4.641 -15.367 1 98.5 50 ILE B C 1
ATOM 3212 O O . ILE B 1 50 ? -14.852 3.975 -16.094 1 98.5 50 ILE B O 1
ATOM 3216 N N . MET B 1 51 ? -13.141 4.121 -14.727 1 97.81 51 MET B N 1
ATOM 3217 C CA . MET B 1 51 ? -12.836 2.695 -14.812 1 97.81 51 MET B CA 1
ATOM 3218 C C . MET B 1 51 ? -13.992 1.855 -14.289 1 97.81 51 MET B C 1
ATOM 3220 O O . MET B 1 51 ? -14.383 0.863 -14.914 1 97.81 51 MET B O 1
ATOM 3224 N N . GLY B 1 52 ? -14.539 2.287 -13.211 1 98.06 52 GLY B N 1
ATOM 3225 C CA . GLY B 1 52 ? -15.672 1.574 -12.641 1 98.06 52 GLY B CA 1
ATOM 3226 C C . GLY B 1 52 ? -16.906 1.606 -13.516 1 98.06 52 GLY B C 1
ATOM 3227 O O . GLY B 1 52 ? -17.547 0.574 -13.742 1 98.06 52 GLY B O 1
ATOM 3228 N N . VAL B 1 53 ? -17.188 2.752 -13.984 1 98.19 53 VAL B N 1
ATOM 3229 C CA . VAL B 1 53 ? -18.375 2.914 -14.836 1 98.19 53 VAL B CA 1
ATOM 3230 C C . VAL B 1 53 ? -18.203 2.078 -16.109 1 98.19 53 VAL B C 1
ATOM 3232 O O . VAL B 1 53 ? -19.156 1.42 -16.547 1 98.19 53 VAL B O 1
ATOM 3235 N N . GLN B 1 54 ? -17.078 2.1 -16.641 1 98 54 GLN B N 1
ATOM 3236 C CA . GLN B 1 54 ? -16.812 1.295 -17.828 1 98 54 GLN B CA 1
ATOM 3237 C C . GLN B 1 54 ? -17 -0.192 -17.531 1 98 54 GLN B C 1
ATOM 3239 O O . GLN B 1 54 ? -17.594 -0.916 -18.328 1 98 54 GLN B O 1
ATOM 3244 N N . ALA B 1 55 ? -16.484 -0.652 -16.484 1 97.94 55 ALA B N 1
ATOM 3245 C CA . ALA B 1 55 ? -16.609 -2.057 -16.109 1 97.94 55 ALA B CA 1
ATOM 3246 C C . ALA B 1 55 ? -18.078 -2.438 -15.914 1 97.94 55 ALA B C 1
ATOM 3248 O O . ALA B 1 55 ? -18.5 -3.51 -16.344 1 97.94 55 ALA B O 1
ATOM 3249 N N . PHE B 1 56 ? -18.812 -1.537 -15.328 1 98 56 PHE B N 1
ATOM 3250 C CA . PHE B 1 56 ? -20.219 -1.81 -15.07 1 98 56 PHE B CA 1
ATOM 3251 C C . PHE B 1 56 ? -21.016 -1.841 -16.375 1 98 56 PHE B C 1
ATOM 3253 O O . PHE B 1 56 ? -21.859 -2.707 -16.562 1 98 56 PHE B O 1
ATOM 3260 N N . ILE B 1 57 ? -20.688 -0.921 -17.203 1 98.19 57 ILE B N 1
ATOM 3261 C CA . ILE B 1 57 ? -21.375 -0.884 -18.5 1 98.19 57 ILE B CA 1
ATOM 3262 C C . ILE B 1 57 ? -21.109 -2.18 -19.25 1 98.19 57 ILE B C 1
ATOM 3264 O O . ILE B 1 57 ? -22.047 -2.795 -19.781 1 98.19 57 ILE B O 1
ATOM 3268 N N . ARG B 1 58 ? -19.969 -2.641 -19.281 1 97.88 58 ARG B N 1
ATOM 3269 C CA . ARG B 1 58 ? -19.609 -3.871 -19.984 1 97.88 58 ARG B CA 1
ATOM 3270 C C . ARG B 1 58 ? -20.234 -5.086 -19.297 1 97.88 58 ARG B C 1
ATOM 3272 O O . ARG B 1 58 ? -20.656 -6.035 -19.969 1 97.88 58 ARG B O 1
ATOM 3279 N N . TRP B 1 59 ? -20.25 -5.008 -18.031 1 97.62 59 TRP B N 1
ATOM 3280 C CA . TRP B 1 59 ? -20.906 -6.07 -17.266 1 97.62 59 TRP B CA 1
ATOM 3281 C C . TRP B 1 59 ? -22.391 -6.148 -17.609 1 97.62 59 TRP B C 1
ATOM 3283 O O . TRP B 1 59 ? -22.906 -7.223 -17.922 1 97.62 59 TRP B O 1
ATOM 3293 N N . PHE B 1 60 ? -23.094 -5.066 -17.672 1 97.62 60 PHE B N 1
ATOM 3294 C CA . PHE B 1 60 ? -24.516 -5.016 -17.969 1 97.62 60 PHE B CA 1
ATOM 3295 C C . PHE B 1 60 ? -24.797 -5.527 -19.375 1 97.62 60 PHE B C 1
ATOM 3297 O O . PHE B 1 60 ? -25.828 -6.145 -19.641 1 97.62 60 PHE B O 1
ATOM 3304 N N . ALA B 1 61 ? -23.859 -5.34 -20.172 1 97.5 61 ALA B N 1
ATOM 3305 C CA . ALA B 1 61 ? -24.047 -5.684 -21.594 1 97.5 61 ALA B CA 1
ATOM 3306 C C . ALA B 1 61 ? -23.594 -7.117 -21.859 1 97.5 61 ALA B C 1
ATOM 3308 O O . ALA B 1 61 ? -23.812 -7.641 -22.953 1 97.5 61 ALA B O 1
ATOM 3309 N N . SER B 1 62 ? -23.062 -7.715 -20.906 1 95.75 62 SER B N 1
ATOM 3310 C CA . SER B 1 62 ? -22.484 -9.031 -21.125 1 95.75 62 SER B CA 1
ATOM 3311 C C . SER B 1 62 ? -23.453 -10.141 -20.734 1 95.75 62 SER B C 1
ATOM 3313 O O . SER B 1 62 ? -24.469 -9.883 -20.094 1 95.75 62 SER B O 1
ATOM 3315 N N . ASP B 1 63 ? -23.016 -11.391 -21.062 1 92.25 63 ASP B N 1
ATOM 3316 C CA . ASP B 1 63 ? -23.797 -12.578 -20.703 1 92.25 63 ASP B CA 1
ATOM 3317 C C . ASP B 1 63 ? -23.609 -12.922 -19.219 1 92.25 63 ASP B C 1
ATOM 3319 O O . ASP B 1 63 ? -24.375 -13.719 -18.672 1 92.25 63 ASP B O 1
ATOM 3323 N N . ASP B 1 64 ? -22.719 -12.234 -18.594 1 91.56 64 ASP B N 1
ATOM 3324 C CA . ASP B 1 64 ? -22.438 -12.508 -17.188 1 91.56 64 ASP B CA 1
ATOM 3325 C C . ASP B 1 64 ? -23.422 -11.797 -16.281 1 91.56 64 ASP B C 1
ATOM 3327 O O . ASP B 1 64 ? -23.516 -12.109 -15.086 1 91.56 64 ASP B O 1
ATOM 3331 N N . PHE B 1 65 ? -24.188 -10.898 -16.891 1 96 65 PHE B N 1
ATOM 3332 C CA . PHE B 1 65 ? -25.141 -10.148 -16.094 1 96 65 PHE B CA 1
ATOM 3333 C C . PHE B 1 65 ? -26.391 -10.977 -15.812 1 96 65 PHE B C 1
ATOM 3335 O O . PHE B 1 65 ? -27.453 -10.711 -16.375 1 96 65 PHE B O 1
ATOM 3342 N N . ARG B 1 66 ? -26.25 -11.898 -14.977 1 95.44 66 ARG B N 1
ATOM 3343 C CA . ARG B 1 66 ? -27.266 -12.836 -14.516 1 95.44 66 ARG B CA 1
ATOM 3344 C C . ARG B 1 66 ? -26.875 -13.461 -13.188 1 95.44 66 ARG B C 1
ATOM 3346 O O . ARG B 1 66 ? -25.703 -13.43 -12.805 1 95.44 66 ARG B O 1
ATOM 3353 N N . PRO B 1 67 ? -27.828 -13.938 -12.484 1 95.12 67 PRO B N 1
ATOM 3354 C CA . PRO B 1 67 ? -27.453 -14.617 -11.234 1 95.12 67 PRO B CA 1
ATOM 3355 C C . PRO B 1 67 ? -26.453 -15.742 -11.461 1 95.12 67 PRO B C 1
ATOM 3357 O O . PRO B 1 67 ? -26.547 -16.469 -12.453 1 95.12 67 PRO B O 1
ATOM 3360 N N . ALA B 1 68 ? -25.484 -15.766 -10.586 1 93.94 68 ALA B N 1
ATOM 3361 C CA . ALA B 1 68 ? -24.484 -16.812 -10.688 1 93.94 68 ALA B CA 1
ATOM 3362 C C . ALA B 1 68 ? -25.125 -18.203 -10.625 1 93.94 68 ALA B C 1
ATOM 3364 O O . ALA B 1 68 ? -26.031 -18.438 -9.812 1 93.94 68 ALA B O 1
ATOM 3365 N N . PRO B 1 69 ? -24.688 -19.016 -11.523 1 89.19 69 PRO B N 1
ATOM 3366 C CA . PRO B 1 69 ? -25.25 -20.359 -11.508 1 89.19 69 PRO B CA 1
ATOM 3367 C C . PRO B 1 69 ? -24.828 -21.156 -10.266 1 89.19 69 PRO B C 1
ATOM 3369 O O . PRO B 1 69 ? -23.719 -21 -9.773 1 89.19 69 PRO B O 1
ATOM 3372 N N . LEU B 1 70 ? -25.828 -21.906 -9.797 1 84.31 70 LEU B N 1
ATOM 3373 C CA . LEU B 1 70 ? -25.469 -22.875 -8.758 1 84.31 70 LEU B CA 1
ATOM 3374 C C . LEU B 1 70 ? -24.781 -24.094 -9.367 1 84.31 70 LEU B C 1
ATOM 3376 O O . LEU B 1 70 ? -25.359 -24.797 -10.195 1 84.31 70 LEU B O 1
ATOM 3380 N N . ILE B 1 71 ? -23.594 -24.172 -9.07 1 77.19 71 ILE B N 1
ATOM 3381 C CA . ILE B 1 71 ? -22.859 -25.312 -9.602 1 77.19 71 ILE B CA 1
ATOM 3382 C C . ILE B 1 71 ? -23.406 -26.609 -9.031 1 77.19 71 ILE B C 1
ATOM 3384 O O . ILE B 1 71 ? -23.781 -26.672 -7.855 1 77.19 71 ILE B O 1
ATOM 3388 N N . ALA B 1 72 ? -23.547 -27.453 -10.008 1 68.88 72 ALA B N 1
ATOM 3389 C CA . ALA B 1 72 ? -24.125 -28.75 -9.648 1 68.88 72 ALA B CA 1
ATOM 3390 C C . ALA B 1 72 ? -23.359 -29.391 -8.484 1 68.88 72 ALA B C 1
ATOM 3392 O O . ALA B 1 72 ? -22.125 -29.375 -8.469 1 68.88 72 ALA B O 1
ATOM 3393 N N . GLY B 1 73 ? -23.922 -29.375 -7.383 1 71.38 73 GLY B N 1
ATOM 3394 C CA . GLY B 1 73 ? -23.359 -30.078 -6.238 1 71.38 73 GLY B CA 1
ATOM 3395 C C . GLY B 1 73 ? -24.406 -30.469 -5.211 1 71.38 73 GLY B C 1
ATOM 3396 O O . GLY B 1 73 ? -25.578 -30.109 -5.336 1 71.38 73 GLY B O 1
ATOM 3397 N N . ASP B 1 74 ? -24.031 -31.25 -4.375 1 70.69 74 ASP B N 1
ATOM 3398 C CA . ASP B 1 74 ? -24.906 -31.906 -3.408 1 70.69 74 ASP B CA 1
ATOM 3399 C C . ASP B 1 74 ? -25.031 -31.078 -2.135 1 70.69 74 ASP B C 1
ATOM 3401 O O . ASP B 1 74 ? -25.766 -31.453 -1.214 1 70.69 74 ASP B O 1
ATOM 3405 N N . ASP B 1 75 ? -24.422 -29.938 -2.229 1 87.62 75 ASP B N 1
ATOM 3406 C CA . ASP B 1 75 ? -24.484 -29.219 -0.955 1 87.62 75 ASP B CA 1
ATOM 3407 C C . ASP B 1 75 ? -25.703 -28.312 -0.887 1 87.62 75 ASP B C 1
ATOM 3409 O O . ASP B 1 75 ? -25.875 -27.422 -1.732 1 87.62 75 ASP B O 1
ATOM 3413 N N . GLU B 1 76 ? -26.516 -28.703 0.086 1 89.56 76 GLU B N 1
ATOM 3414 C CA . GLU B 1 76 ? -27.688 -27.859 0.308 1 89.56 76 GLU B CA 1
ATOM 3415 C C . GLU B 1 76 ? -27.469 -26.922 1.496 1 89.56 76 GLU B C 1
ATOM 3417 O O . GLU B 1 76 ? -26.906 -27.328 2.516 1 89.56 76 GLU B O 1
ATOM 3422 N N . LEU B 1 77 ? -27.906 -25.734 1.242 1 92.31 77 LEU B N 1
ATOM 3423 C CA . LEU B 1 77 ? -27.828 -24.781 2.336 1 92.31 77 LEU B CA 1
ATOM 3424 C C . LEU B 1 77 ? -28.984 -24.969 3.314 1 92.31 77 LEU B C 1
ATOM 3426 O O . LEU B 1 77 ? -30.156 -24.953 2.916 1 92.31 77 LEU B O 1
ATOM 3430 N N . ALA B 1 78 ? -28.641 -25.203 4.516 1 93.62 78 ALA B N 1
ATOM 3431 C CA . ALA B 1 78 ? -29.672 -25.375 5.539 1 93.62 78 ALA B CA 1
ATOM 3432 C C . ALA B 1 78 ? -30.609 -24.172 5.574 1 93.62 78 ALA B C 1
ATOM 3434 O O . ALA B 1 78 ? -30.188 -23.031 5.402 1 93.62 78 ALA B O 1
ATOM 3435 N N . THR B 1 79 ? -31.797 -24.438 5.852 1 95.56 79 THR B N 1
ATOM 3436 C CA . THR B 1 79 ? -32.812 -23.406 5.848 1 95.56 79 THR B CA 1
ATOM 3437 C C . THR B 1 79 ? -32.5 -22.312 6.867 1 95.56 79 THR B C 1
ATOM 3439 O O . THR B 1 79 ? -32.688 -21.125 6.594 1 95.56 79 THR B O 1
ATOM 3442 N N . TRP B 1 80 ? -32.094 -22.688 7.992 1 96.56 80 TRP B N 1
ATOM 3443 C CA . TRP B 1 80 ? -31.812 -21.703 9.023 1 96.56 80 TRP B CA 1
ATOM 3444 C C . TRP B 1 80 ? -30.688 -20.781 8.586 1 96.56 80 TRP B C 1
ATOM 3446 O O . TRP B 1 80 ? -30.688 -19.578 8.891 1 96.56 80 TRP B O 1
ATOM 3456 N N . ARG B 1 81 ? -29.766 -21.281 7.91 1 96.44 81 ARG B N 1
ATOM 3457 C CA . ARG B 1 81 ? -28.672 -20.469 7.391 1 96.44 81 ARG B CA 1
ATOM 3458 C C . ARG B 1 81 ? -29.172 -19.484 6.34 1 96.44 81 ARG B C 1
ATOM 3460 O O . ARG B 1 81 ? -28.719 -18.344 6.281 1 96.44 81 ARG B O 1
ATOM 3467 N N . LEU B 1 82 ? -30.062 -19.969 5.559 1 96.75 82 LEU B N 1
ATOM 3468 C CA . LEU B 1 82 ? -30.656 -19.109 4.531 1 96.75 82 LEU B CA 1
ATOM 3469 C C . LEU B 1 82 ? -31.438 -17.969 5.164 1 96.75 82 LEU B C 1
ATOM 3471 O O . LEU B 1 82 ? -31.375 -16.828 4.676 1 96.75 82 LEU B O 1
ATOM 3475 N N . VAL B 1 83 ? -32.156 -18.25 6.164 1 97.62 83 VAL B N 1
ATOM 3476 C CA . VAL B 1 83 ? -32.906 -17.234 6.871 1 97.62 83 VAL B CA 1
ATOM 3477 C C . VAL B 1 83 ? -31.953 -16.188 7.438 1 97.62 83 VAL B C 1
ATOM 3479 O O . VAL B 1 83 ? -32.188 -14.977 7.301 1 97.62 83 VAL B O 1
ATOM 3482 N N . TYR B 1 84 ? -30.906 -16.594 8.062 1 97.56 84 TYR B N 1
ATOM 3483 C CA . TYR B 1 84 ? -29.922 -15.68 8.609 1 97.56 84 TYR B CA 1
ATOM 3484 C C . TYR B 1 84 ? -29.281 -14.852 7.508 1 97.56 84 TYR B C 1
ATOM 3486 O O . TYR B 1 84 ? -28.984 -13.672 7.699 1 97.56 84 TYR B O 1
ATOM 3494 N N . LEU B 1 85 ? -29.031 -15.508 6.434 1 97.75 85 LEU B N 1
ATOM 3495 C CA . LEU B 1 85 ? -28.453 -14.812 5.289 1 97.75 85 LEU B CA 1
ATOM 3496 C C . LEU B 1 85 ? -29.375 -13.68 4.824 1 97.75 85 LEU B C 1
ATOM 3498 O O . LEU B 1 85 ? -28.906 -12.555 4.609 1 97.75 85 LEU B O 1
ATOM 3502 N N . ARG B 1 86 ? -30.625 -13.922 4.723 1 98 86 ARG B N 1
ATOM 3503 C CA . ARG B 1 86 ? -31.594 -12.914 4.301 1 98 86 ARG B CA 1
ATOM 3504 C C . ARG B 1 86 ? -31.688 -11.781 5.316 1 98 86 ARG B C 1
ATOM 3506 O O . ARG B 1 86 ? -31.812 -10.617 4.945 1 98 86 ARG B O 1
ATOM 3513 N N . LEU B 1 87 ? -31.625 -12.133 6.527 1 97.81 87 LEU B N 1
ATOM 3514 C CA . LEU B 1 87 ? -31.688 -11.125 7.582 1 97.81 87 LEU B CA 1
ATOM 3515 C C . LEU B 1 87 ? -30.484 -10.195 7.512 1 97.81 87 LEU B C 1
ATOM 3517 O O . LEU B 1 87 ? -30.641 -8.977 7.633 1 97.81 87 LEU B O 1
ATOM 3521 N N . VAL B 1 88 ? -29.344 -10.758 7.316 1 97.31 88 VAL B N 1
ATOM 3522 C CA . VAL B 1 88 ? -28.141 -9.953 7.258 1 97.31 88 VAL B CA 1
ATOM 3523 C C . VAL B 1 88 ? -28.156 -9.07 6.016 1 97.31 88 VAL B C 1
ATOM 3525 O O . VAL B 1 88 ? -27.766 -7.902 6.07 1 97.31 88 VAL B O 1
ATOM 3528 N N . GLU B 1 89 ? -28.625 -9.578 4.926 1 98.06 89 GLU B N 1
ATOM 3529 C CA . GLU B 1 89 ? -28.766 -8.789 3.707 1 98.06 89 GLU B CA 1
ATOM 3530 C C . GLU B 1 89 ? -29.719 -7.613 3.916 1 98.06 89 GLU B C 1
ATOM 3532 O O . GLU B 1 89 ? -29.422 -6.484 3.52 1 98.06 89 GLU B O 1
ATOM 3537 N N . ALA B 1 90 ? -30.797 -7.914 4.539 1 98.19 90 ALA B N 1
ATOM 3538 C CA . ALA B 1 90 ? -31.797 -6.875 4.797 1 98.19 90 ALA B CA 1
ATOM 3539 C C . ALA B 1 90 ? -31.234 -5.805 5.734 1 98.19 90 ALA B C 1
ATOM 3541 O O . ALA B 1 90 ? -31.438 -4.609 5.512 1 98.19 90 ALA B O 1
ATOM 3542 N N . LEU B 1 91 ? -30.625 -6.281 6.746 1 97.38 91 LEU B N 1
ATOM 3543 C CA . LEU B 1 91 ? -30.047 -5.348 7.707 1 97.38 91 LEU B CA 1
ATOM 3544 C C . LEU B 1 91 ? -28.969 -4.488 7.051 1 97.38 91 LEU B C 1
ATOM 3546 O O . LEU B 1 91 ? -28.906 -3.279 7.289 1 97.38 91 LEU B O 1
ATOM 3550 N N . SER B 1 92 ? -28.141 -5.105 6.305 1 97.56 92 SER B N 1
ATOM 3551 C CA . SER B 1 92 ? -27.062 -4.383 5.613 1 97.56 92 SER B CA 1
ATOM 3552 C C . SER B 1 92 ? -27.641 -3.334 4.664 1 97.56 92 SER B C 1
ATOM 3554 O O . SER B 1 92 ? -27.141 -2.209 4.602 1 97.56 92 SER B O 1
ATOM 3556 N N . LEU B 1 93 ? -28.625 -3.674 3.963 1 97.88 93 LEU B N 1
ATOM 3557 C CA . LEU B 1 93 ? -29.266 -2.734 3.055 1 97.88 93 LEU B CA 1
ATOM 3558 C C . LEU B 1 93 ? -29.906 -1.581 3.826 1 97.88 93 LEU B C 1
ATOM 3560 O O . LEU B 1 93 ? -29.812 -0.425 3.406 1 97.88 93 LEU B O 1
ATOM 3564 N N . ALA B 1 94 ? -30.516 -1.914 4.914 1 98.25 94 ALA B N 1
ATOM 3565 C CA . ALA B 1 94 ? -31.141 -0.889 5.75 1 98.25 94 ALA B CA 1
ATOM 3566 C C . ALA B 1 94 ? -30.109 0.118 6.246 1 98.25 94 ALA B C 1
ATOM 3568 O O . ALA B 1 94 ? -30.375 1.324 6.262 1 98.25 94 ALA B O 1
ATOM 3569 N N . VAL B 1 95 ? -29 -0.402 6.633 1 97.19 95 VAL B N 1
ATOM 3570 C CA . VAL B 1 95 ? -27.922 0.459 7.117 1 97.19 95 VAL B CA 1
ATOM 3571 C C . VAL B 1 95 ? -27.453 1.372 5.988 1 97.19 95 VAL B C 1
ATOM 3573 O O . VAL B 1 95 ? -27.219 2.564 6.203 1 97.19 95 VAL B O 1
ATOM 3576 N N . LEU B 1 96 ? -27.328 0.83 4.828 1 98.12 96 LEU B N 1
ATOM 3577 C CA . LEU B 1 96 ? -26.906 1.632 3.684 1 98.12 96 LEU B CA 1
ATOM 3578 C C . LEU B 1 96 ? -27.906 2.748 3.406 1 98.12 96 LEU B C 1
ATOM 3580 O O . LEU B 1 96 ? -27.516 3.898 3.193 1 98.12 96 LEU B O 1
ATOM 3584 N N . ILE B 1 97 ? -29.156 2.4 3.402 1 98.06 97 ILE B N 1
ATOM 3585 C CA . ILE B 1 97 ? -30.203 3.383 3.17 1 98.06 97 ILE B CA 1
ATOM 3586 C C . ILE B 1 97 ? -30.125 4.48 4.23 1 98.06 97 ILE B C 1
ATOM 3588 O O . ILE B 1 97 ? -30.281 5.664 3.918 1 98.06 97 ILE B O 1
ATOM 3592 N N . GLY B 1 98 ? -29.906 4.07 5.438 1 97.94 98 GLY B N 1
ATOM 3593 C CA . GLY B 1 98 ? -29.719 5.043 6.504 1 97.94 98 GLY B CA 1
ATOM 3594 C C . GLY B 1 98 ? -28.562 5.992 6.258 1 97.94 98 GLY B C 1
ATOM 3595 O O . GLY B 1 98 ? -28.703 7.203 6.438 1 97.94 98 GLY B O 1
ATOM 3596 N N . PHE B 1 99 ? -27.484 5.477 5.867 1 97.62 99 PHE B N 1
ATOM 3597 C CA . PHE B 1 99 ? -26.312 6.305 5.594 1 97.62 99 PHE B CA 1
ATOM 3598 C C . PHE B 1 99 ? -26.609 7.289 4.465 1 97.62 99 PHE B C 1
ATOM 3600 O O . PHE B 1 99 ? -26.234 8.461 4.551 1 97.62 99 PHE B O 1
ATOM 3607 N N . PHE B 1 100 ? -27.234 6.824 3.402 1 97.5 100 PHE B N 1
ATOM 3608 C CA . PHE B 1 100 ? -27.562 7.723 2.303 1 97.5 100 PHE B CA 1
ATOM 3609 C C . PHE B 1 100 ? -28.547 8.805 2.764 1 97.5 100 PHE B C 1
ATOM 3611 O O . PHE B 1 100 ? -28.391 9.969 2.406 1 97.5 100 PHE B O 1
ATOM 3618 N N . TRP B 1 101 ? -29.422 8.422 3.537 1 95.88 101 TRP B N 1
ATOM 3619 C CA . TRP B 1 101 ? -30.438 9.375 3.996 1 95.88 101 TRP B CA 1
ATOM 3620 C C . TRP B 1 101 ? -29.797 10.445 4.887 1 95.88 101 TRP B C 1
ATOM 3622 O O . TRP B 1 101 ? -29.969 11.641 4.645 1 95.88 101 TRP B O 1
ATOM 3632 N N . PHE B 1 102 ? -29.016 10.062 5.867 1 93.62 102 PHE B N 1
ATOM 3633 C CA . PHE B 1 102 ? -28.547 10.977 6.895 1 93.62 102 PHE B CA 1
ATOM 3634 C C . PHE B 1 102 ? -27.281 11.711 6.438 1 93.62 102 PHE B C 1
ATOM 3636 O O . PHE B 1 102 ? -27.062 12.859 6.812 1 93.62 102 PHE B O 1
ATOM 3643 N N . CYS B 1 103 ? -26.516 11.07 5.602 1 94 103 CYS B N 1
ATOM 3644 C CA . CYS B 1 103 ? -25.234 11.672 5.285 1 94 103 CYS B CA 1
ATOM 3645 C C . CYS B 1 103 ? -25.266 12.328 3.914 1 94 103 CYS B C 1
ATOM 3647 O O . CYS B 1 103 ? -24.453 13.219 3.631 1 94 103 CYS B O 1
ATOM 3649 N N . VAL B 1 104 ? -26.125 11.945 3.098 1 94.44 104 VAL B N 1
ATOM 3650 C CA . VAL B 1 104 ? -26.094 12.469 1.735 1 94.44 104 VAL B CA 1
ATOM 3651 C C . VAL B 1 104 ? -27.344 13.312 1.479 1 94.44 104 VAL B C 1
ATOM 3653 O O . VAL B 1 104 ? -27.25 14.523 1.263 1 94.44 104 VAL B O 1
ATOM 3656 N N . PHE B 1 105 ? -28.531 12.781 1.662 1 93.75 105 PHE B N 1
ATOM 3657 C CA . PHE B 1 105 ? -29.766 13.438 1.254 1 93.75 105 PHE B CA 1
ATOM 3658 C C . PHE B 1 105 ? -30.156 14.539 2.24 1 93.75 105 PHE B C 1
ATOM 3660 O O . PHE B 1 105 ? -30.516 15.641 1.837 1 93.75 105 PHE B O 1
ATOM 3667 N N . SER B 1 106 ? -30.047 14.289 3.482 1 89.5 106 SER B N 1
ATOM 3668 C CA . SER B 1 106 ? -30.469 15.258 4.492 1 89.5 106 SER B CA 1
ATOM 3669 C C . SER B 1 106 ? -29.656 16.531 4.41 1 89.5 106 SER B C 1
ATOM 3671 O O . SER B 1 106 ? -30.203 17.641 4.375 1 89.5 106 SER B O 1
ATOM 3673 N N . PRO B 1 107 ? -28.375 16.453 4.344 1 85.5 107 PRO B N 1
ATOM 3674 C CA . PRO B 1 107 ? -27.594 17.688 4.246 1 85.5 107 PRO B CA 1
ATOM 3675 C C . PRO B 1 107 ? -27.844 18.453 2.951 1 85.5 107 PRO B C 1
ATOM 3677 O O . PRO B 1 107 ? -27.688 19.672 2.906 1 85.5 107 PRO B O 1
ATOM 3680 N N . LEU B 1 108 ? -28.203 17.75 1.92 1 86.31 108 LEU B N 1
ATOM 3681 C CA . LEU B 1 108 ? -28.484 18.391 0.645 1 86.31 108 LEU B CA 1
ATOM 3682 C C . LEU B 1 108 ? -29.859 19.062 0.669 1 86.31 108 LEU B C 1
ATOM 3684 O O . LEU B 1 108 ? -30.109 20.016 -0.073 1 86.31 108 LEU B O 1
ATOM 3688 N N . ARG B 1 109 ? -30.688 18.609 1.479 1 83.75 109 ARG B N 1
ATOM 3689 C CA . ARG B 1 109 ? -32.062 19.125 1.541 1 83.75 109 ARG B CA 1
ATOM 3690 C C . ARG B 1 109 ? -32.156 20.281 2.527 1 83.75 109 ARG B C 1
ATOM 3692 O O . ARG B 1 109 ? -32.844 21.281 2.266 1 83.75 109 ARG B O 1
ATOM 3699 N N . VAL B 1 110 ? -31.469 20.125 3.664 1 73.88 110 VAL B N 1
ATOM 3700 C CA . VAL B 1 110 ? -31.562 21.125 4.719 1 73.88 110 VAL B CA 1
ATOM 3701 C C . VAL B 1 110 ? -30.281 21.969 4.727 1 73.88 110 VAL B C 1
ATOM 3703 O O . VAL B 1 110 ? -29.188 21.438 4.832 1 73.88 110 VAL B O 1
ATOM 3706 N N . ALA B 1 111 ? -30.484 23.203 4.449 1 67.38 111 ALA B N 1
ATOM 3707 C CA . ALA B 1 111 ? -29.344 24.125 4.453 1 67.38 111 ALA B CA 1
ATOM 3708 C C . ALA B 1 111 ? -28.688 24.172 5.824 1 67.38 111 ALA B C 1
ATOM 3710 O O . ALA B 1 111 ? -29.359 24.234 6.852 1 67.38 111 ALA B O 1
ATOM 3711 N N . ARG B 1 112 ? -27.5 23.766 5.887 1 62.53 112 ARG B N 1
ATOM 3712 C CA . ARG B 1 112 ? -26.75 23.812 7.133 1 62.53 112 ARG B CA 1
ATOM 3713 C C . ARG B 1 112 ? -25.953 25.125 7.242 1 62.53 112 ARG B C 1
ATOM 3715 O O . ARG B 1 112 ? -25.547 25.688 6.227 1 62.53 112 ARG B O 1
ATOM 3722 N N . LEU B 1 113 ? -26.031 25.656 8.469 1 56.97 113 LEU B N 1
ATOM 3723 C CA . LEU B 1 113 ? -25.312 26.891 8.734 1 56.97 113 LEU B CA 1
ATOM 3724 C C . LEU B 1 113 ? -23.812 26.672 8.75 1 56.97 113 LEU B C 1
ATOM 3726 O O . LEU B 1 113 ? -23.312 25.828 9.492 1 56.97 113 LEU B O 1
ATOM 3730 N N . GLY B 1 114 ? -23.172 27.062 7.719 1 54.88 114 GLY B N 1
ATOM 3731 C CA . GLY B 1 114 ? -21.719 27 7.688 1 54.88 114 GLY B CA 1
ATOM 3732 C C . GLY B 1 114 ? -21.062 27.906 8.727 1 54.88 114 GLY B C 1
ATOM 3733 O O . GLY B 1 114 ? -21.75 28.656 9.422 1 54.88 114 GLY B O 1
ATOM 3734 N N . PRO B 1 115 ? -19.828 27.656 9.031 1 52.03 115 PRO B N 1
ATOM 3735 C CA . PRO B 1 115 ? -19.156 28.547 9.984 1 52.03 115 PRO B CA 1
ATOM 3736 C C . PRO B 1 115 ? -19.312 30.016 9.641 1 52.03 115 PRO B C 1
ATOM 3738 O O . PRO B 1 115 ? -19.25 30.875 10.523 1 52.03 115 PRO B O 1
ATOM 3741 N N . ASP B 1 116 ? -19.484 30.234 8.414 1 49.97 116 ASP B N 1
ATOM 3742 C CA . ASP B 1 116 ? -19.594 31.625 7.984 1 49.97 116 ASP B CA 1
ATOM 3743 C C . ASP B 1 116 ? -21.047 32.094 8.055 1 49.97 116 ASP B C 1
ATOM 3745 O O . ASP B 1 116 ? -21.344 33.219 7.641 1 49.97 116 ASP B O 1
ATOM 3749 N N . GLY B 1 117 ? -21.859 31.344 8.602 1 55.19 117 GLY B N 1
ATOM 3750 C CA . GLY B 1 117 ? -23.25 31.75 8.773 1 55.19 117 GLY B CA 1
ATOM 3751 C C . GLY B 1 117 ? -24.094 31.5 7.539 1 55.19 117 GLY B C 1
ATOM 3752 O O . GLY B 1 117 ? -25.297 31.766 7.547 1 55.19 117 GLY B O 1
ATOM 3753 N N . THR B 1 118 ? -23.375 31.109 6.582 1 56.47 118 THR B N 1
ATOM 3754 C CA . THR B 1 118 ? -24.125 30.891 5.352 1 56.47 118 THR B CA 1
ATOM 3755 C C . THR B 1 118 ? -24.656 29.469 5.293 1 56.47 118 THR B C 1
ATOM 3757 O O . THR B 1 118 ? -23.984 28.531 5.711 1 56.47 118 THR B O 1
ATOM 3760 N N . ARG B 1 119 ? -25.953 29.422 5.086 1 59.56 119 ARG B N 1
ATOM 3761 C CA . ARG B 1 119 ? -26.625 28.141 4.949 1 59.56 119 ARG B CA 1
ATOM 3762 C C . ARG B 1 119 ? -26.312 27.5 3.598 1 59.56 119 ARG B C 1
ATOM 3764 O O . ARG B 1 119 ? -26.516 28.125 2.553 1 59.56 119 ARG B O 1
ATOM 3771 N N . THR B 1 120 ? -25.453 26.5 3.654 1 68.19 120 THR B N 1
ATOM 3772 C CA . THR B 1 120 ? -25.125 25.891 2.373 1 68.19 120 THR B CA 1
ATOM 3773 C C . THR B 1 120 ? -25.641 24.453 2.303 1 68.19 120 THR B C 1
ATOM 3775 O O . THR B 1 120 ? -25.797 23.797 3.33 1 68.19 120 THR B O 1
ATOM 3778 N N . ARG B 1 121 ? -26.328 24.141 1.169 1 80.12 121 ARG B N 1
ATOM 3779 C CA . ARG B 1 121 ? -26.734 22.781 0.819 1 80.12 121 ARG B CA 1
ATOM 3780 C C . ARG B 1 121 ? -25.625 22.047 0.074 1 80.12 121 ARG B C 1
ATOM 3782 O O . ARG B 1 121 ? -25.641 21.984 -1.157 1 80.12 121 ARG B O 1
ATOM 3789 N N . ARG B 1 122 ? -24.672 21.703 0.935 1 83.06 122 ARG B N 1
ATOM 3790 C CA . ARG B 1 122 ? -23.531 21.047 0.316 1 83.06 122 ARG B CA 1
ATOM 3791 C C . ARG B 1 122 ? -23.25 19.703 0.987 1 83.06 122 ARG B C 1
ATOM 3793 O O . ARG B 1 122 ? -23.672 19.469 2.119 1 83.06 122 ARG B O 1
ATOM 3800 N N . LEU B 1 123 ? -22.641 18.891 0.271 1 90.19 123 LEU B N 1
ATOM 3801 C CA . LEU B 1 123 ? -22.234 17.594 0.819 1 90.19 123 LEU B CA 1
ATOM 3802 C C . LEU B 1 123 ? -21.172 17.766 1.896 1 90.19 123 LEU B C 1
ATOM 3804 O O . LEU B 1 123 ? -20.219 18.547 1.721 1 90.19 123 LEU B O 1
ATOM 3808 N N . THR B 1 124 ? -21.359 17.109 2.986 1 91.06 124 THR B N 1
ATOM 3809 C CA . THR B 1 124 ? -20.359 17.062 4.043 1 91.06 124 THR B CA 1
ATOM 3810 C C . THR B 1 124 ? -19.312 15.984 3.754 1 91.06 124 THR B C 1
ATOM 3812 O O . THR B 1 124 ? -19.453 15.211 2.803 1 91.06 124 THR B O 1
ATOM 3815 N N . LEU B 1 125 ? -18.297 15.984 4.531 1 94.56 125 LEU B N 1
ATOM 3816 C CA . LEU B 1 125 ? -17.281 14.953 4.375 1 94.56 125 LEU B CA 1
ATOM 3817 C C . LEU B 1 125 ? -17.891 13.562 4.555 1 94.56 125 LEU B C 1
ATOM 3819 O O . LEU B 1 125 ? -17.547 12.633 3.83 1 94.56 125 LEU B O 1
ATOM 3823 N N . ASP B 1 126 ? -18.781 13.43 5.508 1 95.75 126 ASP B N 1
ATOM 3824 C CA . ASP B 1 126 ? -19.438 12.148 5.742 1 95.75 126 ASP B CA 1
ATOM 3825 C C . ASP B 1 126 ? -20.203 11.688 4.5 1 95.75 126 ASP B C 1
ATOM 3827 O O . ASP B 1 126 ? -20.156 10.516 4.141 1 95.75 126 ASP B O 1
ATOM 3831 N N . GLY B 1 127 ? -20.906 12.602 3.953 1 96.88 127 GLY B N 1
ATOM 3832 C CA . GLY B 1 127 ? -21.594 12.281 2.717 1 96.88 127 GLY B CA 1
ATOM 3833 C C . GLY B 1 127 ? -20.656 11.875 1.595 1 96.88 127 GLY B C 1
ATOM 3834 O O . GLY B 1 127 ? -20.938 10.93 0.854 1 96.88 127 GLY B O 1
ATOM 3835 N N . LYS B 1 128 ? -19.578 12.562 1.486 1 97.69 128 LYS B N 1
ATOM 3836 C CA . LYS B 1 128 ? -18.578 12.227 0.47 1 97.69 128 LYS B CA 1
ATOM 3837 C C . LYS B 1 128 ? -17.969 10.852 0.741 1 97.69 128 LYS B C 1
ATOM 3839 O O . LYS B 1 128 ? -17.641 10.117 -0.193 1 97.69 128 LYS B O 1
ATOM 3844 N N . PHE B 1 129 ? -17.812 10.477 1.992 1 98.38 129 PHE B N 1
ATOM 3845 C CA . PHE B 1 129 ? -17.328 9.156 2.363 1 98.38 129 PHE B CA 1
ATOM 3846 C C . PHE B 1 129 ? -18.297 8.07 1.907 1 98.38 129 PHE B C 1
ATOM 3848 O O . PHE B 1 129 ? -17.875 7.008 1.444 1 98.38 129 PHE B O 1
ATOM 3855 N N . VAL B 1 130 ? -19.516 8.359 2.072 1 98.44 130 VAL B N 1
ATOM 3856 C CA . VAL B 1 130 ? -20.531 7.383 1.678 1 98.44 130 VAL B CA 1
ATOM 3857 C C . VAL B 1 130 ? -20.484 7.168 0.167 1 98.44 130 VAL B C 1
ATOM 3859 O O . VAL B 1 130 ? -20.422 6.031 -0.303 1 98.44 130 VAL B O 1
ATOM 3862 N N . ILE B 1 131 ? -20.453 8.234 -0.568 1 98.12 131 ILE B N 1
ATOM 3863 C CA . ILE B 1 131 ? -20.359 8.148 -2.021 1 98.12 131 ILE B CA 1
ATOM 3864 C C . ILE B 1 131 ? -19.031 7.512 -2.422 1 98.12 131 ILE B C 1
ATOM 3866 O O . ILE B 1 131 ? -19 6.648 -3.303 1 98.12 131 ILE B O 1
ATOM 3870 N N . GLY B 1 132 ? -18.016 7.965 -1.733 1 98.38 132 GLY B N 1
ATOM 3871 C CA . GLY B 1 132 ? -16.703 7.391 -1.991 1 98.38 132 GLY B CA 1
ATOM 3872 C C . GLY B 1 132 ? -16.641 5.902 -1.715 1 98.38 132 GLY B C 1
ATOM 3873 O O . GLY B 1 132 ? -15.992 5.156 -2.451 1 98.38 132 GLY B O 1
ATOM 3874 N N . GLY B 1 133 ? -17.281 5.48 -0.648 1 98.06 133 GLY B N 1
ATOM 3875 C CA . GLY B 1 133 ? -17.359 4.059 -0.345 1 98.06 133 GLY B CA 1
ATOM 3876 C C . GLY B 1 133 ? -18.047 3.252 -1.424 1 98.06 133 GLY B C 1
ATOM 3877 O O . GLY B 1 133 ? -17.594 2.164 -1.784 1 98.06 133 GLY B O 1
ATOM 3878 N N . MET B 1 134 ? -19.062 3.805 -1.952 1 97.69 134 MET B N 1
ATOM 3879 C CA . MET B 1 134 ? -19.797 3.141 -3.025 1 97.69 134 MET B CA 1
ATOM 3880 C C . MET B 1 134 ? -18.938 2.998 -4.27 1 97.69 134 MET B C 1
ATOM 3882 O O . MET B 1 134 ? -18.938 1.95 -4.922 1 97.69 134 MET B O 1
ATOM 3886 N N . VAL B 1 135 ? -18.219 4.016 -4.531 1 98.06 135 VAL B N 1
ATOM 3887 C CA . VAL B 1 135 ? -17.359 3.994 -5.715 1 98.06 135 VAL B CA 1
ATOM 3888 C C . VAL B 1 135 ? -16.188 3.055 -5.484 1 98.06 135 VAL B C 1
ATOM 3890 O O . VAL B 1 135 ? -15.766 2.336 -6.395 1 98.06 135 VAL B O 1
ATOM 3893 N N . ALA B 1 136 ? -15.719 3.018 -4.281 1 98.06 136 ALA B N 1
ATOM 3894 C CA . ALA B 1 136 ? -14.594 2.15 -3.938 1 98.06 136 ALA B CA 1
ATOM 3895 C C . ALA B 1 136 ? -14.992 0.679 -4.016 1 98.06 136 ALA B C 1
ATOM 3897 O O . ALA B 1 136 ? -14.148 -0.192 -4.223 1 98.06 136 ALA B O 1
ATOM 3898 N N . TRP B 1 137 ? -16.266 0.408 -3.908 1 97.88 137 TRP B N 1
ATOM 3899 C CA . TRP B 1 137 ? -16.781 -0.955 -3.943 1 97.88 137 TRP B CA 1
ATOM 3900 C C . TRP B 1 137 ? -16.453 -1.633 -5.266 1 97.88 137 TRP B C 1
ATOM 3902 O O . TRP B 1 137 ? -16.391 -2.861 -5.344 1 97.88 137 TRP B O 1
ATOM 3912 N N . VAL B 1 138 ? -16.172 -0.869 -6.309 1 97.12 138 VAL B N 1
ATOM 3913 C CA . VAL B 1 138 ? -15.75 -1.42 -7.59 1 97.12 138 VAL B CA 1
ATOM 3914 C C . VAL B 1 138 ? -14.516 -2.297 -7.398 1 97.12 138 VAL B C 1
ATOM 3916 O O . VAL B 1 138 ? -14.344 -3.297 -8.102 1 97.12 138 VAL B O 1
ATOM 3919 N N . ALA B 1 139 ? -13.797 -1.985 -6.395 1 96.94 139 ALA B N 1
ATOM 3920 C CA . ALA B 1 139 ? -12.523 -2.656 -6.145 1 96.94 139 ALA B CA 1
ATOM 3921 C C . ALA B 1 139 ? -12.742 -4.09 -5.676 1 96.94 139 ALA B C 1
ATOM 3923 O O . ALA B 1 139 ? -11.812 -4.906 -5.695 1 96.94 139 ALA B O 1
ATOM 3924 N N . ASP B 1 140 ? -13.898 -4.383 -5.273 1 97.31 140 ASP B N 1
ATOM 3925 C CA . ASP B 1 140 ? -14.164 -5.723 -4.762 1 97.31 140 ASP B CA 1
ATOM 3926 C C . ASP B 1 140 ? -13.844 -6.785 -5.809 1 97.31 140 ASP B C 1
ATOM 3928 O O . ASP B 1 140 ? -13.398 -7.883 -5.473 1 97.31 140 ASP B O 1
ATOM 3932 N N . GLY B 1 141 ? -14.062 -6.461 -6.996 1 95.88 141 GLY B N 1
ATOM 3933 C CA . GLY B 1 141 ? -13.773 -7.379 -8.086 1 95.88 141 GLY B CA 1
ATOM 3934 C C . GLY B 1 141 ? -12.297 -7.711 -8.203 1 95.88 141 GLY B C 1
ATOM 3935 O O . GLY B 1 141 ? -11.938 -8.75 -8.766 1 95.88 141 GLY B O 1
ATOM 3936 N N . PHE B 1 142 ? -11.477 -6.898 -7.664 1 95.69 142 PHE B N 1
ATOM 3937 C CA . PHE B 1 142 ? -10.039 -7.105 -7.758 1 95.69 142 PHE B CA 1
ATOM 3938 C C . PHE B 1 142 ? -9.602 -8.273 -6.883 1 95.69 142 PHE B C 1
ATOM 3940 O O . PHE B 1 142 ? -8.562 -8.891 -7.129 1 95.69 142 PHE B O 1
ATOM 3947 N N . LEU B 1 143 ? -10.359 -8.602 -5.938 1 96.88 143 LEU B N 1
ATOM 3948 C CA . LEU B 1 143 ? -9.992 -9.688 -5.039 1 96.88 143 LEU B CA 1
ATOM 3949 C C . LEU B 1 143 ? -9.859 -11 -5.801 1 96.88 143 LEU B C 1
ATOM 3951 O O . LEU B 1 143 ? -8.984 -11.812 -5.5 1 96.88 143 LEU B O 1
ATOM 3955 N N . ASN B 1 144 ? -10.688 -11.148 -6.824 1 97.62 144 ASN B N 1
ATOM 3956 C CA . ASN B 1 144 ? -10.703 -12.398 -7.57 1 97.62 144 ASN B CA 1
ATOM 3957 C C . ASN B 1 144 ? -10.195 -12.211 -8.992 1 97.62 144 ASN B C 1
ATOM 3959 O O . ASN B 1 144 ? -10.531 -12.992 -9.883 1 97.62 144 ASN B O 1
ATOM 3963 N N . CYS B 1 145 ? -9.406 -11.195 -9.203 1 95.62 145 CYS B N 1
ATOM 3964 C CA . CYS B 1 145 ? -8.953 -10.898 -10.555 1 95.62 145 CYS B CA 1
ATOM 3965 C C . CYS B 1 145 ? -7.969 -11.945 -11.055 1 95.62 145 CYS B C 1
ATOM 3967 O O . CYS B 1 145 ? -7.887 -12.211 -12.258 1 95.62 145 CYS B O 1
ATOM 3969 N N . GLN B 1 146 ? -7.266 -12.555 -10.148 1 95.5 146 GLN B N 1
ATOM 3970 C CA . GLN B 1 146 ? -6.262 -13.539 -10.555 1 95.5 146 GLN B CA 1
ATOM 3971 C C . GLN B 1 146 ? -6.645 -14.938 -10.086 1 95.5 146 GLN B C 1
ATOM 3973 O O . GLN B 1 146 ? -6.664 -15.883 -10.883 1 95.5 146 GLN B O 1
ATOM 3978 N N . GLN B 1 147 ? -6.906 -15.062 -8.867 1 96.94 147 GLN B N 1
ATOM 3979 C CA . GLN B 1 147 ? -7.297 -16.312 -8.219 1 96.94 147 GLN B CA 1
ATOM 3980 C C . GLN B 1 147 ? -8.539 -16.109 -7.352 1 96.94 147 GLN B C 1
ATOM 3982 O O . GLN B 1 147 ? -8.906 -14.984 -7.035 1 96.94 147 GLN B O 1
ATOM 3987 N N . TYR B 1 148 ? -9.18 -17.188 -7.105 1 97.69 148 TYR B N 1
ATOM 3988 C CA . TYR B 1 148 ? -10.391 -17.109 -6.301 1 97.69 148 TYR B CA 1
ATOM 3989 C C . TYR B 1 148 ? -10.055 -17.078 -4.812 1 97.69 148 TYR B C 1
ATOM 3991 O O . TYR B 1 148 ? -10 -18.109 -4.156 1 97.69 148 TYR B O 1
ATOM 3999 N N . ILE B 1 149 ? -9.969 -15.867 -4.242 1 97.62 149 ILE B N 1
ATOM 4000 C CA . ILE B 1 149 ? -9.5 -15.734 -2.867 1 97.62 149 ILE B CA 1
ATOM 4001 C C . ILE B 1 149 ? -10.656 -15.297 -1.967 1 97.62 149 ILE B C 1
ATOM 4003 O O . ILE B 1 149 ? -10.547 -15.359 -0.74 1 97.62 149 ILE B O 1
ATOM 4007 N N . PHE B 1 150 ? -11.719 -14.859 -2.59 1 97.88 150 PHE B N 1
ATOM 4008 C CA . PHE B 1 150 ? -12.906 -14.406 -1.878 1 97.88 150 PHE B CA 1
ATOM 4009 C C . PHE B 1 150 ? -14.164 -14.969 -2.52 1 97.88 150 PHE B C 1
ATOM 4011 O O . PHE B 1 150 ? -14.336 -14.891 -3.738 1 97.88 150 PHE B O 1
ATOM 4018 N N . SER B 1 151 ? -15.008 -15.523 -1.712 1 97.06 151 SER B N 1
ATOM 4019 C CA . SER B 1 151 ? -16.188 -16.188 -2.242 1 97.06 151 SER B CA 1
ATOM 4020 C C . SER B 1 151 ? -17.469 -15.578 -1.648 1 97.06 151 SER B C 1
ATOM 4022 O O . SER B 1 151 ? -17.5 -15.211 -0.473 1 97.06 151 SER B O 1
ATOM 4024 N N . TRP B 1 152 ? -18.438 -15.492 -2.479 1 97 152 TRP B N 1
ATOM 4025 C CA . TRP B 1 152 ? -19.797 -15.188 -2.059 1 97 152 TRP B CA 1
ATOM 4026 C C . TRP B 1 152 ? -20.703 -16.406 -2.205 1 97 152 TRP B C 1
ATOM 4028 O O . TRP B 1 152 ? -20.5 -17.234 -3.107 1 97 152 TRP B O 1
ATOM 4038 N N . ASN B 1 153 ? -21.641 -16.484 -1.312 1 96.56 153 ASN B N 1
ATOM 4039 C CA . ASN B 1 153 ? -22.672 -17.5 -1.406 1 96.56 153 ASN B CA 1
ATOM 4040 C C . ASN B 1 153 ? -23.641 -17.219 -2.562 1 96.56 153 ASN B C 1
ATOM 4042 O O . ASN B 1 153 ? -24.203 -16.125 -2.658 1 96.56 153 ASN B O 1
ATOM 4046 N N . ALA B 1 154 ? -23.875 -18.234 -3.371 1 95.56 154 ALA B N 1
ATOM 4047 C CA . ALA B 1 154 ? -24.688 -18.078 -4.57 1 95.56 154 ALA B CA 1
ATOM 4048 C C . ALA B 1 154 ? -26.141 -17.781 -4.211 1 95.56 154 ALA B C 1
ATOM 4050 O O . ALA B 1 154 ? -26.922 -17.328 -5.059 1 95.56 154 ALA B O 1
ATOM 4051 N N . HIS B 1 155 ? -26.5 -18.016 -3.01 1 95.56 155 HIS B N 1
ATOM 4052 C CA . HIS B 1 155 ? -27.859 -17.734 -2.553 1 95.56 155 HIS B CA 1
ATOM 4053 C C . HIS B 1 155 ? -28.031 -16.266 -2.215 1 95.56 155 HIS B C 1
ATOM 4055 O O . HIS B 1 155 ? -29.156 -15.789 -2.021 1 95.56 155 HIS B O 1
ATOM 4061 N N . ASN B 1 156 ? -26.938 -15.531 -2.143 1 97.12 156 ASN B N 1
ATOM 4062 C CA . ASN B 1 156 ? -27.078 -14.086 -2.02 1 97.12 156 ASN B CA 1
ATOM 4063 C C . ASN B 1 156 ? -27.828 -13.492 -3.217 1 97.12 156 ASN B C 1
ATOM 4065 O O . ASN B 1 156 ? -27.766 -14.039 -4.316 1 97.12 156 ASN B O 1
ATOM 4069 N N . VAL B 1 157 ? -28.516 -12.438 -2.977 1 97.19 157 VAL B N 1
ATOM 4070 C CA . VAL B 1 157 ? -29.078 -11.711 -4.117 1 97.19 157 VAL B CA 1
ATOM 4071 C C . VAL B 1 157 ? -27.938 -11.156 -4.973 1 97.19 157 VAL B C 1
ATOM 4073 O O . VAL B 1 157 ? -27.156 -10.312 -4.516 1 97.19 157 VAL B O 1
ATOM 4076 N N . ASN B 1 158 ? -27.859 -11.719 -6.227 1 97.38 158 ASN B N 1
ATOM 4077 C CA . ASN B 1 158 ? -26.734 -11.352 -7.07 1 97.38 158 ASN B CA 1
ATOM 4078 C C . ASN B 1 158 ? -27.109 -11.352 -8.547 1 97.38 158 ASN B C 1
ATOM 4080 O O . ASN B 1 158 ? -28.172 -11.875 -8.922 1 97.38 158 ASN B O 1
ATOM 4084 N N . LEU B 1 159 ? -26.328 -10.703 -9.305 1 97.44 159 LEU B N 1
ATOM 4085 C CA . LEU B 1 159 ? -26.438 -10.695 -10.758 1 97.44 159 LEU B CA 1
ATOM 4086 C C . LEU B 1 159 ? -25.078 -10.883 -11.406 1 97.44 159 LEU B C 1
ATOM 4088 O O . LEU B 1 159 ? -24.75 -10.219 -12.398 1 97.44 159 LEU B O 1
ATOM 4092 N N . GLY B 1 160 ? -24.312 -11.75 -10.727 1 96.69 160 GLY B N 1
ATOM 4093 C CA . GLY B 1 160 ? -22.953 -11.922 -11.211 1 96.69 160 GLY B CA 1
ATOM 4094 C C . GLY B 1 160 ? -22 -10.867 -10.68 1 96.69 160 GLY B C 1
ATOM 4095 O O . GLY B 1 160 ? -22.109 -10.445 -9.531 1 96.69 160 GLY B O 1
ATOM 4096 N N . VAL B 1 161 ? -20.953 -10.648 -11.516 1 97.25 161 VAL B N 1
ATOM 4097 C CA . VAL B 1 161 ? -19.922 -9.734 -11.039 1 97.25 161 VAL B CA 1
ATOM 4098 C C . VAL B 1 161 ? -19.188 -9.109 -12.227 1 97.25 161 VAL B C 1
ATOM 4100 O O . VAL B 1 161 ? -19.203 -9.656 -13.328 1 97.25 161 VAL B O 1
ATOM 4103 N N . TRP B 1 162 ? -18.547 -8.016 -12.062 1 97.69 162 TRP B N 1
ATOM 4104 C CA . TRP B 1 162 ? -17.906 -7.242 -13.117 1 97.69 162 TRP B CA 1
ATOM 4105 C C . TRP B 1 162 ? -16.422 -7.527 -13.18 1 97.69 162 TRP B C 1
ATOM 4107 O O . TRP B 1 162 ? -15.68 -6.848 -13.898 1 97.69 162 TRP B O 1
ATOM 4117 N N . THR B 1 163 ? -15.93 -8.477 -12.461 1 96.94 163 THR B N 1
ATOM 4118 C CA . THR B 1 163 ? -14.508 -8.734 -12.266 1 96.94 163 THR B CA 1
ATOM 4119 C C . THR B 1 163 ? -13.805 -8.898 -13.609 1 96.94 163 THR B C 1
ATOM 4121 O O . THR B 1 163 ? -12.68 -8.422 -13.789 1 96.94 163 THR B O 1
ATOM 4124 N N . ARG B 1 164 ? -14.406 -9.516 -14.547 1 95.69 164 ARG B N 1
ATOM 4125 C CA . ARG B 1 164 ? -13.789 -9.812 -15.836 1 95.69 164 ARG B CA 1
ATOM 4126 C C . ARG B 1 164 ? -13.508 -8.531 -16.609 1 95.69 164 ARG B C 1
ATOM 4128 O O . ARG B 1 164 ? -12.656 -8.508 -17.516 1 95.69 164 ARG B O 1
ATOM 4135 N N . PHE B 1 165 ? -14.102 -7.469 -16.266 1 97 165 PHE B N 1
ATOM 4136 C CA . PHE B 1 165 ? -14.008 -6.234 -17.031 1 97 165 PHE B CA 1
ATOM 4137 C C . PHE B 1 165 ? -13.102 -5.23 -16.328 1 97 165 PHE B C 1
ATOM 4139 O O . PHE B 1 165 ? -12.984 -4.082 -16.766 1 97 165 PHE B O 1
ATOM 4146 N N . LEU B 1 166 ? -12.523 -5.641 -15.297 1 96.62 166 LEU B N 1
ATOM 4147 C CA . LEU B 1 166 ? -11.539 -4.824 -14.602 1 96.62 166 LEU B CA 1
ATOM 4148 C C . LEU B 1 166 ? -10.133 -5.113 -15.109 1 96.62 166 LEU B C 1
ATOM 4150 O O . LEU B 1 166 ? -9.867 -6.195 -15.641 1 96.62 166 LEU B O 1
ATOM 4154 N N . PRO B 1 167 ? -9.289 -4.109 -14.836 1 93.38 167 PRO B N 1
ATOM 4155 C CA . PRO B 1 167 ? -7.895 -4.387 -15.188 1 93.38 167 PRO B CA 1
ATOM 4156 C C . PRO B 1 167 ? -7.289 -5.512 -14.352 1 93.38 167 PRO B C 1
ATOM 4158 O O . PRO B 1 167 ? -7.723 -5.75 -13.219 1 93.38 167 PRO B O 1
ATOM 4161 N N . PHE B 1 168 ? -6.348 -6.289 -14.914 1 94.06 168 PHE B N 1
ATOM 4162 C CA . PHE B 1 168 ? -5.516 -7.293 -14.258 1 94.06 168 PHE B CA 1
ATOM 4163 C C . PHE B 1 168 ? -6.246 -8.625 -14.164 1 94.06 168 PHE B C 1
ATOM 4165 O O . PHE B 1 168 ? -5.75 -9.57 -13.539 1 94.06 168 PHE B O 1
ATOM 4172 N N . HIS B 1 169 ? -7.465 -8.664 -14.703 1 96 169 HIS B N 1
ATOM 4173 C CA . HIS B 1 169 ? -8.164 -9.945 -14.68 1 96 169 HIS B CA 1
ATOM 4174 C C . HIS B 1 169 ? -7.434 -10.984 -15.531 1 96 169 HIS B C 1
ATOM 4176 O O . HIS B 1 169 ? -7.051 -10.703 -16.672 1 96 169 HIS B O 1
ATOM 4182 N N . ARG B 1 170 ? -7.273 -12.117 -14.945 1 94.69 170 ARG B N 1
ATOM 4183 C CA . ARG B 1 170 ? -6.613 -13.211 -15.641 1 94.69 170 ARG B CA 1
ATOM 4184 C C . ARG B 1 170 ? -7.547 -13.859 -16.656 1 94.69 170 ARG B C 1
ATOM 4186 O O . ARG B 1 170 ? -8.711 -14.141 -16.359 1 94.69 170 ARG B O 1
ATOM 4193 N N . GLU B 1 171 ? -6.961 -14.117 -17.781 1 91.38 171 GLU B N 1
ATOM 4194 C CA . GLU B 1 171 ? -7.75 -14.867 -18.766 1 91.38 171 GLU B CA 1
ATOM 4195 C C . GLU B 1 171 ? -8.133 -16.25 -18.219 1 91.38 171 GLU B C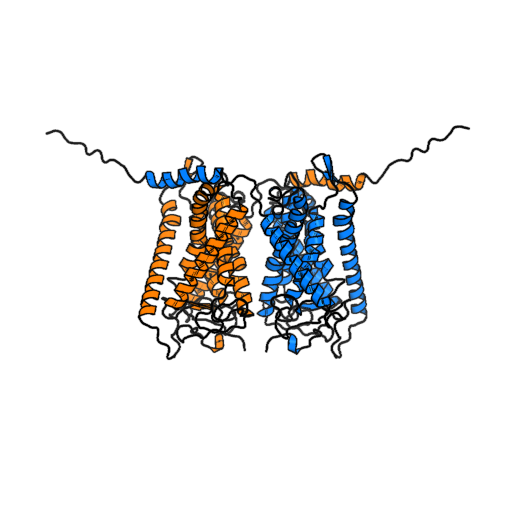 1
ATOM 4197 O O . GLU B 1 171 ? -7.27 -17 -17.766 1 91.38 171 GLU B O 1
ATOM 4202 N N . GLY B 1 172 ? -9.43 -16.5 -18.234 1 92.25 172 GLY B N 1
ATOM 4203 C CA . GLY B 1 172 ? -9.906 -17.766 -17.719 1 92.25 172 GLY B CA 1
ATOM 4204 C C . GLY B 1 172 ? -10.039 -17.781 -16.203 1 92.25 172 GLY B C 1
ATOM 4205 O O . GLY B 1 172 ? -10.328 -18.812 -15.602 1 92.25 172 GLY B O 1
ATOM 4206 N N . GLY B 1 173 ? -9.805 -16.656 -15.641 1 94.81 173 GLY B N 1
ATOM 4207 C CA . GLY B 1 173 ? -9.906 -16.547 -14.195 1 94.81 173 GLY B CA 1
ATOM 4208 C C . GLY B 1 173 ? -11.336 -16.562 -13.688 1 94.81 173 GLY B C 1
ATOM 4209 O O . GLY B 1 173 ? -12.273 -16.719 -14.477 1 94.81 173 GLY B O 1
ATOM 4210 N N . PRO B 1 174 ? -11.492 -16.406 -12.383 1 96 174 PRO B N 1
ATOM 4211 C CA . PRO B 1 174 ? -12.836 -16.469 -11.805 1 96 174 PRO B CA 1
ATOM 4212 C C . PRO B 1 174 ? -13.742 -15.352 -12.32 1 96 174 PRO B C 1
ATOM 4214 O O . PRO B 1 174 ? -13.32 -14.203 -12.43 1 96 174 PRO B O 1
ATOM 4217 N N . HIS B 1 175 ? -14.914 -15.711 -12.688 1 94.81 175 HIS B N 1
ATOM 4218 C CA . HIS B 1 175 ? -15.961 -14.773 -13.078 1 94.81 175 HIS B CA 1
ATOM 4219 C C . HIS B 1 175 ? -17.344 -15.383 -12.906 1 94.81 175 HIS B C 1
ATOM 4221 O O . HIS B 1 175 ? -17.469 -16.562 -12.555 1 94.81 175 HIS B O 1
ATOM 4227 N N . ASN B 1 176 ? -18.297 -14.609 -12.906 1 94.38 176 ASN B N 1
ATOM 4228 C CA . ASN B 1 176 ? -19.688 -15.016 -12.75 1 94.38 176 ASN B CA 1
ATOM 4229 C C . ASN B 1 176 ? -19.953 -15.633 -11.383 1 94.38 176 ASN B C 1
ATOM 4231 O O . ASN B 1 176 ? -20.688 -16.609 -11.258 1 94.38 176 ASN B O 1
ATOM 4235 N N . TYR B 1 177 ? -19.188 -15.188 -10.43 1 95.44 177 TYR B N 1
ATOM 4236 C CA . TYR B 1 177 ? -19.531 -15.57 -9.062 1 95.44 177 TYR B CA 1
ATOM 4237 C C . TYR B 1 177 ? -20.547 -14.609 -8.453 1 95.44 177 TYR B C 1
ATOM 4239 O O . TYR B 1 177 ? -20.875 -13.586 -9.055 1 95.44 177 TYR B O 1
ATOM 4247 N N . ALA B 1 178 ? -21.062 -14.945 -7.305 1 96.31 178 ALA B N 1
ATOM 4248 C CA . ALA B 1 178 ? -22.281 -14.336 -6.77 1 96.31 178 ALA B CA 1
ATOM 4249 C C . ALA B 1 178 ? -21.953 -13.141 -5.887 1 96.31 178 ALA B C 1
ATOM 4251 O O . ALA B 1 178 ? -22.25 -13.148 -4.684 1 96.31 178 ALA B O 1
ATOM 4252 N N . GLU B 1 179 ? -21.5 -12.078 -6.531 1 97 179 GLU B N 1
ATOM 4253 C CA . GLU B 1 179 ? -21.312 -10.852 -5.754 1 97 179 GLU B CA 1
ATOM 4254 C C . GLU B 1 179 ? -22.641 -10.391 -5.141 1 97 179 GLU B C 1
ATOM 4256 O O . GLU B 1 179 ? -23.625 -10.188 -5.855 1 97 179 GLU B O 1
ATOM 4261 N N . SER B 1 180 ? -22.594 -10.227 -3.875 1 97.31 180 SER B N 1
ATOM 4262 C CA . SER B 1 180 ? -23.828 -9.844 -3.188 1 97.31 180 SER B CA 1
ATOM 4263 C C . SER B 1 180 ? -24.141 -8.367 -3.402 1 97.31 180 SER B C 1
ATOM 4265 O O . SER B 1 180 ? -23.391 -7.496 -2.965 1 97.31 180 SER B O 1
ATOM 4267 N N . LEU B 1 181 ? -25.266 -8.117 -3.893 1 96.94 181 LEU B N 1
ATOM 4268 C CA . LEU B 1 181 ? -25.641 -6.746 -4.211 1 96.94 181 LEU B CA 1
ATOM 4269 C C . LEU B 1 181 ? -26.219 -6.043 -2.992 1 96.94 181 LEU B C 1
ATOM 4271 O O . LEU B 1 181 ? -26.188 -4.812 -2.902 1 96.94 181 LEU B O 1
ATOM 4275 N N . LEU B 1 182 ? -26.75 -6.797 -2.078 1 97.44 182 LEU B N 1
ATOM 4276 C CA . LEU B 1 182 ? -27.406 -6.191 -0.927 1 97.44 182 LEU B CA 1
ATOM 4277 C C . LEU B 1 182 ? -26.453 -6.117 0.265 1 97.44 182 LEU B C 1
ATOM 4279 O O . LEU B 1 182 ? -26.719 -5.387 1.225 1 97.44 182 LEU B O 1
ATOM 4283 N N . TRP B 1 183 ? -25.375 -6.812 0.182 1 96.88 183 TRP B N 1
ATOM 4284 C CA . TRP B 1 183 ? -24.469 -6.891 1.318 1 96.88 183 TRP B CA 1
ATOM 4285 C C . TRP B 1 183 ? -23.094 -6.324 0.956 1 96.88 183 TRP B C 1
ATOM 4287 O O . TRP B 1 183 ? -22.422 -5.719 1.795 1 96.88 183 TRP B O 1
ATOM 4297 N N . GLY B 1 184 ? -22.641 -6.445 -0.204 1 95.94 184 GLY B N 1
ATOM 4298 C CA . GLY B 1 184 ? -21.328 -6.012 -0.66 1 95.94 184 GLY B CA 1
ATOM 4299 C C . GLY B 1 184 ? -21.125 -4.512 -0.559 1 95.94 184 GLY B C 1
ATOM 4300 O O . GLY B 1 184 ? -20.297 -4.043 0.219 1 95.94 184 GLY B O 1
ATOM 4301 N N . PRO B 1 185 ? -21.984 -3.775 -1.206 1 96.81 185 PRO B N 1
ATOM 4302 C CA . PRO B 1 185 ? -21.797 -2.322 -1.222 1 96.81 185 PRO B CA 1
ATOM 4303 C C . PRO B 1 185 ? -21.906 -1.698 0.167 1 96.81 185 PRO B C 1
ATOM 4305 O O . PRO B 1 185 ? -21.078 -0.87 0.542 1 96.81 185 PRO B O 1
ATOM 4308 N N . PRO B 1 186 ? -22.859 -2.072 0.993 1 97.75 186 PRO B N 1
ATOM 4309 C CA . PRO B 1 186 ? -22.953 -1.474 2.326 1 97.75 186 PRO B CA 1
ATOM 4310 C C . PRO B 1 186 ? -21.703 -1.677 3.158 1 97.75 186 PRO B C 1
ATOM 4312 O O . PRO B 1 186 ? -21.359 -0.827 3.986 1 97.75 186 PRO B O 1
ATOM 4315 N N . MET B 1 187 ? -21.016 -2.738 2.965 1 96.75 187 MET B N 1
ATOM 4316 C CA . MET B 1 187 ? -19.812 -3.031 3.74 1 96.75 187 MET B CA 1
ATOM 4317 C C . MET B 1 187 ? -18.75 -1.961 3.521 1 96.75 187 MET B C 1
ATOM 4319 O O . MET B 1 187 ? -18.016 -1.609 4.449 1 96.75 187 MET B O 1
ATOM 4323 N N . TYR B 1 188 ? -18.703 -1.428 2.391 1 97.75 188 TYR B N 1
ATOM 4324 C CA . TYR B 1 188 ? -17.719 -0.407 2.061 1 97.75 188 TYR B CA 1
ATOM 4325 C C . TYR B 1 188 ? -18.109 0.944 2.643 1 97.75 188 TYR B C 1
ATOM 4327 O O . TYR B 1 188 ? -17.312 1.885 2.645 1 97.75 188 TYR B O 1
ATOM 4335 N N . VAL B 1 189 ? -19.297 0.987 3.078 1 97.75 189 VAL B N 1
ATOM 4336 C CA . VAL B 1 189 ? -19.766 2.223 3.699 1 97.75 189 VAL B CA 1
ATOM 4337 C C . VAL B 1 189 ? -19.656 2.107 5.219 1 97.75 189 VAL B C 1
ATOM 4339 O O . VAL B 1 189 ? -19.016 2.934 5.867 1 97.75 189 VAL B O 1
ATOM 4342 N N . TYR B 1 190 ? -20.188 1.063 5.793 1 95.31 190 TYR B N 1
ATOM 4343 C CA . TYR B 1 190 ? -20.25 1.057 7.25 1 95.31 190 TYR B CA 1
ATOM 4344 C C . TYR B 1 190 ? -18.906 0.67 7.852 1 95.31 190 TYR B C 1
ATOM 4346 O O . TYR B 1 190 ? -18.578 1.07 8.969 1 95.31 190 TYR B O 1
ATOM 4354 N N . PHE B 1 191 ? -18.016 -0.055 7.113 1 94.75 191 PHE B N 1
ATOM 4355 C CA . PHE B 1 191 ? -16.703 -0.367 7.66 1 94.75 191 PHE B CA 1
ATOM 4356 C C . PHE B 1 191 ? -15.727 0.779 7.414 1 94.75 191 PHE B C 1
ATOM 4358 O O . PHE B 1 191 ? -14.594 0.753 7.902 1 94.75 191 PHE B O 1
ATOM 4365 N N . CYS B 1 192 ? -16.141 1.734 6.695 1 96.25 192 CYS B N 1
ATOM 4366 C CA . CYS B 1 192 ? -15.312 2.908 6.445 1 96.25 192 CYS B CA 1
ATOM 4367 C C . CYS B 1 192 ? -15.93 4.152 7.078 1 96.25 192 CYS B C 1
ATOM 4369 O O . CYS B 1 192 ? -15.578 4.52 8.203 1 96.25 192 CYS B O 1
ATOM 4371 N N . ALA B 1 193 ? -16.953 4.684 6.453 1 96.44 193 ALA B N 1
ATOM 4372 C CA . ALA B 1 193 ? -17.625 5.871 6.973 1 96.44 193 ALA B CA 1
ATOM 4373 C C . ALA B 1 193 ? -18.281 5.586 8.328 1 96.44 193 ALA B C 1
ATOM 4375 O O . ALA B 1 193 ? -18.219 6.414 9.234 1 96.44 193 ALA B O 1
ATOM 4376 N N . GLY B 1 194 ? -18.906 4.453 8.438 1 96.19 194 GLY B N 1
ATOM 4377 C CA . GLY B 1 194 ? -19.547 4.09 9.688 1 96.19 194 GLY B CA 1
ATOM 4378 C C . GLY B 1 194 ? -18.578 3.971 10.852 1 96.19 194 GLY B C 1
ATOM 4379 O O . GLY B 1 194 ? -18.828 4.504 11.93 1 96.19 194 GLY B O 1
ATOM 4380 N N . VAL B 1 195 ? -17.562 3.336 10.594 1 93.88 195 VAL B N 1
ATOM 4381 C CA . VAL B 1 195 ? -16.547 3.168 11.625 1 93.88 195 VAL B CA 1
ATOM 4382 C C . VAL B 1 195 ? -15.961 4.527 12 1 93.88 195 VAL B C 1
ATOM 4384 O O . VAL B 1 195 ? -15.695 4.793 13.18 1 93.88 195 VAL B O 1
ATOM 4387 N N . ALA B 1 196 ? -15.719 5.336 11.039 1 95.25 196 ALA B N 1
ATOM 4388 C CA . ALA B 1 196 ? -15.195 6.676 11.312 1 95.25 196 ALA B CA 1
ATOM 4389 C C . ALA B 1 196 ? -16.141 7.461 12.211 1 95.25 196 ALA B C 1
ATOM 4391 O O . ALA B 1 196 ? -15.711 8.125 13.156 1 95.25 196 ALA B O 1
ATOM 4392 N N . LEU B 1 197 ? -17.422 7.359 11.938 1 94.81 197 LEU B N 1
ATOM 4393 C CA . LEU B 1 197 ? -18.422 8.055 12.742 1 94.81 197 LEU B CA 1
ATOM 4394 C C . LEU B 1 197 ? -18.422 7.535 14.172 1 94.81 197 LEU B C 1
ATOM 4396 O O . LEU B 1 197 ? -18.406 8.32 15.125 1 94.81 197 LEU B O 1
ATOM 4400 N N . VAL B 1 198 ? -18.391 6.277 14.289 1 93.31 198 VAL B N 1
ATOM 4401 C CA . VAL B 1 198 ? -18.453 5.648 15.602 1 93.31 198 VAL B CA 1
ATOM 4402 C C . VAL B 1 198 ? -17.172 5.953 16.375 1 93.31 198 VAL B C 1
ATOM 4404 O O . VAL B 1 198 ? -17.219 6.254 17.578 1 93.31 198 VAL B O 1
ATOM 4407 N N . ALA B 1 199 ? -16.062 5.824 15.664 1 92.88 199 ALA B N 1
ATOM 4408 C CA . ALA B 1 199 ? -14.773 6.074 16.297 1 92.88 199 ALA B CA 1
ATOM 4409 C C . ALA B 1 199 ? -14.688 7.512 16.812 1 92.88 199 ALA B C 1
ATOM 4411 O O . ALA B 1 199 ? -14.234 7.75 17.938 1 92.88 199 ALA B O 1
ATOM 4412 N N . CYS B 1 200 ? -15.062 8.461 16.016 1 91.44 200 CYS B N 1
ATOM 4413 C CA . CYS B 1 200 ? -15.039 9.859 16.422 1 91.44 200 CYS B CA 1
ATOM 4414 C C . CYS B 1 200 ? -15.977 10.102 17.594 1 91.44 200 CYS B C 1
ATOM 4416 O O . CYS B 1 200 ? -15.672 10.898 18.484 1 91.44 200 CYS B O 1
ATOM 4418 N N . ALA B 1 201 ? -17.109 9.43 17.594 1 90.62 201 ALA B N 1
ATOM 4419 C CA . ALA B 1 201 ? -18.078 9.57 18.688 1 90.62 201 ALA B CA 1
ATOM 4420 C C . ALA B 1 201 ? -17.531 8.977 19.969 1 90.62 201 ALA B C 1
ATOM 4422 O O . ALA B 1 201 ? -17.891 9.406 21.062 1 90.62 201 ALA B O 1
ATOM 4423 N N . ALA B 1 202 ? -16.688 8.055 19.844 1 91.5 202 ALA B N 1
ATOM 4424 C CA . ALA B 1 202 ? -16.141 7.352 21 1 91.5 202 ALA B CA 1
ATOM 4425 C C . ALA B 1 202 ? -15.031 8.156 21.672 1 91.5 202 ALA B C 1
ATOM 4427 O O . ALA B 1 202 ? -14.656 7.883 22.812 1 91.5 202 ALA B O 1
ATOM 4428 N N . ILE B 1 203 ? -14.547 9.102 20.984 1 87.38 203 ILE B N 1
ATOM 4429 C CA . ILE B 1 203 ? -13.391 9.844 21.469 1 87.38 203 ILE B CA 1
ATOM 4430 C C . ILE B 1 203 ? -13.758 10.586 22.75 1 87.38 203 ILE B C 1
ATOM 4432 O O . ILE B 1 203 ? -13.031 10.523 23.75 1 87.38 203 ILE B O 1
ATOM 4436 N N . ARG B 1 204 ? -14.859 11.203 22.781 1 84.5 204 ARG B N 1
ATOM 4437 C CA . ARG B 1 204 ? -15.258 12.016 23.922 1 84.5 204 ARG B CA 1
ATOM 4438 C C . ARG B 1 204 ? -15.445 11.156 25.172 1 84.5 204 ARG B C 1
ATOM 4440 O O . ARG B 1 204 ? -14.867 11.445 26.219 1 84.5 204 ARG B O 1
ATOM 4447 N N . PRO B 1 205 ? -16.25 10.141 25.062 1 90.25 205 PRO B N 1
ATOM 4448 C CA . PRO B 1 205 ? -16.391 9.281 26.25 1 90.25 205 PRO B CA 1
ATOM 4449 C C . PRO B 1 205 ? -15.055 8.695 26.703 1 90.25 205 PRO B C 1
ATOM 4451 O O . PRO B 1 205 ? -14.836 8.531 27.906 1 90.25 205 PRO B O 1
ATOM 4454 N N . LEU B 1 206 ? -14.188 8.312 25.859 1 89.44 206 LEU B N 1
ATOM 4455 C CA . LEU B 1 206 ? -12.891 7.738 26.219 1 89.44 206 LEU B CA 1
ATOM 4456 C C . LEU B 1 206 ? -12.016 8.773 26.922 1 89.44 206 LEU B C 1
ATOM 4458 O O . LEU B 1 206 ? -11.344 8.453 27.906 1 89.44 206 LEU B O 1
ATOM 4462 N N . LYS B 1 207 ? -12.07 9.93 26.422 1 86.19 207 LYS B N 1
ATOM 4463 C CA . LYS B 1 207 ? -11.273 10.992 27.031 1 86.19 207 LYS B CA 1
ATOM 4464 C C . LYS B 1 207 ? -11.867 11.414 28.375 1 86.19 207 LYS B C 1
ATOM 4466 O O . LYS B 1 207 ? -11.133 11.867 29.266 1 86.19 207 LYS B O 1
ATOM 4471 N N . ARG B 1 208 ? -13.117 11.312 28.531 1 88.62 208 ARG B N 1
ATOM 4472 C CA . ARG B 1 208 ? -13.758 11.594 29.812 1 88.62 208 ARG B CA 1
ATOM 4473 C C . ARG B 1 208 ? -13.359 10.562 30.859 1 88.62 208 ARG B C 1
ATOM 4475 O O . ARG B 1 208 ? -13.117 10.898 32.031 1 88.62 208 ARG B O 1
ATOM 4482 N N . ARG B 1 209 ? -13.266 9.398 30.453 1 90 209 ARG B N 1
ATOM 4483 C CA . ARG B 1 209 ? -12.906 8.312 31.359 1 90 209 ARG B CA 1
ATOM 4484 C C . ARG B 1 209 ? -11.414 8.344 31.672 1 90 209 ARG B C 1
ATOM 4486 O O . ARG B 1 209 ? -11.008 8.047 32.812 1 90 209 ARG B O 1
ATOM 4493 N N . TRP B 1 210 ? -10.633 8.602 30.641 1 90.31 210 TRP B N 1
ATOM 4494 C CA . TRP B 1 210 ? -9.18 8.688 30.781 1 90.31 210 TRP B CA 1
ATOM 4495 C C . TRP B 1 210 ? -8.656 10.008 30.219 1 90.31 210 TRP B C 1
ATOM 4497 O O . TRP B 1 210 ? -8.102 10.039 29.125 1 90.31 210 TRP B O 1
ATOM 4507 N N . PRO B 1 211 ? -8.688 11.039 31 1 83.69 211 PRO B N 1
ATOM 4508 C CA . PRO B 1 211 ? -8.344 12.375 30.516 1 83.69 211 PRO B CA 1
ATOM 4509 C C . PRO B 1 211 ? -6.871 12.5 30.125 1 83.69 211 PRO B C 1
ATOM 4511 O O . PRO B 1 211 ? -6.52 13.352 29.297 1 83.69 211 PRO B O 1
ATOM 4514 N N . SER B 1 212 ? -6.137 11.641 30.625 1 81.56 212 SER B N 1
ATOM 4515 C CA . SER B 1 212 ? -4.707 11.773 30.375 1 81.56 212 SER B CA 1
ATOM 4516 C C . SER B 1 212 ? -4.27 10.875 29.219 1 81.56 212 SER B C 1
ATOM 4518 O O . SER B 1 212 ? -3.072 10.727 28.953 1 81.56 212 SER B O 1
ATOM 4520 N N . ILE B 1 213 ? -5.27 10.406 28.531 1 81.38 213 ILE B N 1
ATOM 4521 C CA . ILE B 1 213 ? -4.93 9.484 27.438 1 81.38 213 ILE B CA 1
ATOM 4522 C C . ILE B 1 213 ? -4.281 10.258 26.297 1 81.38 213 ILE B C 1
ATOM 4524 O O . ILE B 1 213 ? -4.727 11.352 25.938 1 81.38 213 ILE B O 1
ATOM 4528 N N . SER B 1 214 ? -3.164 9.711 25.844 1 74 214 SER B N 1
ATOM 4529 C CA . SER B 1 214 ? -2.492 10.336 24.719 1 74 214 SER B CA 1
ATOM 4530 C C . SER B 1 214 ? -3.25 10.094 23.422 1 74 214 SER B C 1
ATOM 4532 O O . SER B 1 214 ? -4.031 9.148 23.312 1 74 214 SER B O 1
ATOM 4534 N N . ASN B 1 215 ? -3.057 10.859 22.438 1 73.31 215 ASN B N 1
ATOM 4535 C CA . ASN B 1 215 ? -3.701 10.695 21.141 1 73.31 215 ASN B CA 1
ATOM 4536 C C . ASN B 1 215 ? -3.314 9.375 20.484 1 73.31 215 ASN B C 1
ATOM 4538 O O . ASN B 1 215 ? -4.152 8.711 19.875 1 73.31 215 ASN B O 1
ATOM 4542 N N . MET B 1 216 ? -2.107 9.062 20.688 1 75.81 216 MET B N 1
ATOM 4543 C CA . MET B 1 216 ? -1.64 7.812 20.094 1 75.81 216 MET B CA 1
ATOM 4544 C C . MET B 1 216 ? -2.32 6.613 20.75 1 75.81 216 MET B C 1
ATOM 4546 O O . MET B 1 216 ? -2.748 5.684 20.062 1 75.81 216 MET B O 1
ATOM 4550 N N . THR B 1 217 ? -2.346 6.691 22.031 1 81.62 217 THR B N 1
ATOM 4551 C CA . THR B 1 217 ? -3.025 5.605 22.719 1 81.62 217 THR B CA 1
ATOM 4552 C C . THR B 1 217 ? -4.492 5.527 22.297 1 81.62 217 THR B C 1
ATOM 4554 O O . THR B 1 217 ? -5.043 4.434 22.156 1 81.62 217 THR B O 1
ATOM 4557 N N . LEU B 1 218 ? -5.016 6.633 22.172 1 83.38 218 LEU B N 1
ATOM 4558 C CA . LEU B 1 218 ? -6.41 6.691 21.75 1 83.38 218 LEU B CA 1
ATOM 4559 C C . LEU B 1 218 ? -6.586 6.059 20.375 1 83.38 218 LEU B C 1
ATOM 4561 O O . LEU B 1 218 ? -7.523 5.285 20.156 1 83.38 218 LEU B O 1
ATOM 4565 N N . VAL B 1 219 ? -5.746 6.352 19.469 1 82.81 219 VAL B N 1
ATOM 4566 C CA . VAL B 1 219 ? -5.793 5.805 18.109 1 82.81 219 VAL B CA 1
ATOM 4567 C C . VAL B 1 219 ? -5.633 4.289 18.172 1 82.81 219 VAL B C 1
ATOM 4569 O O . VAL B 1 219 ? -6.336 3.559 17.469 1 82.81 219 VAL B O 1
ATOM 4572 N N . VAL B 1 220 ? -4.789 3.852 18.969 1 87.75 220 VAL B N 1
ATOM 4573 C CA . VAL B 1 220 ? -4.523 2.422 19.094 1 87.75 220 VAL B CA 1
ATOM 4574 C C . VAL B 1 220 ? -5.738 1.718 19.688 1 87.75 220 VAL B C 1
ATOM 4576 O O . VAL B 1 220 ? -6.129 0.64 19.219 1 87.75 220 VAL B O 1
ATOM 4579 N N . VAL B 1 221 ? -6.266 2.318 20.672 1 90.69 221 VAL B N 1
ATOM 4580 C CA . VAL B 1 221 ? -7.43 1.731 21.328 1 90.69 221 VAL B CA 1
ATOM 4581 C C . VAL B 1 221 ? -8.586 1.646 20.328 1 90.69 221 VAL B C 1
ATOM 4583 O O . VAL B 1 221 ? -9.289 0.633 20.266 1 90.69 221 VAL B O 1
ATOM 4586 N N . ILE B 1 222 ? -8.727 2.676 19.656 1 90.56 222 ILE B N 1
ATOM 4587 C CA . ILE B 1 222 ? -9.797 2.701 18.656 1 90.56 222 ILE B CA 1
ATOM 4588 C C . ILE B 1 222 ? -9.523 1.658 17.578 1 90.56 222 ILE B C 1
ATOM 4590 O O . ILE B 1 222 ? -10.422 0.919 17.172 1 90.56 222 ILE B O 1
ATOM 4594 N N . TRP B 1 223 ? -8.328 1.543 17.125 1 94.56 223 TRP B N 1
ATOM 4595 C CA . TRP B 1 223 ? -7.941 0.549 16.141 1 94.56 223 TRP B CA 1
ATOM 4596 C C . TRP B 1 223 ? -8.188 -0.865 16.656 1 94.56 223 TRP B C 1
ATOM 4598 O O . TRP B 1 223 ? -8.734 -1.708 15.938 1 94.56 223 TRP B O 1
ATOM 4608 N N . LEU B 1 224 ? -7.809 -1.1 17.906 1 96.25 224 LEU B N 1
ATOM 4609 C CA . LEU B 1 224 ? -8.016 -2.412 18.5 1 96.25 224 LEU B CA 1
ATOM 4610 C C . LEU B 1 224 ? -9.5 -2.738 18.609 1 96.25 224 LEU B C 1
ATOM 4612 O O . LEU B 1 224 ? -9.898 -3.889 18.422 1 96.25 224 LEU B O 1
ATOM 4616 N N . GLY B 1 225 ? -10.203 -1.741 18.969 1 95.25 225 GLY B N 1
ATOM 4617 C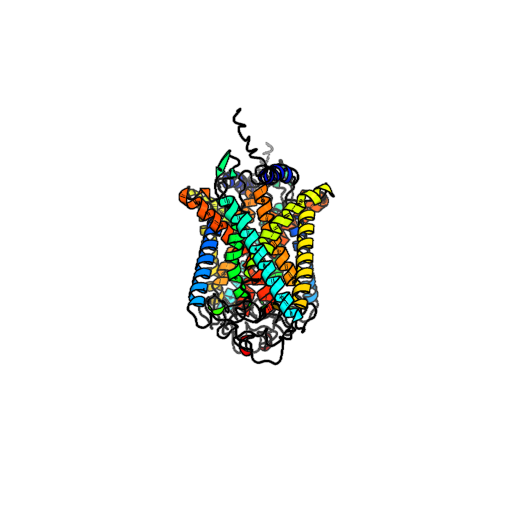 CA . GLY B 1 225 ? -11.641 -1.939 19 1 95.25 225 GLY B CA 1
ATOM 4618 C C . GLY B 1 225 ? -12.219 -2.324 17.656 1 95.25 225 GLY B C 1
ATOM 4619 O O . GLY B 1 225 ? -13.062 -3.225 17.578 1 95.25 225 GLY B O 1
ATOM 4620 N N . GLU B 1 226 ? -11.773 -1.637 16.688 1 95.38 226 GLU B N 1
ATOM 4621 C CA . GLU B 1 226 ? -12.227 -1.949 15.336 1 95.38 226 GLU B CA 1
ATOM 4622 C C . GLU B 1 226 ? -11.797 -3.354 14.922 1 95.38 226 GLU B C 1
ATOM 4624 O O . GLU B 1 226 ? -12.562 -4.078 14.281 1 95.38 226 GLU B O 1
ATOM 4629 N N . PHE B 1 227 ? -10.633 -3.729 15.242 1 97.75 227 PHE B N 1
ATOM 4630 C CA . PHE B 1 227 ? -10.102 -5.051 14.93 1 97.75 227 PHE B CA 1
ATOM 4631 C C . PHE B 1 227 ? -10.945 -6.141 15.586 1 97.75 227 PHE B C 1
ATOM 4633 O O . PHE B 1 227 ? -11.375 -7.082 14.914 1 97.75 227 PHE B O 1
ATOM 4640 N N . VAL B 1 228 ? -11.141 -5.961 16.812 1 97.5 228 VAL B N 1
ATOM 4641 C CA . VAL B 1 228 ? -11.883 -6.965 17.578 1 97.5 228 VAL B CA 1
ATOM 4642 C C . VAL B 1 228 ? -13.32 -7.039 17.062 1 97.5 228 VAL B C 1
ATOM 4644 O O . VAL B 1 228 ? -13.875 -8.133 16.906 1 97.5 228 VAL B O 1
ATOM 4647 N N . PHE B 1 229 ? -13.844 -5.918 16.828 1 95.25 229 PHE B N 1
ATOM 4648 C CA . PHE B 1 229 ? -15.211 -5.867 16.312 1 95.25 229 PHE B CA 1
ATOM 4649 C C . PHE B 1 229 ? -15.32 -6.605 14.984 1 95.25 229 PHE B C 1
ATOM 4651 O O . PHE B 1 229 ? -16.188 -7.461 14.82 1 95.25 229 PHE B O 1
ATOM 4658 N N . ASP B 1 230 ? -14.523 -6.266 14.078 1 96.69 230 ASP B N 1
ATOM 4659 C CA . ASP B 1 230 ? -14.555 -6.914 12.766 1 96.69 230 ASP B CA 1
ATOM 4660 C C . ASP B 1 230 ? -14.305 -8.414 12.898 1 96.69 230 ASP B C 1
ATOM 4662 O O . ASP B 1 230 ? -15.031 -9.219 12.305 1 96.69 230 ASP B O 1
ATOM 4666 N N . PHE B 1 231 ? -13.352 -8.766 13.672 1 97.75 231 PHE B N 1
ATOM 4667 C CA . PHE B 1 231 ? -12.977 -10.164 13.852 1 97.75 231 PHE B CA 1
ATOM 4668 C C . PHE B 1 231 ? -14.141 -10.977 14.391 1 97.75 231 PHE B C 1
ATOM 4670 O O . PHE B 1 231 ? -14.484 -12.031 13.836 1 97.75 231 PHE B O 1
ATOM 4677 N N . VAL B 1 232 ? -14.742 -10.484 15.359 1 97.12 232 VAL B N 1
ATOM 4678 C CA . VAL B 1 232 ? -15.812 -11.211 16.031 1 97.12 232 VAL B CA 1
ATOM 4679 C C . VAL B 1 232 ? -17.047 -11.266 15.117 1 97.12 232 VAL B C 1
ATOM 4681 O O . VAL B 1 232 ? -17.609 -12.336 14.891 1 97.12 232 VAL B O 1
ATOM 4684 N N . VAL B 1 233 ? -17.406 -10.18 14.602 1 94.44 233 VAL B N 1
ATOM 4685 C CA . VAL B 1 233 ? -18.625 -10.094 13.797 1 94.44 233 VAL B CA 1
ATOM 4686 C C . VAL B 1 233 ? -18.453 -10.93 12.523 1 94.44 233 VAL B C 1
ATOM 4688 O O . VAL B 1 233 ? -19.359 -11.672 12.141 1 94.44 233 VAL B O 1
ATOM 4691 N N . GLU B 1 234 ? -17.344 -10.867 11.93 1 95.62 234 GLU B N 1
ATOM 4692 C CA . GLU B 1 234 ? -17.125 -11.602 10.695 1 95.62 234 GLU B CA 1
ATOM 4693 C C . GLU B 1 234 ? -17.125 -13.109 10.938 1 95.62 234 GLU B C 1
ATOM 4695 O O . GLU B 1 234 ? -17.688 -13.875 10.156 1 95.62 234 GLU B O 1
ATOM 4700 N N . ASN B 1 235 ? -16.484 -13.469 11.969 1 97.31 235 ASN B N 1
ATOM 4701 C CA . ASN B 1 235 ? -16.453 -14.898 12.258 1 97.31 235 ASN B CA 1
ATOM 4702 C C . ASN B 1 235 ? -17.844 -15.445 12.555 1 97.31 235 ASN B C 1
ATOM 4704 O O . ASN B 1 235 ? -18.203 -16.531 12.109 1 97.31 235 ASN B O 1
ATOM 4708 N N . ILE B 1 236 ? -18.625 -14.68 13.234 1 96.56 236 ILE B N 1
ATOM 4709 C CA . ILE B 1 236 ? -19.984 -15.094 13.531 1 96.56 236 ILE B CA 1
ATOM 4710 C C . ILE B 1 236 ? -20.797 -15.164 12.242 1 96.56 236 ILE B C 1
ATOM 4712 O O . ILE B 1 236 ? -21.484 -16.156 11.984 1 96.56 236 ILE B O 1
ATOM 4716 N N . ILE B 1 237 ? -20.672 -14.203 11.438 1 95.75 237 ILE B N 1
ATOM 4717 C CA . ILE B 1 237 ? -21.484 -14.094 10.227 1 95.75 237 ILE B CA 1
ATOM 4718 C C . ILE B 1 237 ? -21.078 -15.188 9.234 1 95.75 237 ILE B C 1
ATOM 4720 O O . ILE B 1 237 ? -21.938 -15.812 8.609 1 95.75 237 ILE B O 1
ATOM 4724 N N . ILE B 1 238 ? -19.828 -15.43 9.086 1 96.38 238 ILE B N 1
ATOM 4725 C CA . ILE B 1 238 ? -19.344 -16.453 8.148 1 96.38 238 ILE B CA 1
ATOM 4726 C C . ILE B 1 238 ? -19.828 -17.828 8.609 1 96.38 238 ILE B C 1
ATOM 4728 O O . ILE B 1 238 ? -20.328 -18.609 7.801 1 96.38 238 ILE B O 1
ATOM 4732 N N . ARG B 1 239 ? -19.766 -18.062 9.844 1 96.12 239 ARG B N 1
ATOM 4733 C CA . ARG B 1 239 ? -20.094 -19.375 10.375 1 96.12 239 ARG B CA 1
ATOM 4734 C C . ARG B 1 239 ? -21.609 -19.609 10.367 1 96.12 239 ARG B C 1
ATOM 4736 O O . ARG B 1 239 ? -22.062 -20.75 10.227 1 96.12 239 ARG B O 1
ATOM 4743 N N . THR B 1 240 ? -22.297 -18.562 10.453 1 96.5 240 THR B N 1
ATOM 4744 C CA . THR B 1 240 ? -23.75 -18.719 10.57 1 96.5 240 THR B CA 1
ATOM 4745 C C . THR B 1 240 ? -24.406 -18.641 9.195 1 96.5 240 THR B C 1
ATOM 4747 O O . THR B 1 240 ? -25.438 -19.297 8.961 1 96.5 240 THR B O 1
ATOM 4750 N N . THR B 1 241 ? -23.859 -17.922 8.297 1 96.31 241 THR B N 1
ATOM 4751 C CA . THR B 1 241 ? -24.578 -17.672 7.055 1 96.31 241 THR B CA 1
ATOM 4752 C C . THR B 1 241 ? -23.875 -18.328 5.871 1 96.31 241 THR B C 1
ATOM 4754 O O . THR B 1 241 ? -24.484 -18.562 4.828 1 96.31 241 THR B O 1
ATOM 4757 N N . HIS B 1 242 ? -22.594 -18.531 5.984 1 96.38 242 HIS B N 1
ATOM 4758 C CA . HIS B 1 242 ? -21.781 -18.844 4.816 1 96.38 242 HIS B CA 1
ATOM 4759 C C . HIS B 1 242 ? -21.969 -17.812 3.711 1 96.38 242 HIS B C 1
ATOM 4761 O O . HIS B 1 242 ? -22 -18.156 2.527 1 96.38 242 HIS B O 1
ATOM 4767 N N . GLY B 1 243 ? -22.297 -16.625 4.133 1 96.62 243 GLY B N 1
ATOM 4768 C CA . GLY B 1 243 ? -22.562 -15.578 3.154 1 96.62 243 GLY B CA 1
ATOM 4769 C C . GLY B 1 243 ? -21.375 -15.273 2.268 1 96.62 243 GLY B C 1
ATOM 4770 O O . GLY B 1 243 ? -21.531 -14.867 1.114 1 96.62 243 GLY B O 1
ATOM 4771 N N . TYR B 1 244 ? -20.25 -15.344 2.816 1 97.19 244 TYR B N 1
ATOM 4772 C CA . TYR B 1 244 ? -18.984 -15.219 2.1 1 97.19 244 TYR B CA 1
ATOM 4773 C C . TYR B 1 244 ? -17.875 -15.984 2.818 1 97.19 244 TYR B C 1
ATOM 4775 O O . TYR B 1 244 ? -18.109 -16.562 3.885 1 97.19 244 TYR B O 1
ATOM 4783 N N . GLY B 1 245 ? -16.797 -16.156 2.182 1 97.38 245 GLY B N 1
ATOM 4784 C CA . GLY B 1 245 ? -15.664 -16.844 2.754 1 97.38 245 GLY B CA 1
ATOM 4785 C C . GLY B 1 245 ? -14.367 -16.578 2.018 1 97.38 245 GLY B C 1
ATOM 4786 O O . GLY B 1 245 ? -14.336 -15.805 1.062 1 97.38 245 GLY B O 1
ATOM 4787 N N . TYR B 1 246 ? -13.367 -17.234 2.557 1 98.06 246 TYR B N 1
ATOM 4788 C CA . TYR B 1 246 ? -12.016 -17.078 2.018 1 98.06 246 TYR B CA 1
ATOM 4789 C C . TYR B 1 246 ? -11.469 -18.406 1.515 1 98.06 246 TYR B C 1
ATOM 4791 O O . TYR B 1 246 ? -10.883 -19.172 2.279 1 98.06 246 TYR B O 1
ATOM 4799 N N . PRO B 1 247 ? -11.594 -18.641 0.209 1 97.88 247 PRO B N 1
ATOM 4800 C CA . PRO B 1 247 ? -11.227 -19.938 -0.365 1 97.88 247 PRO B CA 1
ATOM 4801 C C . PRO B 1 247 ? -9.719 -20.203 -0.299 1 97.88 247 PRO B C 1
ATOM 4803 O O . PRO B 1 247 ? -9.297 -21.359 -0.189 1 97.88 247 PRO B O 1
ATOM 4806 N N . LYS B 1 248 ? -8.93 -19.188 -0.433 1 98 248 LYS B N 1
ATOM 4807 C CA . LYS B 1 248 ? -7.48 -19.312 -0.422 1 98 248 LYS B CA 1
ATOM 4808 C C . LYS B 1 248 ? -6.832 -18.234 0.444 1 98 248 LYS B C 1
ATOM 4810 O O . LYS B 1 248 ? -7.059 -17.047 0.23 1 98 248 LYS B O 1
ATOM 4815 N N . THR B 1 249 ? -6.062 -18.672 1.414 1 97.88 249 THR B N 1
ATOM 4816 C CA . THR B 1 249 ? -5.469 -17.75 2.377 1 97.88 249 THR B CA 1
ATOM 4817 C C . THR B 1 249 ? -4.027 -18.156 2.686 1 97.88 249 THR B C 1
ATOM 4819 O O . THR B 1 249 ? -3.582 -19.234 2.301 1 97.88 249 THR B O 1
ATOM 4822 N N . TYR B 1 250 ? -3.287 -17.234 3.285 1 97.12 250 TYR B N 1
ATOM 4823 C CA . TYR B 1 250 ? -1.945 -17.516 3.785 1 97.12 250 TYR B CA 1
ATOM 4824 C C . TYR B 1 250 ? -2.004 -18.312 5.082 1 97.12 250 TYR B C 1
ATOM 4826 O O . TYR B 1 250 ? -2.326 -17.766 6.141 1 97.12 250 TYR B O 1
ATOM 4834 N N . ALA B 1 251 ? -1.601 -19.531 5.094 1 96.69 251 ALA B N 1
ATOM 4835 C CA . ALA B 1 251 ? -1.885 -20.547 6.113 1 96.69 251 ALA B CA 1
ATOM 4836 C C . ALA B 1 251 ? -1.351 -20.109 7.477 1 96.69 251 ALA B C 1
ATOM 4838 O O . ALA B 1 251 ? -2.057 -20.203 8.484 1 96.69 251 ALA B O 1
ATOM 4839 N N . PRO B 1 252 ? -0.144 -19.531 7.613 1 94.69 252 PRO B N 1
ATOM 4840 C CA . PRO B 1 252 ? 0.413 -19.219 8.93 1 94.69 252 PRO B CA 1
ATOM 4841 C C . PRO B 1 252 ? -0.416 -18.188 9.695 1 94.69 252 PRO B C 1
ATOM 4843 O O . PRO B 1 252 ? -0.349 -18.125 10.922 1 94.69 252 PRO B O 1
ATOM 4846 N N . LEU B 1 253 ? -1.238 -17.469 8.977 1 97.25 253 LEU B N 1
ATOM 4847 C CA . LEU B 1 253 ? -2.029 -16.438 9.625 1 97.25 253 LEU B CA 1
ATOM 4848 C C . LEU B 1 253 ? -3.52 -16.688 9.43 1 97.25 253 LEU B C 1
ATOM 4850 O O . LEU B 1 253 ? -4.316 -15.742 9.406 1 97.25 253 LEU B O 1
ATOM 4854 N N . THR B 1 254 ? -3.814 -17.922 9.281 1 98.12 254 THR B N 1
ATOM 4855 C CA . THR B 1 254 ? -5.203 -18.297 9.047 1 98.12 254 THR B CA 1
ATOM 4856 C C . THR B 1 254 ? -5.727 -19.172 10.172 1 98.12 254 THR B C 1
ATOM 4858 O O . THR B 1 254 ? -5.09 -20.172 10.531 1 98.12 254 THR B O 1
ATOM 4861 N N . LEU B 1 255 ? -6.812 -18.734 10.68 1 98.19 255 LEU B N 1
ATOM 4862 C CA . LEU B 1 255 ? -7.504 -19.578 11.664 1 98.19 255 LEU B CA 1
ATOM 4863 C C . LEU B 1 255 ? -8.375 -20.609 10.977 1 98.19 255 LEU B C 1
ATOM 4865 O O . LEU B 1 255 ? -9.016 -20.328 9.961 1 98.19 255 LEU B O 1
ATOM 4869 N N . TRP B 1 256 ? -8.398 -21.875 11.477 1 97.94 256 TRP B N 1
ATOM 4870 C CA . TRP B 1 256 ? -9.18 -23 10.969 1 97.94 256 TRP B CA 1
ATOM 4871 C C . TRP B 1 256 ? -8.836 -23.312 9.516 1 97.94 256 TRP B C 1
ATOM 4873 O O . TRP B 1 256 ? -9.727 -23.484 8.688 1 97.94 256 TRP B O 1
ATOM 4883 N N . ALA B 1 257 ? -7.586 -23.297 9.203 1 97.56 257 ALA B N 1
ATOM 4884 C CA . ALA B 1 257 ? -7.07 -23.516 7.855 1 97.56 257 ALA B CA 1
ATOM 4885 C C . ALA B 1 257 ? -7.613 -24.812 7.266 1 97.56 257 ALA B C 1
ATOM 4887 O O . ALA B 1 257 ? -7.68 -25.844 7.953 1 97.56 257 ALA B O 1
ATOM 4888 N N . GLY B 1 258 ? -8.047 -24.672 6.051 1 97.38 258 GLY B N 1
ATOM 4889 C CA . GLY B 1 258 ? -8.523 -25.844 5.352 1 97.38 258 GLY B CA 1
ATOM 4890 C C . GLY B 1 258 ? -10.023 -26.031 5.469 1 97.38 258 GLY B C 1
ATOM 4891 O O . GLY B 1 258 ? -10.625 -26.781 4.695 1 97.38 258 GLY B O 1
ATOM 4892 N N . GLN B 1 259 ? -10.617 -25.344 6.355 1 96.94 259 GLN B N 1
ATOM 4893 C CA . GLN B 1 259 ? -12.062 -25.469 6.559 1 96.94 259 GLN B CA 1
ATOM 4894 C C . GLN B 1 259 ? -12.828 -24.469 5.703 1 96.94 259 GLN B C 1
ATOM 4896 O O . GLN B 1 259 ? -12.234 -23.516 5.184 1 96.94 259 GLN B O 1
ATOM 4901 N N . THR B 1 260 ? -14.078 -24.703 5.621 1 95.31 260 THR B N 1
ATOM 4902 C CA . THR B 1 260 ? -14.945 -23.812 4.867 1 95.31 260 THR B CA 1
ATOM 4903 C C . THR B 1 260 ? -14.922 -22.406 5.465 1 95.31 260 THR B C 1
ATOM 4905 O O . THR B 1 260 ? -14.922 -21.406 4.73 1 95.31 260 THR B O 1
ATOM 4908 N N . GLU B 1 261 ? -14.82 -22.359 6.789 1 96.94 261 GLU B N 1
ATOM 4909 C CA . GLU B 1 261 ? -14.93 -21.094 7.5 1 96.94 261 GLU B CA 1
ATOM 4910 C C . GLU B 1 261 ? -13.555 -20.562 7.887 1 96.94 261 GLU B C 1
ATOM 4912 O O . GLU B 1 261 ? -13.43 -19.781 8.844 1 96.94 261 GLU B O 1
ATOM 4917 N N . GLN B 1 262 ? -12.523 -21.062 7.184 1 98.19 262 GLN B N 1
ATOM 4918 C CA . GLN B 1 262 ? -11.203 -20.531 7.523 1 98.19 262 GLN B CA 1
ATOM 4919 C C . GLN B 1 262 ? -11.188 -19 7.477 1 98.19 262 GLN B C 1
ATOM 4921 O O . GLN B 1 262 ? -11.867 -18.406 6.645 1 98.19 262 GLN B O 1
ATOM 4926 N N . PHE B 1 263 ? -10.383 -18.422 8.391 1 98.44 263 PHE B N 1
ATOM 4927 C CA . PHE B 1 263 ? -10.406 -16.969 8.523 1 98.44 263 PHE B CA 1
ATOM 4928 C C . PHE B 1 263 ? -8.984 -16.422 8.625 1 98.44 263 PHE B C 1
ATOM 4930 O O . PHE B 1 263 ? -8.266 -16.719 9.578 1 98.44 263 PHE B O 1
ATOM 4937 N N . PRO B 1 264 ? -8.609 -15.672 7.609 1 98.31 264 PRO B N 1
ATOM 4938 C CA . PRO B 1 264 ? -7.32 -14.992 7.703 1 98.31 264 PRO B CA 1
ATOM 4939 C C . PRO B 1 264 ? -7.344 -13.812 8.672 1 98.31 264 PRO B C 1
ATOM 4941 O O . PRO B 1 264 ? -8.023 -12.812 8.406 1 98.31 264 PRO B O 1
ATOM 4944 N N . ILE B 1 265 ? -6.621 -13.836 9.633 1 98.19 265 ILE B N 1
ATOM 4945 C CA . ILE B 1 265 ? -6.629 -12.805 10.664 1 98.19 265 ILE B CA 1
ATOM 4946 C C . ILE B 1 265 ? -6.168 -11.477 10.078 1 98.19 265 ILE B C 1
ATOM 4948 O O . ILE B 1 265 ? -6.598 -10.406 10.523 1 98.19 265 ILE B O 1
ATOM 4952 N N . TYR B 1 266 ? -5.293 -11.547 9.078 1 97.88 266 TYR B N 1
ATOM 4953 C CA . TYR B 1 266 ? -4.812 -10.32 8.453 1 97.88 266 TYR B CA 1
ATOM 4954 C C . TYR B 1 266 ? -5.957 -9.57 7.777 1 97.88 266 TYR B C 1
ATOM 4956 O O . TYR B 1 266 ? -5.844 -8.367 7.508 1 97.88 266 TYR B O 1
ATOM 4964 N N . GLU B 1 267 ? -7.008 -10.203 7.449 1 98.38 267 GLU B N 1
ATOM 4965 C CA . GLU B 1 267 ? -8.172 -9.5 6.914 1 98.38 267 GLU B CA 1
ATOM 4966 C C . GLU B 1 267 ? -8.711 -8.484 7.914 1 98.38 267 GLU B C 1
ATOM 4968 O O . GLU B 1 267 ? -8.938 -7.324 7.566 1 98.38 267 GLU B O 1
ATOM 4973 N N . SER B 1 268 ? -8.852 -8.859 9.133 1 98.31 268 SER B N 1
ATOM 4974 C CA . SER B 1 268 ? -9.344 -7.953 10.164 1 98.31 268 SER B CA 1
ATOM 4975 C C . SER B 1 268 ? -8.344 -6.832 10.438 1 98.31 268 SER B C 1
ATOM 4977 O O . SER B 1 268 ? -8.742 -5.703 10.742 1 98.31 268 SER B O 1
ATOM 4979 N N . ILE B 1 269 ? -7.121 -7.121 10.336 1 97.75 269 ILE B N 1
ATOM 4980 C CA . ILE B 1 269 ? -6.082 -6.109 10.5 1 97.75 269 ILE B CA 1
ATOM 4981 C C . ILE B 1 269 ? -6.211 -5.055 9.398 1 97.75 269 ILE B C 1
ATOM 4983 O O . ILE B 1 269 ? -6.16 -3.855 9.672 1 97.75 269 ILE B O 1
ATOM 4987 N N . LEU B 1 270 ? -6.418 -5.535 8.266 1 98.12 270 LEU B N 1
ATOM 4988 C CA . LEU B 1 270 ? -6.504 -4.645 7.109 1 98.12 270 LEU B CA 1
ATOM 4989 C C . LEU B 1 270 ? -7.785 -3.814 7.164 1 98.12 270 LEU B C 1
ATOM 4991 O O . LEU B 1 270 ? -7.766 -2.621 6.855 1 98.12 270 LEU B O 1
ATOM 4995 N N . VAL B 1 271 ? -8.883 -4.402 7.555 1 97.88 271 VAL B N 1
ATOM 4996 C CA . VAL B 1 271 ? -10.156 -3.689 7.672 1 97.88 271 VAL B CA 1
ATOM 4997 C C . VAL B 1 271 ? -10.039 -2.609 8.742 1 97.88 271 VAL B C 1
ATOM 4999 O O . VAL B 1 271 ? -10.453 -1.466 8.531 1 97.88 271 VAL B O 1
ATOM 5002 N N . ALA B 1 272 ? -9.484 -2.949 9.828 1 97.69 272 ALA B N 1
ATOM 5003 C CA . ALA B 1 272 ? -9.305 -1.984 10.914 1 97.69 272 ALA B CA 1
ATOM 5004 C C . ALA B 1 272 ? -8.406 -0.833 10.477 1 97.69 272 ALA B C 1
ATOM 5006 O O . ALA B 1 272 ? -8.648 0.322 10.828 1 97.69 272 ALA B O 1
ATOM 5007 N N . SER B 1 273 ? -7.434 -1.172 9.75 1 96.75 273 SER B N 1
ATOM 5008 C CA . SER B 1 273 ? -6.508 -0.152 9.273 1 96.75 273 SER B CA 1
ATOM 5009 C C . SER B 1 273 ? -7.184 0.782 8.273 1 96.75 273 SER B C 1
ATOM 5011 O O . SER B 1 273 ? -6.98 1.997 8.32 1 96.75 273 SER B O 1
ATOM 5013 N N . LEU B 1 274 ? -7.941 0.207 7.426 1 97.44 274 LEU B N 1
ATOM 5014 C CA . LEU B 1 274 ? -8.688 1.02 6.473 1 97.44 274 LEU B CA 1
ATOM 5015 C C . LEU B 1 274 ? -9.664 1.942 7.191 1 97.44 274 LEU B C 1
ATOM 5017 O O . LEU B 1 274 ? -9.711 3.143 6.914 1 97.44 274 LEU B O 1
ATOM 5021 N N . GLY B 1 275 ? -10.383 1.387 8.102 1 96.5 275 GLY B N 1
ATOM 5022 C CA . GLY B 1 275 ? -11.297 2.195 8.891 1 96.5 275 GLY B CA 1
ATOM 5023 C C . GLY B 1 275 ? -10.594 3.303 9.664 1 96.5 275 GLY B C 1
ATOM 5024 O O . GLY B 1 275 ? -11.117 4.414 9.766 1 96.5 275 GLY B O 1
ATOM 5025 N N . SER B 1 276 ? -9.492 3.018 10.094 1 93.75 276 SER B N 1
ATOM 5026 C CA . SER B 1 276 ? -8.734 3.996 10.859 1 93.75 276 SER B CA 1
ATOM 5027 C C . SER B 1 276 ? -8.297 5.168 9.992 1 93.75 276 SER B C 1
ATOM 5029 O O . SER B 1 276 ? -8.211 6.305 10.461 1 93.75 276 SER B O 1
ATOM 5031 N N . LEU B 1 277 ? -8 4.879 8.797 1 94.19 277 LEU B N 1
ATOM 5032 C CA . LEU B 1 277 ? -7.637 5.957 7.887 1 94.19 277 LEU B CA 1
ATOM 5033 C C . LEU B 1 277 ? -8.805 6.922 7.688 1 94.19 277 LEU B C 1
ATOM 5035 O O . LEU B 1 277 ? -8.609 8.141 7.66 1 94.19 277 LEU B O 1
ATOM 5039 N N . TYR B 1 278 ? -9.992 6.34 7.523 1 96.69 278 TYR B N 1
ATOM 5040 C CA . TYR B 1 278 ? -11.188 7.18 7.43 1 96.69 278 TYR B CA 1
ATOM 5041 C C . TYR B 1 278 ? -11.375 8 8.695 1 96.69 278 TYR B C 1
ATOM 5043 O O . TYR B 1 278 ? -11.703 9.188 8.633 1 96.69 278 TYR B O 1
ATOM 5051 N N . THR B 1 279 ? -11.125 7.367 9.797 1 94.31 279 THR B N 1
ATOM 5052 C CA . THR B 1 279 ? -11.266 8.031 11.086 1 94.31 279 THR B CA 1
ATOM 5053 C C . THR B 1 279 ? -10.289 9.195 11.203 1 94.31 279 THR B C 1
ATOM 5055 O O . THR B 1 279 ? -10.664 10.281 11.648 1 94.31 279 THR B O 1
ATOM 5058 N N . GLN B 1 280 ? -9.125 8.984 10.789 1 90.25 280 GLN B N 1
ATOM 5059 C CA . GLN B 1 280 ? -8.109 10.031 10.852 1 90.25 280 GLN B CA 1
ATOM 5060 C C . GLN B 1 280 ? -8.484 11.211 9.961 1 90.25 280 GLN B C 1
ATOM 5062 O O . GLN B 1 280 ? -8.336 12.367 10.352 1 90.25 280 GLN B O 1
ATOM 5067 N N . MET B 1 281 ? -8.922 10.867 8.805 1 93.69 281 MET B N 1
ATOM 5068 C CA . MET B 1 281 ? -9.336 11.93 7.891 1 93.69 281 MET B CA 1
ATOM 5069 C C . MET B 1 281 ? -10.477 12.75 8.484 1 93.69 281 MET B C 1
ATOM 5071 O O . MET B 1 281 ? -10.492 13.977 8.359 1 93.69 281 MET B O 1
ATOM 5075 N N . ARG B 1 282 ? -11.367 12.086 9.078 1 94.12 282 ARG B N 1
ATOM 5076 C CA . ARG B 1 282 ? -12.508 12.766 9.68 1 94.12 282 ARG B CA 1
ATOM 5077 C C . ARG B 1 282 ? -12.078 13.617 10.867 1 94.12 282 ARG B C 1
ATOM 5079 O O . ARG B 1 282 ? -12.547 14.75 11.039 1 94.12 282 ARG B O 1
ATOM 5086 N N . LEU B 1 283 ? -11.242 13.141 11.633 1 89.5 283 LEU B N 1
ATOM 5087 C CA . LEU B 1 283 ? -10.734 13.875 12.789 1 89.5 283 LEU B CA 1
ATOM 5088 C C . LEU B 1 283 ? -10 15.133 12.352 1 89.5 283 LEU B C 1
ATOM 5090 O O . LEU B 1 283 ? -10.18 16.203 12.938 1 89.5 283 LEU B O 1
ATOM 5094 N N . LEU B 1 284 ? -9.219 15 11.375 1 87.38 284 LEU B N 1
ATOM 5095 C CA . LEU B 1 284 ? -8.469 16.141 10.867 1 87.38 284 LEU B CA 1
ATOM 5096 C C . LEU B 1 284 ? -9.406 17.188 10.266 1 87.38 284 LEU B C 1
ATOM 5098 O O . LEU B 1 284 ? -9.148 18.391 10.359 1 87.38 284 LEU B O 1
ATOM 5102 N N . ALA B 1 285 ? -10.43 16.719 9.672 1 91.19 285 ALA B N 1
ATOM 5103 C CA . ALA B 1 285 ? -11.422 17.641 9.133 1 91.19 285 ALA B CA 1
ATOM 5104 C C . ALA B 1 285 ? -12.133 18.406 10.25 1 91.19 285 ALA B C 1
ATOM 5106 O O . ALA B 1 285 ? -12.422 19.594 10.125 1 91.19 285 ALA B O 1
ATOM 5107 N N . LEU B 1 286 ? -12.383 17.719 11.289 1 87.12 286 LEU B N 1
ATOM 5108 C CA . LEU B 1 286 ? -13.062 18.328 12.43 1 87.12 286 LEU B CA 1
ATOM 5109 C C . LEU B 1 286 ? -12.188 19.391 13.086 1 87.12 286 LEU B C 1
ATOM 5111 O O . LEU B 1 286 ? -12.688 20.375 13.633 1 87.12 286 LEU B O 1
ATOM 5115 N N . LYS B 1 287 ? -10.922 19.266 12.945 1 83.62 287 LYS B N 1
ATOM 5116 C CA . LYS B 1 287 ? -9.969 20.203 13.547 1 83.62 287 LYS B CA 1
ATOM 5117 C C . LYS B 1 287 ? -9.695 21.375 12.625 1 83.62 287 LYS B C 1
ATOM 5119 O O . LYS B 1 287 ? -9.234 22.438 13.078 1 83.62 287 LYS B O 1
ATOM 5124 N N . ASP B 1 288 ? -9.914 21.141 11.445 1 86.38 288 ASP B N 1
ATOM 5125 C CA . ASP B 1 288 ? -9.68 22.203 10.477 1 86.38 288 ASP B CA 1
ATOM 5126 C C . ASP B 1 288 ? -10.695 23.328 10.633 1 86.38 288 ASP B C 1
ATOM 5128 O O . ASP B 1 288 ? -11.891 23.078 10.797 1 86.38 288 ASP B O 1
ATOM 5132 N N . PRO B 1 289 ? -10.211 24.562 10.641 1 84 289 PRO B N 1
ATOM 5133 C CA . PRO B 1 289 ? -11.109 25.703 10.805 1 84 289 PRO B CA 1
ATOM 5134 C C . PRO B 1 289 ? -12.203 25.75 9.742 1 84 289 PRO B C 1
ATOM 5136 O O . PRO B 1 289 ? -13.312 26.219 10.008 1 84 289 PRO B O 1
ATOM 5139 N N . ASN B 1 290 ? -11.945 25.266 8.57 1 83.31 290 ASN B N 1
ATOM 5140 C CA . ASN B 1 290 ? -12.914 25.297 7.488 1 83.31 290 ASN B CA 1
ATOM 5141 C C . ASN B 1 290 ? -13.602 23.953 7.312 1 83.31 290 ASN B C 1
ATOM 5143 O O . ASN B 1 290 ? -14.352 23.75 6.352 1 83.31 290 ASN B O 1
ATOM 5147 N N . GLY B 1 291 ? -13.281 23.031 8.172 1 85.56 291 GLY B N 1
ATOM 5148 C CA . GLY B 1 291 ? -13.906 21.719 8.133 1 85.56 291 GLY B CA 1
ATOM 5149 C C . GLY B 1 291 ? -13.453 20.875 6.961 1 85.56 291 GLY B C 1
ATOM 5150 O O . GLY B 1 291 ? -14.188 20 6.496 1 85.56 291 GLY B O 1
ATOM 5151 N N . LEU B 1 292 ? -12.266 21.156 6.477 1 90.88 292 LEU B N 1
ATOM 5152 C CA . LEU B 1 292 ? -11.766 20.469 5.297 1 90.88 292 LEU B CA 1
ATOM 5153 C C . LEU B 1 292 ? -10.812 19.344 5.695 1 90.88 292 LEU B C 1
ATOM 5155 O O . LEU B 1 292 ? -10.008 19.5 6.617 1 90.88 292 LEU B O 1
ATOM 5159 N N . SER B 1 293 ? -11.039 18.234 5.059 1 93.38 293 SER B N 1
ATOM 5160 C CA . SER B 1 293 ? -10.039 17.188 5.199 1 93.38 293 SER B CA 1
ATOM 5161 C C . SER B 1 293 ? -8.773 17.531 4.422 1 93.38 293 SER B C 1
ATOM 5163 O O . SER B 1 293 ? -8.812 18.312 3.465 1 93.38 293 SER B O 1
ATOM 5165 N N . PRO B 1 294 ? -7.641 16.891 4.785 1 88.94 294 PRO B N 1
ATOM 5166 C CA . PRO B 1 294 ? -6.379 17.156 4.094 1 88.94 294 PRO B CA 1
ATOM 5167 C C . PRO B 1 294 ? -6.449 16.844 2.6 1 88.94 294 PRO B C 1
ATOM 5169 O O . PRO B 1 294 ? -5.777 17.5 1.796 1 88.94 294 PRO B O 1
ATOM 5172 N N . VAL B 1 295 ? -7.266 15.945 2.246 1 93.88 295 VAL B N 1
ATOM 5173 C CA . VAL B 1 295 ? -7.305 15.516 0.85 1 93.88 295 VAL B CA 1
ATOM 5174 C C . VAL B 1 295 ? -8.086 16.531 0.021 1 93.88 295 VAL B C 1
ATOM 5176 O O . VAL B 1 295 ? -7.969 16.562 -1.206 1 93.88 295 VAL B O 1
ATOM 5179 N N . GLU B 1 296 ? -8.812 17.328 0.698 1 94.88 296 GLU B N 1
ATOM 5180 C CA . GLU B 1 296 ? -9.625 18.312 0.006 1 94.88 296 GLU B CA 1
ATOM 5181 C C . GLU B 1 296 ? -8.867 19.625 -0.163 1 94.88 296 GLU B C 1
ATOM 5183 O O . GLU B 1 296 ? -9.289 20.516 -0.915 1 94.88 296 GLU B O 1
ATOM 5188 N N . LYS B 1 297 ? -7.812 19.797 0.522 1 89.69 297 LYS B N 1
ATOM 5189 C CA . LYS B 1 297 ? -7.078 21.047 0.506 1 89.69 297 LYS B CA 1
ATOM 5190 C C . LYS B 1 297 ? -6.398 21.281 -0.842 1 89.69 297 LYS B C 1
ATOM 5192 O O . LYS B 1 297 ? -5.887 20.328 -1.449 1 89.69 297 LYS B O 1
ATOM 5197 N N . GLY B 1 298 ? -6.43 22.531 -1.253 1 86.69 298 GLY B N 1
ATOM 5198 C CA . GLY B 1 298 ? -5.891 22.891 -2.551 1 86.69 298 GLY B CA 1
ATOM 5199 C C . GLY B 1 298 ? -6.957 23.062 -3.617 1 86.69 298 GLY B C 1
ATOM 5200 O O . GLY B 1 298 ? -6.656 23.422 -4.754 1 86.69 298 GLY B O 1
ATOM 5201 N N . TYR B 1 299 ? -8.172 22.859 -3.186 1 90.44 299 TYR B N 1
ATOM 5202 C CA . TYR B 1 299 ? -9.273 22.953 -4.137 1 90.44 299 TYR B CA 1
ATOM 5203 C C . TYR B 1 299 ? -9.445 24.375 -4.633 1 90.44 299 TYR B C 1
ATOM 5205 O O . TYR B 1 299 ? -10.031 24.609 -5.691 1 90.44 299 TYR B O 1
ATOM 5213 N N . GLU B 1 300 ? -8.93 25.297 -3.902 1 87.75 300 GLU B N 1
ATOM 5214 C CA . GLU B 1 300 ? -9.109 26.719 -4.184 1 87.75 300 GLU B CA 1
ATOM 5215 C C . GLU B 1 300 ? -8.43 27.109 -5.488 1 87.75 300 GLU B C 1
ATOM 5217 O O . GLU B 1 300 ? -8.711 28.172 -6.051 1 87.75 300 GLU B O 1
ATOM 5222 N N . ARG B 1 301 ? -7.613 26.281 -5.949 1 84.12 301 ARG B N 1
ATOM 5223 C CA . ARG B 1 301 ? -6.898 26.562 -7.191 1 84.12 301 ARG B CA 1
ATOM 5224 C C . ARG B 1 301 ? -7.824 26.469 -8.398 1 84.12 301 ARG B C 1
ATOM 5226 O O . ARG B 1 301 ? -7.508 26.969 -9.477 1 84.12 301 ARG B O 1
ATOM 5233 N N . TRP B 1 302 ? -8.875 25.891 -8.172 1 90.12 302 TRP B N 1
ATOM 5234 C CA . TRP B 1 302 ? -9.828 25.656 -9.25 1 90.12 302 TRP B CA 1
ATOM 5235 C C . TRP B 1 302 ? -10.898 26.75 -9.281 1 90.12 302 TRP B C 1
ATOM 5237 O O . TRP B 1 302 ? -11.148 27.406 -8.266 1 90.12 302 TRP B O 1
ATOM 5247 N N . PRO B 1 303 ? -11.406 27.016 -10.492 1 92.94 303 PRO B N 1
ATOM 5248 C CA . PRO B 1 303 ? -12.531 27.953 -10.547 1 92.94 303 PRO B CA 1
ATOM 5249 C C . PRO B 1 303 ? -13.672 27.562 -9.602 1 92.94 303 PRO B C 1
ATOM 5251 O O . PRO B 1 303 ? -13.922 26.375 -9.398 1 92.94 303 PRO B O 1
ATOM 5254 N N . PRO B 1 304 ? -14.305 28.562 -9.086 1 92.31 304 PRO B N 1
ATOM 5255 C CA . PRO B 1 304 ? -15.344 28.328 -8.078 1 92.31 304 PRO B CA 1
ATOM 5256 C C . PRO B 1 304 ? -16.391 27.328 -8.531 1 92.31 304 PRO B C 1
ATOM 5258 O O . PRO B 1 304 ? -16.859 26.516 -7.727 1 92.31 304 PRO B O 1
ATOM 5261 N N . ALA B 1 305 ? -16.734 27.328 -9.703 1 93.56 305 ALA B N 1
ATOM 5262 C CA . ALA B 1 305 ? -17.781 26.453 -10.211 1 93.56 305 ALA B CA 1
ATOM 5263 C C . ALA B 1 305 ? -17.359 24.984 -10.141 1 93.56 305 ALA B C 1
ATOM 5265 O O . ALA B 1 305 ? -18.219 24.094 -10.109 1 93.56 305 ALA B O 1
ATOM 5266 N N . LEU B 1 306 ? -16.078 24.719 -10.086 1 95.31 306 LEU B N 1
ATOM 5267 C CA . LEU B 1 306 ? -15.578 23.359 -10.148 1 95.31 306 LEU B CA 1
ATOM 5268 C C . LEU B 1 306 ? -15.086 22.891 -8.773 1 95.31 306 LEU B C 1
ATOM 5270 O O . LEU B 1 306 ? -14.773 21.719 -8.586 1 95.31 306 LEU B O 1
ATOM 5274 N N . GLN B 1 307 ? -15.047 23.766 -7.859 1 93.62 307 GLN B N 1
ATOM 5275 C CA . GLN B 1 307 ? -14.406 23.484 -6.578 1 93.62 307 GLN B CA 1
ATOM 5276 C C . GLN B 1 307 ? -15.133 22.375 -5.832 1 93.62 307 GLN B C 1
ATOM 5278 O O . GLN B 1 307 ? -14.492 21.484 -5.258 1 93.62 307 GLN B O 1
ATOM 5283 N N . ASP B 1 308 ? -16.438 22.375 -5.918 1 92.25 308 ASP B N 1
ATOM 5284 C CA . ASP B 1 308 ? -17.203 21.344 -5.227 1 92.25 308 ASP B CA 1
ATOM 5285 C C . ASP B 1 308 ? -16.969 19.969 -5.871 1 92.25 308 ASP B C 1
ATOM 5287 O O . ASP B 1 308 ? -16.844 18.969 -5.172 1 92.25 308 ASP B O 1
ATOM 5291 N N . ALA B 1 309 ? -16.969 19.984 -7.109 1 95.94 309 ALA B N 1
ATOM 5292 C CA . ALA B 1 309 ? -16.703 18.734 -7.828 1 95.94 309 ALA B CA 1
ATOM 5293 C C . ALA B 1 309 ? -15.312 18.219 -7.523 1 95.94 309 ALA B C 1
ATOM 5295 O O . ALA B 1 309 ? -15.117 17.016 -7.316 1 95.94 309 ALA B O 1
ATOM 5296 N N . VAL B 1 310 ? -14.375 19.109 -7.492 1 96.12 310 VAL B N 1
ATOM 5297 C CA . VAL B 1 310 ? -12.992 18.734 -7.227 1 96.12 310 VAL B CA 1
ATOM 5298 C C . VAL B 1 310 ? -12.875 18.172 -5.812 1 96.12 310 VAL B C 1
ATOM 5300 O O . VAL B 1 310 ? -12.219 17.141 -5.602 1 96.12 310 VAL B O 1
ATOM 5303 N N . ARG B 1 311 ? -13.5 18.781 -4.898 1 96 311 ARG B N 1
ATOM 5304 C CA . ARG B 1 311 ? -13.469 18.297 -3.52 1 96 311 ARG B CA 1
ATOM 5305 C C . ARG B 1 311 ? -14.102 16.922 -3.404 1 96 311 ARG B C 1
ATOM 5307 O O . ARG B 1 311 ? -13.57 16.047 -2.715 1 96 311 ARG B O 1
ATOM 5314 N N . THR B 1 312 ? -15.18 16.75 -4.082 1 97.25 312 THR B N 1
ATOM 5315 C CA . THR B 1 312 ? -15.883 15.469 -4.039 1 97.25 312 THR B CA 1
ATOM 5316 C C . THR B 1 312 ? -15.039 14.367 -4.664 1 97.25 312 THR B C 1
ATOM 5318 O O . THR B 1 312 ? -14.867 13.297 -4.07 1 97.25 312 THR B O 1
ATOM 5321 N N . PHE B 1 313 ? -14.453 14.648 -5.777 1 98.38 313 PHE B N 1
ATOM 5322 C CA . PHE B 1 313 ? -13.641 13.633 -6.441 1 98.38 313 PHE B CA 1
ATOM 5323 C C . PHE B 1 313 ? -12.344 13.398 -5.676 1 98.38 313 PHE B C 1
ATOM 5325 O O . PHE B 1 313 ? -11.797 12.289 -5.711 1 98.38 313 PHE B O 1
ATOM 5332 N N . ALA B 1 314 ? -11.883 14.438 -5.02 1 97.88 314 ALA B N 1
ATOM 5333 C CA . ALA B 1 314 ? -10.703 14.234 -4.176 1 97.88 314 ALA B CA 1
ATOM 5334 C C . ALA B 1 314 ? -10.992 13.219 -3.072 1 97.88 314 ALA B C 1
ATOM 5336 O O . ALA B 1 314 ? -10.188 12.32 -2.818 1 97.88 314 ALA B O 1
ATOM 5337 N N . VAL B 1 315 ? -12.172 13.305 -2.486 1 98.31 315 VAL B N 1
ATOM 5338 C CA . VAL B 1 315 ? -12.539 12.375 -1.419 1 98.31 315 VAL B CA 1
ATOM 5339 C C . VAL B 1 315 ? -12.805 10.992 -2.004 1 98.31 315 VAL B C 1
ATOM 5341 O O . VAL B 1 315 ? -12.406 9.977 -1.422 1 98.31 315 VAL B O 1
ATOM 5344 N N . ILE B 1 316 ? -13.406 10.93 -3.141 1 98.69 316 ILE B N 1
ATOM 5345 C CA . ILE B 1 316 ? -13.602 9.656 -3.826 1 98.69 316 ILE B CA 1
ATOM 5346 C C . ILE B 1 316 ? -12.25 9.016 -4.121 1 98.69 316 ILE B C 1
ATOM 5348 O O . ILE B 1 316 ? -12.07 7.812 -3.926 1 98.69 316 ILE B O 1
ATOM 5352 N N . GLY B 1 317 ? -11.383 9.859 -4.555 1 98.5 317 GLY B N 1
ATOM 5353 C CA . GLY B 1 317 ? -10.039 9.375 -4.836 1 98.5 317 GLY B CA 1
ATOM 5354 C C . GLY B 1 317 ? -9.336 8.82 -3.611 1 98.5 317 GLY B C 1
ATOM 5355 O O . GLY B 1 317 ? -8.695 7.773 -3.678 1 98.5 317 GLY B O 1
ATOM 5356 N N . PHE B 1 318 ? -9.469 9.531 -2.521 1 97.88 318 PHE B N 1
ATOM 5357 C CA . PHE B 1 318 ? -8.914 9.047 -1.262 1 97.88 318 PHE B CA 1
ATOM 5358 C C . PHE B 1 318 ? -9.508 7.699 -0.887 1 97.88 318 PHE B C 1
ATOM 5360 O O . PHE B 1 318 ? -8.781 6.781 -0.502 1 97.88 318 PHE B O 1
ATOM 5367 N N . CYS B 1 319 ? -10.781 7.559 -0.983 1 98.56 319 CYS B N 1
ATOM 5368 C CA . CYS B 1 319 ? -11.469 6.328 -0.609 1 98.56 319 CYS B CA 1
ATOM 5369 C C . CYS B 1 319 ? -11.016 5.164 -1.48 1 98.56 319 CYS B C 1
ATOM 5371 O O . CYS B 1 319 ? -10.719 4.082 -0.971 1 98.56 319 CYS B O 1
ATOM 5373 N N . ALA B 1 320 ? -10.945 5.422 -2.729 1 98.38 320 ALA B N 1
ATOM 5374 C CA . ALA B 1 320 ? -10.523 4.383 -3.66 1 98.38 320 ALA B CA 1
ATOM 5375 C C . ALA B 1 320 ? -9.07 3.992 -3.426 1 98.38 320 ALA B C 1
ATOM 5377 O O . ALA B 1 320 ? -8.742 2.807 -3.361 1 98.38 320 ALA B O 1
ATOM 5378 N N . PHE B 1 321 ? -8.273 4.965 -3.289 1 97.06 321 PHE B N 1
ATOM 5379 C CA . PHE B 1 321 ? -6.852 4.715 -3.088 1 97.06 321 PHE B CA 1
ATOM 5380 C C . PHE B 1 321 ? -6.613 3.951 -1.792 1 97.06 321 PHE B C 1
ATOM 5382 O O . PHE B 1 321 ? -5.852 2.982 -1.768 1 97.06 321 PHE B O 1
ATOM 5389 N N . ALA B 1 322 ? -7.195 4.434 -0.757 1 97.44 322 ALA B N 1
ATOM 5390 C CA . ALA B 1 322 ? -7.051 3.777 0.541 1 97.44 322 ALA B CA 1
ATOM 5391 C C . ALA B 1 322 ? -7.523 2.328 0.479 1 97.44 322 ALA B C 1
ATOM 5393 O O . ALA B 1 322 ? -6.875 1.434 1.029 1 97.44 322 ALA B O 1
ATOM 5394 N N . THR B 1 323 ? -8.602 2.117 -0.185 1 98.19 323 THR B N 1
ATOM 5395 C CA . THR B 1 323 ? -9.156 0.775 -0.295 1 98.19 323 THR B CA 1
ATOM 5396 C C . THR B 1 323 ? -8.203 -0.148 -1.045 1 98.19 323 THR B C 1
ATOM 5398 O O . THR B 1 323 ? -7.945 -1.272 -0.608 1 98.19 323 THR B O 1
ATOM 5401 N N . VAL B 1 324 ? -7.656 0.295 -2.066 1 96.88 324 VAL B N 1
ATOM 5402 C CA . VAL B 1 324 ? -6.785 -0.539 -2.889 1 96.88 324 VAL B CA 1
ATOM 5403 C C . VAL B 1 324 ? -5.449 -0.745 -2.182 1 96.88 324 VAL B C 1
ATOM 5405 O O . VAL B 1 324 ? -4.961 -1.874 -2.078 1 96.88 324 VAL B O 1
ATOM 5408 N N . ALA B 1 325 ? -4.934 0.31 -1.659 1 95.69 325 ALA B N 1
ATOM 5409 C CA . ALA B 1 325 ? -3.57 0.276 -1.135 1 95.69 325 ALA B CA 1
ATOM 5410 C C . ALA B 1 325 ? -3.523 -0.411 0.226 1 95.69 325 ALA B C 1
ATOM 5412 O O . ALA B 1 325 ? -2.562 -1.119 0.538 1 95.69 325 ALA B O 1
ATOM 5413 N N . VAL B 1 326 ? -4.547 -0.211 0.999 1 96.69 326 VAL B N 1
ATOM 5414 C CA . VAL B 1 326 ? -4.484 -0.665 2.385 1 96.69 326 VAL B CA 1
ATOM 5415 C C . VAL B 1 326 ? -5.18 -2.02 2.516 1 96.69 326 VAL B C 1
ATOM 5417 O O . VAL B 1 326 ? -4.785 -2.848 3.34 1 96.69 326 VAL B O 1
ATOM 5420 N N . TYR B 1 327 ? -6.125 -2.258 1.709 1 97.44 327 TYR B N 1
ATOM 5421 C CA . TYR B 1 327 ? -6.941 -3.449 1.917 1 97.44 327 TYR B CA 1
ATOM 5422 C C . TYR B 1 327 ? -6.766 -4.438 0.771 1 97.44 327 TYR B C 1
ATOM 5424 O O . TYR B 1 327 ? -6.238 -5.535 0.964 1 97.44 327 TYR B O 1
ATOM 5432 N N . HIS B 1 328 ? -7.043 -4.043 -0.442 1 97.62 328 HIS B N 1
ATOM 5433 C CA . HIS B 1 328 ? -7.164 -4.992 -1.544 1 97.62 328 HIS B CA 1
ATOM 5434 C C . HIS B 1 328 ? -5.797 -5.52 -1.971 1 97.62 328 HIS B C 1
ATOM 5436 O O . HIS B 1 328 ? -5.641 -6.715 -2.225 1 97.62 328 HIS B O 1
ATOM 5442 N N . LEU B 1 329 ? -4.848 -4.676 -2.037 1 97.56 329 LEU B N 1
ATOM 5443 C CA . LEU B 1 329 ? -3.553 -5.109 -2.547 1 97.56 329 LEU B CA 1
ATOM 5444 C C . LEU B 1 329 ? -2.891 -6.09 -1.586 1 97.56 329 LEU B C 1
ATOM 5446 O O . LEU B 1 329 ? -2.506 -7.191 -1.982 1 97.56 329 LEU B O 1
ATOM 5450 N N . PRO B 1 330 ? -2.738 -5.723 -0.331 1 97.56 330 PRO B N 1
ATOM 5451 C CA . PRO B 1 330 ? -2.121 -6.695 0.574 1 97.56 330 PRO B CA 1
ATOM 5452 C C . PRO B 1 330 ? -2.947 -7.969 0.72 1 97.56 330 PRO B C 1
ATOM 5454 O O . PRO B 1 330 ? -2.387 -9.062 0.819 1 97.56 330 PRO B O 1
ATOM 5457 N N . LEU B 1 331 ? -4.254 -7.836 0.737 1 98.12 331 LEU B N 1
ATOM 5458 C CA . LEU B 1 331 ? -5.109 -9.008 0.854 1 98.12 331 LEU B CA 1
ATOM 5459 C C . LEU B 1 331 ? -4.945 -9.922 -0.357 1 98.12 331 LEU B C 1
ATOM 5461 O O . LEU B 1 331 ? -4.887 -11.148 -0.214 1 98.12 331 LEU B O 1
ATOM 5465 N N . ASN B 1 332 ? -4.93 -9.305 -1.483 1 98 332 ASN B N 1
ATOM 5466 C CA . ASN B 1 332 ? -4.762 -10.07 -2.713 1 98 332 ASN B CA 1
ATOM 5467 C C . ASN B 1 332 ? -3.395 -10.75 -2.77 1 98 332 ASN B C 1
ATOM 5469 O O . ASN B 1 332 ? -3.291 -11.914 -3.158 1 98 332 ASN B O 1
ATOM 5473 N N . TRP B 1 333 ? -2.373 -10.039 -2.375 1 97.62 333 TRP B N 1
ATOM 5474 C CA . TRP B 1 333 ? -1.036 -10.625 -2.383 1 97.62 333 TRP B CA 1
ATOM 5475 C C . TRP B 1 333 ? -0.963 -11.836 -1.456 1 97.62 333 TRP B C 1
ATOM 5477 O O . TRP B 1 333 ? -0.479 -12.898 -1.85 1 97.62 333 TRP B O 1
ATOM 5487 N N . LEU B 1 334 ? -1.513 -11.688 -0.28 1 97.44 334 LEU B N 1
ATOM 5488 C CA . LEU B 1 334 ? -1.494 -12.781 0.693 1 97.44 334 LEU B CA 1
ATOM 5489 C C . LEU B 1 334 ? -2.355 -13.945 0.222 1 97.44 334 LEU B C 1
ATOM 5491 O O . LEU B 1 334 ? -2.059 -15.102 0.525 1 97.44 334 LEU B O 1
ATOM 5495 N N . GLY B 1 335 ? -3.395 -13.602 -0.523 1 96.81 335 GLY B N 1
ATOM 5496 C CA . GLY B 1 335 ? -4.23 -14.641 -1.101 1 96.81 335 GLY B CA 1
ATOM 5497 C C . GLY B 1 335 ? -3.541 -15.414 -2.211 1 96.81 335 GLY B C 1
ATOM 5498 O O . GLY B 1 335 ? -3.611 -16.641 -2.254 1 96.81 335 GLY B O 1
ATOM 5499 N N . VAL B 1 336 ? -2.889 -14.719 -3.025 1 94.75 336 VAL B N 1
ATOM 5500 C CA . VAL B 1 336 ? -2.248 -15.32 -4.188 1 94.75 336 VAL B CA 1
ATOM 5501 C C . VAL B 1 336 ? -1.082 -16.203 -3.74 1 94.75 336 VAL B C 1
ATOM 5503 O O . VAL B 1 336 ? -0.864 -17.281 -4.289 1 94.75 336 VAL B O 1
ATOM 5506 N N . ILE B 1 337 ? -0.371 -15.805 -2.715 1 93.94 337 ILE B N 1
ATOM 5507 C CA . ILE B 1 337 ? 0.759 -16.609 -2.26 1 93.94 337 ILE B CA 1
ATOM 5508 C C . ILE B 1 337 ? 0.283 -17.641 -1.239 1 93.94 337 ILE B C 1
ATOM 5510 O O . ILE B 1 337 ? 1.073 -18.453 -0.754 1 93.94 337 ILE B O 1
ATOM 5514 N N . GLY B 1 338 ? -0.966 -17.609 -0.949 1 94.19 338 GLY B N 1
ATOM 5515 C CA . GLY B 1 338 ? -1.524 -18.453 0.089 1 94.19 338 GLY B CA 1
ATOM 5516 C C . GLY B 1 338 ? -1.408 -19.938 -0.227 1 94.19 338 GLY B C 1
ATOM 5517 O O . GLY B 1 338 ? -1.405 -20.328 -1.396 1 94.19 338 GLY B O 1
ATOM 5518 N N . THR B 1 339 ? -1.424 -20.734 0.898 1 93.75 339 THR B N 1
ATOM 5519 C CA . THR B 1 339 ? -1.269 -22.172 0.732 1 93.75 339 THR B CA 1
ATOM 5520 C C . THR B 1 339 ? -2.445 -22.922 1.354 1 93.75 339 THR B C 1
ATOM 5522 O O . THR B 1 339 ? -2.541 -24.141 1.24 1 93.75 339 THR B O 1
ATOM 5525 N N . SER B 1 340 ? -3.287 -22.188 2.006 1 96.94 340 SER B N 1
ATOM 5526 C CA . SER B 1 340 ? -4.469 -22.812 2.586 1 96.94 340 SER B CA 1
ATOM 5527 C C . SER B 1 340 ? -5.672 -22.688 1.661 1 96.94 340 SER B C 1
ATOM 5529 O O . SER B 1 340 ? -6.121 -21.578 1.363 1 96.94 340 SER B O 1
ATOM 5531 N N . LYS B 1 341 ? -6.148 -23.797 1.22 1 97 341 LYS B N 1
ATOM 5532 C CA . LYS B 1 341 ? -7.371 -23.844 0.425 1 97 341 LYS B CA 1
ATOM 5533 C C . LYS B 1 341 ? -8.523 -24.438 1.227 1 97 341 LYS B C 1
ATOM 5535 O O . LYS B 1 341 ? -8.453 -25.594 1.663 1 97 341 LYS B O 1
ATOM 5540 N N . GLY B 1 342 ? -9.516 -23.672 1.384 1 95.62 342 GLY B N 1
ATOM 5541 C CA . GLY B 1 342 ? -10.656 -24.125 2.15 1 95.62 342 GLY B CA 1
ATOM 5542 C C . GLY B 1 342 ? -11.602 -25 1.348 1 95.62 342 GLY B C 1
ATOM 5543 O O . GLY B 1 342 ? -11.656 -24.906 0.12 1 95.62 342 GLY B O 1
ATOM 5544 N N . HIS B 1 343 ? -12.305 -25.812 2.107 1 94.75 343 HIS B N 1
ATOM 5545 C CA . HIS B 1 343 ? -13.383 -26.578 1.482 1 94.75 343 HIS B CA 1
ATOM 5546 C C . HIS B 1 343 ? -14.523 -25.656 1.062 1 94.75 343 HIS B C 1
ATOM 5548 O O . HIS B 1 343 ? -15.008 -24.844 1.864 1 94.75 343 HIS B O 1
ATOM 5554 N N . LEU B 1 344 ? -14.922 -25.781 -0.192 1 93.88 344 LEU B N 1
ATOM 5555 C CA . LEU B 1 344 ? -15.992 -24.922 -0.688 1 93.88 344 LEU B CA 1
ATOM 5556 C C . LEU B 1 344 ? -17.234 -25.734 -1.015 1 93.88 344 LEU B C 1
ATOM 5558 O O . LEU B 1 344 ? -17.219 -26.578 -1.909 1 93.88 344 LEU B O 1
ATOM 5562 N N . PRO B 1 345 ? -18.266 -25.484 -0.276 1 94.5 345 PRO B N 1
ATOM 5563 C CA . PRO B 1 345 ? -19.531 -26.047 -0.755 1 94.5 345 PRO B CA 1
ATOM 5564 C C . PRO B 1 345 ? -19.891 -25.562 -2.162 1 94.5 345 PRO B C 1
ATOM 5566 O O . PRO B 1 345 ? -19.406 -24.531 -2.609 1 94.5 345 PRO B O 1
ATOM 5569 N N . SER B 1 346 ? -20.781 -26.266 -2.801 1 93.75 346 SER B N 1
ATOM 5570 C CA . SER B 1 346 ? -21.109 -26 -4.199 1 93.75 346 SER B CA 1
ATOM 5571 C C . SER B 1 346 ? -21.656 -24.594 -4.379 1 93.75 346 SER B C 1
ATOM 5573 O O . SER B 1 346 ? -21.422 -23.953 -5.406 1 93.75 346 SER B O 1
ATOM 5575 N N . TYR B 1 347 ? -22.344 -24.078 -3.385 1 94.62 347 TYR B N 1
ATOM 5576 C CA . TYR B 1 347 ? -22.984 -22.781 -3.502 1 94.62 347 TYR B CA 1
ATOM 5577 C C . TYR B 1 347 ? -21.984 -21.656 -3.285 1 94.62 347 TYR B C 1
ATOM 5579 O O . TYR B 1 347 ? -22.344 -20.469 -3.357 1 94.62 347 TYR B O 1
ATOM 5587 N N . MET B 1 348 ? -20.703 -22.016 -3.125 1 95.19 348 MET B N 1
ATOM 5588 C CA . MET B 1 348 ? -19.672 -21 -2.945 1 95.19 348 MET B CA 1
ATOM 5589 C C . MET B 1 348 ? -18.641 -21.062 -4.066 1 95.19 348 MET B C 1
ATOM 5591 O O . MET B 1 348 ? -17.656 -20.312 -4.059 1 95.19 348 MET B O 1
ATOM 5595 N N . ILE B 1 349 ? -18.859 -21.953 -4.98 1 95.06 349 ILE B N 1
ATOM 5596 C CA . ILE B 1 349 ? -18 -22.094 -6.148 1 95.06 349 ILE B CA 1
ATOM 5597 C C . ILE B 1 349 ? -18.391 -21.078 -7.207 1 95.06 349 ILE B C 1
ATOM 5599 O O . ILE B 1 349 ? -19.578 -20.812 -7.422 1 95.06 349 ILE B O 1
ATOM 5603 N N . PRO B 1 350 ? -17.391 -20.422 -7.766 1 94.69 350 PRO B N 1
ATOM 5604 C CA . PRO B 1 350 ? -17.75 -19.438 -8.781 1 94.69 350 PRO B CA 1
ATOM 5605 C C . PRO B 1 350 ? -18.484 -20.047 -9.977 1 94.69 350 PRO B C 1
ATOM 5607 O O . PRO B 1 350 ? -18.203 -21.188 -10.352 1 94.69 350 PRO B O 1
ATOM 5610 N N . GLY B 1 351 ? -19.234 -19.281 -10.57 1 92.44 351 GLY B N 1
ATOM 5611 C CA . GLY B 1 351 ? -20 -19.719 -11.727 1 92.44 351 GLY B CA 1
ATOM 5612 C C . GLY B 1 351 ? -19.125 -20.109 -12.898 1 92.44 351 GLY B C 1
ATOM 5613 O O . GLY B 1 351 ? -19.562 -20.859 -13.781 1 92.44 351 GLY B O 1
ATOM 5614 N N . SER B 1 352 ? -17.969 -19.625 -12.93 1 92.31 352 SER B N 1
ATOM 5615 C CA . SER B 1 352 ? -17.031 -19.938 -14 1 92.31 352 SER B CA 1
ATOM 5616 C C . SER B 1 352 ? -16.422 -21.328 -13.836 1 92.31 352 SER B C 1
ATOM 5618 O O . SER B 1 352 ? -15.719 -21.812 -14.719 1 92.31 352 SER B O 1
ATOM 5620 N N . GLY B 1 353 ? -16.609 -21.875 -12.672 1 90.69 353 GLY B N 1
ATOM 5621 C CA . GLY B 1 353 ? -16.219 -23.266 -12.492 1 90.69 353 GLY B CA 1
ATOM 5622 C C . GLY B 1 353 ? -14.953 -23.422 -11.672 1 90.69 353 GLY B C 1
ATOM 5623 O O . GLY B 1 353 ? -14.258 -22.438 -11.398 1 90.69 353 GLY B O 1
ATOM 5624 N N . LEU B 1 354 ? -14.648 -24.656 -11.336 1 90.38 354 LEU B N 1
ATOM 5625 C CA . LEU B 1 354 ? -13.508 -25.016 -10.492 1 90.38 354 LEU B CA 1
ATOM 5626 C C . LEU B 1 354 ? -12.195 -24.703 -11.195 1 90.38 354 LEU B C 1
ATOM 5628 O O . LEU B 1 354 ? -11.234 -24.266 -10.562 1 90.38 354 LEU B O 1
ATOM 5632 N N . ASP B 1 355 ? -12.133 -24.844 -12.422 1 90.94 355 ASP B N 1
ATOM 5633 C CA . ASP B 1 355 ? -10.906 -24.688 -13.195 1 90.94 355 ASP B CA 1
ATOM 5634 C C . ASP B 1 355 ? -10.469 -23.219 -13.242 1 90.94 355 ASP B C 1
ATOM 5636 O O . ASP B 1 355 ? -9.305 -22.922 -13.492 1 90.94 355 ASP B O 1
ATOM 5640 N N . SER B 1 356 ? -11.391 -22.391 -12.977 1 92.94 356 SER B N 1
ATOM 5641 C CA . SER B 1 356 ? -11.102 -20.969 -13.086 1 92.94 356 SER B CA 1
ATOM 5642 C C . SER B 1 356 ? -10.484 -20.422 -11.797 1 92.94 356 SER B C 1
ATOM 5644 O O . SER B 1 356 ? -9.93 -19.328 -11.781 1 92.94 356 SER B O 1
ATOM 5646 N N . MET B 1 357 ? -10.531 -21.156 -10.766 1 94.44 357 MET B N 1
ATOM 5647 C CA . MET B 1 357 ? -10.219 -20.641 -9.43 1 94.44 357 MET B CA 1
ATOM 5648 C C . MET B 1 357 ? -8.734 -20.344 -9.297 1 94.44 357 MET B C 1
ATOM 5650 O O . MET B 1 357 ? -8.352 -19.312 -8.75 1 94.44 357 MET B O 1
ATOM 5654 N N . TYR B 1 358 ? -7.895 -21.25 -9.789 1 91.31 358 TYR B N 1
ATOM 5655 C CA . TYR B 1 358 ? -6.449 -21.141 -9.617 1 91.31 358 TYR B CA 1
ATOM 5656 C C . TYR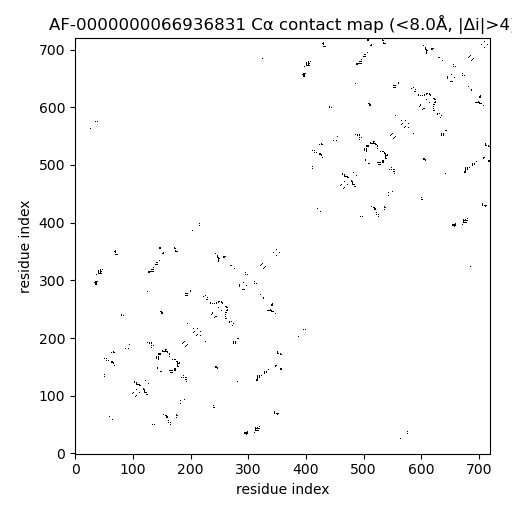 B 1 358 ? -5.723 -21.438 -10.922 1 91.31 358 TYR B C 1
ATOM 5658 O O . TYR B 1 358 ? -6.211 -22.203 -11.75 1 91.31 358 TYR B O 1
ATOM 5666 N N . PRO B 1 359 ? -4.527 -20.75 -11.047 1 82.31 359 PRO B N 1
ATOM 5667 C CA . PRO B 1 359 ? -3.766 -21.062 -12.266 1 82.31 359 PRO B CA 1
ATOM 5668 C C . PRO B 1 359 ? -3.189 -22.469 -12.258 1 82.31 359 PRO B C 1
ATOM 5670 O O . PRO B 1 359 ? -2.951 -23.047 -11.195 1 82.31 359 PRO B O 1
ATOM 5673 N N . CYS B 1 360 ? -3.066 -23.078 -13.5 1 66 360 CYS B N 1
ATOM 5674 C CA . CYS B 1 360 ? -2.49 -24.406 -13.672 1 66 360 CYS B CA 1
ATOM 5675 C C . CYS B 1 360 ? -0.995 -24.391 -13.383 1 66 360 CYS B C 1
ATOM 5677 O O . CYS B 1 360 ? -0.327 -23.375 -13.594 1 66 360 CYS B O 1
#

InterPro domains:
  IPR033459 Spirocyclase AveC-like [PF17198] (121-332)

Organism: NCBI:txid1442368